Protein AF-A0A1D1VFP0-F1 (afdb_monomer_lite)

pLDDT: mean 73.47, std 23.84, range [22.42, 96.62]

Structure (mmCIF, N/CA/C/O backbone):
data_AF-A0A1D1VFP0-F1
#
_entry.id   AF-A0A1D1VFP0-F1
#
loop_
_atom_site.group_PDB
_atom_site.id
_atom_site.type_symbol
_atom_site.label_atom_id
_atom_site.label_alt_id
_atom_site.label_comp_id
_atom_site.label_asym_id
_atom_site.label_entity_id
_atom_site.label_seq_id
_atom_site.pdbx_PDB_ins_code
_atom_site.Cartn_x
_atom_site.Cartn_y
_atom_site.Cartn_z
_atom_site.occupancy
_atom_site.B_iso_or_equiv
_atom_site.auth_seq_id
_atom_site.auth_comp_id
_atom_site.auth_asym_id
_atom_site.auth_atom_id
_atom_site.pdbx_PDB_model_num
ATOM 1 N N . MET A 1 1 ? -5.945 -11.376 -0.181 1.00 39.56 1 MET A N 1
ATOM 2 C CA . MET A 1 1 ? -5.378 -11.165 1.174 1.00 39.56 1 MET A CA 1
ATOM 3 C C . MET A 1 1 ? -4.143 -12.034 1.340 1.00 39.56 1 MET A C 1
ATOM 5 O O . MET A 1 1 ? -4.166 -13.125 0.769 1.00 39.56 1 MET A O 1
ATOM 9 N N . PRO A 1 2 ? -3.118 -11.653 2.134 1.00 27.73 2 PRO A N 1
ATOM 10 C CA . PRO A 1 2 ? -2.158 -12.636 2.618 1.00 27.73 2 PRO A CA 1
ATOM 11 C C . PRO A 1 2 ? -2.996 -13.695 3.319 1.00 27.73 2 PRO A C 1
ATOM 13 O O . PRO A 1 2 ? -3.767 -13.390 4.232 1.00 27.73 2 PRO A O 1
ATOM 16 N N . ALA A 1 3 ? -2.981 -14.900 2.759 1.00 29.64 3 ALA A N 1
ATOM 17 C CA . ALA A 1 3 ? -3.912 -15.947 3.115 1.00 29.64 3 ALA A CA 1
ATOM 18 C C . ALA A 1 3 ? -3.943 -16.100 4.635 1.00 29.64 3 ALA A C 1
ATOM 20 O O . ALA A 1 3 ? -2.893 -16.282 5.254 1.00 29.64 3 ALA A O 1
ATOM 21 N N . ARG A 1 4 ? -5.154 -16.030 5.212 1.00 38.88 4 ARG A N 1
ATOM 22 C CA . ARG A 1 4 ? -5.468 -16.493 6.568 1.00 38.88 4 ARG A CA 1
ATOM 23 C C . ARG A 1 4 ? -4.706 -17.800 6.792 1.00 38.88 4 ARG A C 1
ATOM 25 O O . ARG A 1 4 ? -5.155 -18.857 6.347 1.00 38.88 4 ARG A O 1
ATOM 32 N N . ARG A 1 5 ? -3.540 -17.735 7.443 1.00 35.94 5 ARG A N 1
ATOM 33 C CA . ARG A 1 5 ? -2.758 -18.912 7.824 1.00 35.94 5 ARG A CA 1
ATOM 34 C C . ARG A 1 5 ? -3.543 -19.609 8.925 1.00 35.94 5 ARG A C 1
ATOM 36 O O . ARG A 1 5 ? -3.328 -19.386 10.110 1.00 35.94 5 ARG A O 1
ATOM 43 N N . ARG A 1 6 ? -4.503 -20.442 8.516 1.00 36.62 6 ARG A N 1
ATOM 44 C CA . ARG A 1 6 ? -5.191 -21.400 9.378 1.00 36.62 6 ARG A CA 1
ATOM 45 C C . ARG A 1 6 ? -4.160 -22.416 9.851 1.00 36.62 6 ARG A C 1
ATOM 47 O O . ARG A 1 6 ? -3.914 -23.408 9.173 1.00 36.62 6 ARG A O 1
ATOM 54 N N . ASN A 1 7 ? -3.580 -22.177 11.022 1.00 32.16 7 ASN A N 1
ATOM 55 C CA . ASN A 1 7 ? -2.896 -23.220 11.767 1.00 32.16 7 ASN A CA 1
ATOM 56 C C . ASN A 1 7 ? -3.856 -23.835 12.790 1.00 32.16 7 ASN A C 1
ATOM 58 O O . ASN A 1 7 ? -4.461 -23.156 13.615 1.00 32.16 7 ASN A O 1
ATOM 62 N N . ARG A 1 8 ? -4.008 -25.157 12.681 1.00 40.75 8 ARG A N 1
ATOM 63 C CA . ARG A 1 8 ? -4.789 -26.031 13.560 1.00 40.75 8 ARG A CA 1
ATOM 64 C C . ARG A 1 8 ? -4.246 -25.996 14.996 1.00 40.75 8 ARG A C 1
ATOM 66 O O . ARG A 1 8 ? -3.074 -26.306 15.189 1.00 40.75 8 ARG A O 1
ATOM 73 N N . LYS A 1 9 ? -5.131 -25.789 15.984 1.00 39.06 9 LYS A N 1
ATOM 74 C CA . LYS A 1 9 ? -5.263 -26.623 17.205 1.00 39.06 9 LYS A CA 1
ATOM 75 C C . LYS A 1 9 ? -6.572 -26.321 17.968 1.00 39.06 9 LYS A C 1
ATOM 77 O O . LYS A 1 9 ? -6.719 -25.322 18.659 1.00 39.06 9 LYS A O 1
ATOM 82 N N . THR A 1 10 ? -7.523 -27.225 17.745 1.00 48.41 10 THR A N 1
ATOM 83 C CA . THR A 1 10 ? -8.741 -27.617 18.485 1.00 48.41 10 THR A CA 1
ATOM 84 C C . THR A 1 10 ? -9.126 -26.871 19.780 1.00 48.41 10 THR A C 1
ATOM 86 O O . THR A 1 10 ? -8.401 -26.867 20.768 1.00 48.41 10 THR A O 1
ATOM 89 N N . GLN A 1 11 ? -10.349 -26.316 19.756 1.00 40.12 11 GLN A N 1
ATOM 90 C CA . GLN A 1 11 ? -11.154 -25.675 20.818 1.00 40.12 11 GLN A CA 1
ATOM 91 C C . GLN A 1 11 ? -10.591 -24.424 21.515 1.00 40.12 11 GLN A C 1
ATOM 93 O O . GLN A 1 11 ? -11.286 -23.410 21.511 1.00 40.12 11 GLN A O 1
ATOM 98 N N . GLY A 1 12 ? -9.352 -24.422 22.016 1.00 48.50 12 GLY A N 1
ATOM 99 C CA . GLY A 1 12 ? -8.729 -23.201 22.564 1.00 48.50 12 GLY A CA 1
ATOM 100 C C . GLY A 1 12 ? -8.522 -22.118 21.495 1.00 48.50 12 GLY A C 1
ATOM 101 O O . GLY A 1 12 ? -8.749 -20.937 21.736 1.00 48.50 12 GLY A O 1
ATOM 102 N N . SER A 1 13 ? -8.208 -22.541 20.266 1.00 64.25 13 SER A N 1
ATOM 103 C CA . SER A 1 13 ? -8.043 -21.661 19.101 1.00 64.25 13 SER A CA 1
ATOM 104 C C . SER A 1 13 ? -9.336 -20.958 18.669 1.00 64.25 13 SER A C 1
ATOM 106 O O . SER A 1 13 ? -9.270 -19.860 18.133 1.00 64.25 13 SER A O 1
ATOM 108 N N . LEU A 1 14 ? -10.513 -21.546 18.914 1.00 74.06 14 LEU A N 1
ATOM 109 C CA . LEU A 1 14 ? -11.795 -20.978 18.473 1.00 74.06 14 LEU A CA 1
ATOM 110 C C . LEU A 1 14 ? -12.272 -19.830 19.370 1.00 74.06 14 LEU A C 1
ATOM 112 O O . LEU A 1 14 ? -12.881 -18.887 18.871 1.00 74.06 14 LEU A O 1
ATOM 116 N N . ALA A 1 15 ? -12.005 -19.905 20.677 1.00 78.88 15 ALA A N 1
ATOM 117 C CA . ALA A 1 15 ? -12.332 -18.829 21.611 1.00 78.88 15 ALA A CA 1
ATOM 118 C C . ALA A 1 15 ? -11.456 -17.594 21.355 1.00 78.88 15 ALA A C 1
ATOM 120 O O . ALA A 1 15 ? -11.991 -16.504 21.176 1.00 78.88 15 ALA A O 1
ATOM 121 N N . VAL A 1 16 ? -10.141 -17.802 21.220 1.00 80.81 16 VAL A N 1
ATOM 122 C CA . VAL A 1 16 ? -9.175 -16.742 20.886 1.00 80.81 16 VAL A CA 1
ATOM 123 C C . VAL A 1 16 ? -9.481 -16.128 19.517 1.00 80.81 16 VAL A C 1
ATOM 125 O O . VAL A 1 16 ? -9.454 -14.915 19.366 1.00 80.81 16 VAL A O 1
ATOM 128 N N . GLN A 1 17 ? -9.861 -16.936 18.521 1.00 85.50 17 GLN A N 1
ATOM 129 C CA . GLN A 1 17 ? -10.246 -16.415 17.206 1.00 85.50 17 GLN A CA 1
ATOM 130 C C . GLN A 1 17 ? -11.474 -15.494 17.280 1.00 85.50 17 GLN A C 1
ATOM 132 O O . GLN A 1 17 ? -11.468 -14.423 16.683 1.00 85.50 17 GLN A O 1
ATOM 137 N N . LYS A 1 18 ? -12.515 -15.880 18.031 1.00 88.88 18 LYS A N 1
ATOM 138 C CA . LYS A 1 18 ? -13.712 -15.041 18.225 1.00 88.88 18 LYS A CA 1
ATOM 139 C C . LYS A 1 18 ? -13.407 -13.754 18.986 1.00 88.88 18 LYS A C 1
ATOM 141 O O . LYS A 1 18 ? -14.072 -12.745 18.778 1.00 88.88 18 LYS A O 1
ATOM 146 N N . GLU A 1 19 ? -12.458 -13.806 19.909 1.00 91.19 19 GLU A N 1
ATOM 147 C CA . GLU A 1 19 ? -11.993 -12.637 20.647 1.00 91.19 19 GLU A CA 1
ATOM 148 C C . GLU A 1 19 ? -11.241 -11.663 19.736 1.00 91.19 19 GLU A C 1
ATOM 150 O O . GLU A 1 19 ? -11.562 -10.475 19.726 1.00 91.19 19 GLU A O 1
ATOM 155 N N . ILE A 1 20 ? -10.338 -12.177 18.897 1.00 90.38 20 ILE A N 1
ATOM 156 C CA . ILE A 1 20 ? -9.638 -11.389 17.879 1.00 90.38 20 ILE A CA 1
ATOM 157 C C . ILE A 1 20 ? -10.634 -10.764 16.897 1.00 90.38 20 ILE A C 1
ATOM 159 O O . ILE A 1 20 ? -10.529 -9.576 16.624 1.00 90.38 20 ILE A O 1
ATOM 163 N N . GLU A 1 21 ? -11.633 -11.508 16.418 1.00 91.00 21 GLU A N 1
ATOM 164 C CA . GLU A 1 21 ? -12.665 -10.969 15.517 1.00 91.00 21 GLU A CA 1
ATOM 165 C C . GLU A 1 21 ? -13.446 -9.814 16.168 1.00 91.00 21 GLU A C 1
ATOM 167 O O . GLU A 1 21 ? -13.606 -8.754 15.568 1.00 91.00 21 GLU A O 1
ATOM 172 N N . LYS A 1 22 ? -13.847 -9.955 17.440 1.00 92.25 22 LYS A N 1
ATOM 173 C CA . LYS A 1 22 ? -14.491 -8.861 18.191 1.00 92.25 22 LYS A CA 1
ATOM 174 C C . LYS A 1 22 ? -13.572 -7.658 18.386 1.00 92.25 22 LYS A C 1
ATOM 176 O O . LYS A 1 22 ? -14.044 -6.522 18.366 1.00 92.25 22 LYS A O 1
ATOM 181 N N . LEU A 1 23 ? -12.279 -7.896 18.616 1.00 92.69 23 LEU A N 1
ATOM 182 C CA . LEU A 1 23 ? -11.289 -6.828 18.687 1.00 92.69 23 LEU A CA 1
ATOM 183 C C . LEU A 1 23 ? -11.206 -6.097 17.344 1.00 92.69 23 LEU A C 1
ATOM 185 O O . LEU A 1 23 ? -11.235 -4.871 17.343 1.00 92.69 23 LEU A O 1
ATOM 189 N N . GLN A 1 24 ? -11.139 -6.825 16.228 1.00 91.88 24 GLN A N 1
ATOM 190 C CA . GLN A 1 24 ? -11.079 -6.240 14.889 1.00 91.88 24 GLN A CA 1
ATOM 191 C C . GLN A 1 24 ? -12.296 -5.355 14.613 1.00 91.88 24 GLN A C 1
ATOM 193 O O . GLN A 1 24 ? -12.123 -4.188 14.271 1.00 91.88 24 GLN A O 1
ATOM 198 N N . ASP A 1 25 ? -13.507 -5.853 14.879 1.00 90.94 25 ASP A N 1
ATOM 199 C CA . ASP A 1 25 ? -14.743 -5.075 14.743 1.00 90.94 25 ASP A CA 1
ATOM 200 C C . ASP A 1 25 ? -14.710 -3.805 15.610 1.00 90.94 25 ASP A C 1
ATOM 202 O O . ASP A 1 25 ? -15.066 -2.712 15.162 1.00 90.94 25 ASP A O 1
ATOM 206 N N . GLY A 1 26 ? -14.242 -3.927 16.856 1.00 90.19 26 GLY A N 1
ATOM 207 C CA . GLY A 1 26 ? -14.090 -2.800 17.773 1.00 90.19 26 GLY A CA 1
ATOM 208 C C . GLY A 1 26 ? -13.096 -1.752 17.268 1.00 90.19 26 GLY A C 1
ATOM 209 O O . GLY A 1 26 ? -13.403 -0.559 17.275 1.00 90.19 26 GLY A O 1
ATOM 210 N N . VAL A 1 27 ? -11.922 -2.185 16.802 1.00 91.94 27 VAL A N 1
ATOM 211 C CA . VAL A 1 27 ? -10.891 -1.303 16.236 1.00 91.94 27 VAL A CA 1
ATOM 212 C C . VAL A 1 27 ? -11.413 -0.625 14.973 1.00 91.94 27 VAL A C 1
ATOM 214 O O . VAL A 1 27 ? -11.266 0.589 14.852 1.00 91.94 27 VAL A O 1
ATOM 217 N N . TRP A 1 28 ? -12.077 -1.363 14.082 1.00 90.62 28 TRP A N 1
ATOM 218 C CA . TRP A 1 28 ? -12.658 -0.843 12.845 1.00 90.62 28 TRP A CA 1
ATOM 219 C C . TRP A 1 28 ? -13.726 0.226 13.105 1.00 90.62 28 TRP A C 1
ATOM 221 O O . TRP A 1 28 ? -13.695 1.303 12.504 1.00 90.62 28 TRP A O 1
ATOM 231 N N . MET A 1 29 ? -14.649 -0.020 14.042 1.00 89.69 29 MET A N 1
ATOM 232 C CA . MET A 1 29 ? -15.661 0.970 14.430 1.00 89.69 29 MET A CA 1
ATOM 233 C C . MET A 1 29 ? -15.017 2.269 14.916 1.00 89.69 29 MET A C 1
ATOM 235 O O . MET A 1 29 ? -15.379 3.351 14.457 1.00 89.69 29 MET A O 1
ATOM 239 N N . TRP A 1 30 ? -14.023 2.170 15.800 1.00 89.12 30 TRP A N 1
ATOM 240 C CA . TRP A 1 30 ? -13.303 3.337 16.299 1.00 89.12 30 TRP A CA 1
ATOM 241 C C . TRP A 1 30 ? -12.524 4.043 15.185 1.00 89.12 30 TRP A C 1
ATOM 243 O O . TRP A 1 30 ? -12.611 5.264 15.046 1.00 89.12 30 TRP A O 1
ATOM 253 N N . ALA A 1 31 ? -11.826 3.290 14.339 1.00 86.94 31 ALA A N 1
ATOM 254 C CA . ALA A 1 31 ? -11.047 3.811 13.225 1.00 86.94 31 ALA A CA 1
ATOM 255 C C . ALA A 1 31 ? -11.895 4.614 12.222 1.00 86.94 31 ALA A C 1
ATOM 257 O O . ALA A 1 31 ? -11.412 5.616 11.696 1.00 86.94 31 ALA A O 1
ATOM 258 N N . ASN A 1 32 ? -13.164 4.251 12.013 1.00 86.31 32 ASN A N 1
ATOM 259 C CA . ASN A 1 32 ? -14.088 5.004 11.155 1.00 86.31 32 ASN A CA 1
ATOM 260 C C . ASN A 1 32 ? -14.625 6.296 11.792 1.00 86.31 32 ASN A C 1
ATOM 262 O O . ASN A 1 32 ? -15.160 7.153 11.096 1.00 86.31 32 ASN A O 1
ATOM 266 N N . THR A 1 33 ? -14.441 6.490 13.100 1.00 88.88 33 THR A N 1
ATOM 267 C CA . THR A 1 33 ? -14.808 7.734 13.808 1.00 88.88 33 THR A CA 1
ATOM 268 C C . THR A 1 33 ? -13.635 8.708 13.966 1.00 88.88 33 THR A C 1
ATOM 270 O O . THR A 1 33 ? -13.741 9.713 14.676 1.00 88.88 33 THR A O 1
ATOM 273 N N . ILE A 1 34 ? -12.504 8.443 13.295 1.00 87.00 34 ILE A N 1
ATOM 274 C CA . ILE A 1 34 ? -11.256 9.203 13.462 1.00 87.00 34 ILE A CA 1
ATOM 275 C C . ILE A 1 34 ? -11.406 10.698 13.167 1.00 87.00 34 ILE A C 1
ATOM 277 O O . ILE A 1 34 ? -10.637 11.514 13.676 1.00 87.00 34 ILE A O 1
ATOM 281 N N . GLU A 1 35 ? -12.389 11.089 12.357 1.00 84.75 35 GLU A N 1
ATOM 282 C CA . GLU A 1 35 ? -12.642 12.494 12.081 1.00 84.75 35 GLU A CA 1
ATOM 283 C C . GLU A 1 35 ? -13.220 13.234 13.290 1.00 84.75 35 GLU A C 1
ATOM 285 O O . GLU A 1 35 ? -12.670 14.267 13.678 1.00 84.75 35 GLU A O 1
ATOM 290 N N . ALA A 1 36 ? -14.260 12.673 13.909 1.00 82.56 36 ALA A N 1
ATOM 291 C CA . ALA A 1 36 ? -15.006 13.295 14.999 1.00 82.56 36 ALA A CA 1
ATOM 292 C C . ALA A 1 36 ? -14.353 13.104 16.378 1.00 82.56 36 ALA A C 1
ATOM 294 O O . ALA A 1 36 ? -14.544 13.928 17.270 1.00 82.56 36 ALA A O 1
ATOM 295 N N . SER A 1 37 ? -13.584 12.027 16.575 1.00 83.50 37 SER A N 1
ATOM 296 C CA . SER A 1 37 ? -13.168 11.589 17.917 1.00 83.50 37 SER A CA 1
ATOM 297 C C . SER A 1 37 ? -11.661 11.382 18.085 1.00 83.50 37 SER A C 1
ATOM 299 O O . SER A 1 37 ? -11.235 10.736 19.038 1.00 83.50 37 SER A O 1
ATOM 301 N N . PHE A 1 38 ? -10.818 11.961 17.218 1.00 86.62 38 PHE A N 1
ATOM 302 C CA . PHE A 1 38 ? -9.361 11.742 17.255 1.00 86.62 38 PHE A CA 1
ATOM 303 C C . PHE A 1 38 ? -8.714 11.973 18.634 1.00 86.62 38 PHE A C 1
ATOM 305 O O . PHE A 1 38 ? -7.811 11.237 19.019 1.00 86.62 38 PHE A O 1
ATOM 312 N N . ALA A 1 39 ? -9.162 12.984 19.386 1.00 85.75 39 ALA A N 1
ATOM 313 C CA . ALA A 1 39 ? -8.570 13.333 20.680 1.00 85.75 39 ALA A CA 1
ATOM 314 C C . ALA A 1 39 ? -8.768 12.244 21.751 1.00 85.75 39 ALA A C 1
ATOM 316 O O . ALA A 1 39 ? -7.881 12.017 22.574 1.00 85.75 39 ALA A O 1
ATOM 317 N N . THR A 1 40 ? -9.913 11.560 21.736 1.00 87.94 40 THR A N 1
ATOM 318 C CA . THR A 1 40 ? -10.267 10.512 22.705 1.00 87.94 40 THR A CA 1
ATOM 319 C C . THR A 1 40 ? -9.925 9.113 22.198 1.00 87.94 40 THR A C 1
ATOM 321 O O . THR A 1 40 ? -9.726 8.201 23.000 1.00 87.94 40 THR A O 1
ATOM 324 N N . LEU A 1 41 ? -9.765 8.953 20.881 1.00 87.38 41 LEU A N 1
ATOM 325 C CA . LEU A 1 41 ? -9.557 7.673 20.208 1.00 87.38 41 LEU A CA 1
ATOM 326 C C . LEU A 1 41 ? -8.412 6.818 20.782 1.00 87.38 41 LEU A C 1
ATOM 328 O O . LEU A 1 41 ? -8.637 5.630 21.012 1.00 87.38 41 LEU A O 1
ATOM 332 N N . PRO A 1 42 ? -7.210 7.360 21.086 1.00 87.50 42 PRO A N 1
ATOM 333 C CA . PRO A 1 42 ? -6.155 6.549 21.682 1.00 87.50 42 PRO A CA 1
ATOM 334 C C . PRO A 1 42 ? -6.549 5.990 23.052 1.00 87.50 42 PRO A C 1
ATOM 336 O O . PRO A 1 42 ? -6.138 4.890 23.392 1.00 87.50 42 PRO A O 1
ATOM 339 N N . ALA A 1 43 ? -7.316 6.734 23.854 1.00 86.94 43 ALA A N 1
ATOM 340 C CA . ALA A 1 43 ? -7.750 6.272 25.171 1.00 86.94 43 ALA A CA 1
ATOM 341 C C . ALA A 1 43 ? -8.839 5.196 25.060 1.00 86.94 43 ALA A C 1
ATOM 343 O O . ALA A 1 43 ? -8.796 4.220 25.802 1.00 86.94 43 ALA A O 1
ATOM 344 N N . GLU A 1 44 ? -9.770 5.349 24.116 1.00 89.25 44 GLU A N 1
ATOM 345 C CA . GLU A 1 44 ? -10.823 4.361 23.859 1.00 89.25 44 GLU A CA 1
ATOM 346 C C . GLU A 1 44 ? -10.257 3.045 23.321 1.00 89.25 44 GLU A C 1
ATOM 348 O O . GLU A 1 44 ? -10.602 1.978 23.823 1.00 89.25 44 GLU A O 1
ATOM 353 N N . LEU A 1 45 ? -9.307 3.104 22.382 1.00 88.75 45 LEU A N 1
ATOM 354 C CA . LEU A 1 45 ? -8.639 1.904 21.875 1.00 88.75 45 LEU A CA 1
ATOM 355 C C . LEU A 1 45 ? -7.869 1.167 22.973 1.00 88.75 45 LEU A C 1
ATOM 357 O O . LEU A 1 45 ? -7.902 -0.055 23.023 1.00 88.75 45 LEU A O 1
ATOM 361 N N . MET A 1 46 ? -7.248 1.881 23.915 1.00 88.19 46 MET A N 1
ATOM 362 C CA . MET A 1 46 ? -6.555 1.248 25.045 1.00 88.19 46 MET A CA 1
ATOM 363 C C . MET A 1 46 ? -7.486 0.494 26.011 1.00 88.19 46 MET A C 1
ATOM 365 O O . MET A 1 46 ? -6.985 -0.270 26.834 1.00 88.19 46 MET A O 1
ATOM 369 N N . LYS A 1 47 ? -8.814 0.682 25.932 1.00 90.06 47 LYS A N 1
ATOM 370 C CA . LYS A 1 47 ? -9.790 -0.126 26.687 1.00 90.06 47 LYS A CA 1
ATOM 371 C C . LYS A 1 47 ? -10.021 -1.504 26.062 1.00 90.06 47 LYS A C 1
ATOM 373 O O . LYS A 1 47 ? -10.559 -2.383 26.730 1.00 90.06 47 LYS A O 1
ATOM 378 N N . LEU A 1 48 ? -9.652 -1.687 24.795 1.00 90.50 48 LEU A N 1
ATOM 379 C CA . LEU A 1 48 ? -9.750 -2.964 24.095 1.00 90.50 48 LEU A CA 1
ATOM 380 C C . LEU A 1 48 ? -8.589 -3.898 24.492 1.00 90.50 48 LEU A C 1
ATOM 382 O O . LEU A 1 48 ? -7.528 -3.415 24.905 1.00 90.50 48 LEU A O 1
ATOM 386 N N . PRO A 1 49 ? -8.734 -5.226 24.321 1.00 90.56 49 PRO A N 1
ATOM 387 C CA . PRO A 1 49 ? -7.703 -6.219 24.654 1.00 90.56 49 PRO A CA 1
ATOM 388 C C . PRO A 1 49 ? -6.487 -6.223 23.694 1.00 90.56 49 PRO A C 1
ATOM 390 O O . PRO A 1 49 ? -5.949 -7.266 23.340 1.00 90.56 49 PRO A O 1
ATOM 393 N N . ILE A 1 50 ? -5.991 -5.052 23.275 1.00 90.56 50 ILE A N 1
ATOM 394 C CA . ILE A 1 50 ? -4.896 -4.908 22.294 1.00 90.56 50 ILE A CA 1
ATOM 395 C C . ILE A 1 50 ? -3.591 -5.545 22.800 1.00 90.56 50 ILE A C 1
ATOM 397 O O . ILE A 1 50 ? -2.834 -6.129 22.030 1.00 90.56 50 ILE A O 1
ATOM 401 N N . ALA A 1 51 ? -3.303 -5.426 24.099 1.00 88.56 51 ALA A N 1
ATOM 402 C CA . ALA A 1 51 ? -2.029 -5.838 24.696 1.00 88.56 51 ALA A CA 1
ATOM 403 C C . ALA A 1 51 ? -1.992 -7.305 25.175 1.00 88.56 51 ALA A C 1
ATOM 405 O O . ALA A 1 51 ? -1.053 -7.691 25.882 1.00 88.56 51 ALA A O 1
ATOM 406 N N . GLU A 1 52 ? -3.019 -8.100 24.864 1.00 88.88 52 GLU A N 1
ATOM 407 C CA . GLU A 1 52 ? -3.196 -9.434 25.445 1.00 88.88 52 GLU A CA 1
ATOM 408 C C . GLU A 1 52 ? -2.319 -10.511 24.816 1.00 88.88 52 GLU A C 1
ATOM 410 O O . GLU A 1 52 ? -1.735 -11.326 25.533 1.00 88.88 52 GLU A O 1
ATOM 415 N N . SER A 1 53 ? -2.173 -10.506 23.492 1.00 89.31 53 SER A N 1
ATOM 416 C CA . SER A 1 53 ? -1.324 -11.466 22.785 1.00 89.31 53 SER A CA 1
ATOM 417 C C . SER A 1 53 ? -0.699 -10.859 21.528 1.00 89.31 53 SER A C 1
ATOM 419 O O . SER A 1 53 ? -0.998 -9.728 21.149 1.00 89.31 53 SER A O 1
ATOM 421 N N . TYR A 1 54 ? 0.170 -11.635 20.873 1.00 89.44 54 TYR A N 1
ATOM 422 C CA . TYR A 1 54 ? 0.804 -11.247 19.608 1.00 89.44 54 TYR A CA 1
ATOM 423 C C . TYR A 1 54 ? -0.266 -10.998 18.545 1.00 89.44 54 TYR A C 1
ATOM 425 O O . TYR A 1 54 ? -0.263 -9.968 17.877 1.00 89.44 54 TYR A O 1
ATOM 433 N N . ASP A 1 55 ? -1.222 -11.922 18.458 1.00 90.25 55 ASP A N 1
ATOM 434 C CA . ASP A 1 55 ? -2.277 -11.896 17.454 1.00 90.25 55 ASP A CA 1
ATOM 435 C C . ASP A 1 55 ? -3.212 -10.692 17.639 1.00 90.25 55 ASP A C 1
ATOM 437 O O . ASP A 1 55 ? -3.626 -10.095 16.650 1.00 90.25 55 ASP A O 1
ATOM 441 N N . HIS A 1 56 ? -3.477 -10.262 18.881 1.00 91.88 56 HIS A N 1
ATOM 442 C CA . HIS A 1 56 ? -4.258 -9.046 19.152 1.00 91.88 56 HIS A CA 1
ATOM 443 C C . HIS A 1 56 ? -3.544 -7.776 18.663 1.00 91.88 56 HIS A C 1
ATOM 445 O O . HIS A 1 56 ? -4.177 -6.882 18.093 1.00 91.88 56 HIS A O 1
ATOM 451 N N . LEU A 1 57 ? -2.221 -7.702 18.841 1.00 92.25 57 LEU A N 1
ATOM 452 C CA . LEU A 1 57 ? -1.420 -6.582 18.345 1.00 92.25 57 LEU A CA 1
ATOM 453 C C . LEU A 1 57 ? -1.414 -6.553 16.812 1.00 92.25 57 LEU A C 1
ATOM 455 O O . LEU A 1 57 ? -1.669 -5.500 16.229 1.00 92.25 57 LEU A O 1
ATOM 459 N N . VAL A 1 58 ? -1.169 -7.703 16.170 1.00 92.19 58 VAL A N 1
ATOM 460 C CA . VAL A 1 58 ? -1.187 -7.837 14.703 1.00 92.19 58 VAL A CA 1
ATOM 461 C C . VAL A 1 58 ? -2.554 -7.450 14.147 1.00 92.19 58 VAL A C 1
ATOM 463 O O . VAL A 1 58 ? -2.626 -6.630 13.235 1.00 92.19 58 VAL A O 1
ATOM 466 N N . ALA A 1 59 ? -3.634 -7.984 14.721 1.00 92.38 59 ALA A N 1
ATOM 467 C CA . ALA A 1 59 ? -4.996 -7.672 14.304 1.00 92.38 59 ALA A CA 1
ATOM 468 C C . ALA A 1 59 ? -5.277 -6.167 14.397 1.00 92.38 59 ALA A C 1
ATOM 470 O O . ALA A 1 59 ? -5.725 -5.565 13.428 1.00 92.38 59 ALA A O 1
ATOM 471 N N . THR A 1 60 ? -4.919 -5.534 15.516 1.00 94.69 60 THR A N 1
ATOM 472 C CA . THR A 1 60 ? -5.103 -4.085 15.701 1.00 94.69 60 THR A CA 1
ATOM 473 C C . THR A 1 60 ? -4.329 -3.269 14.666 1.00 94.69 60 THR A C 1
ATOM 475 O O . THR A 1 60 ? -4.868 -2.319 14.103 1.00 94.69 60 THR A O 1
ATOM 478 N N . ILE A 1 61 ? -3.061 -3.612 14.418 1.00 95.44 61 ILE A N 1
ATOM 479 C CA . ILE A 1 61 ? -2.226 -2.912 13.435 1.00 95.44 61 ILE A CA 1
ATOM 480 C C . ILE A 1 61 ? -2.833 -3.039 12.038 1.00 95.44 61 ILE A C 1
ATOM 482 O O . ILE A 1 61 ? -2.961 -2.033 11.342 1.00 95.44 61 ILE A O 1
ATOM 486 N N . ASN A 1 62 ? -3.242 -4.247 11.655 1.00 93.56 62 ASN A N 1
ATOM 487 C CA . ASN A 1 62 ? -3.790 -4.513 10.331 1.00 93.56 62 ASN A CA 1
ATOM 488 C C . ASN A 1 62 ? -5.115 -3.783 10.109 1.00 93.56 62 ASN A C 1
ATOM 490 O O . ASN A 1 62 ? -5.263 -3.144 9.074 1.00 93.56 62 ASN A O 1
ATOM 494 N N . GLU A 1 63 ? -6.022 -3.767 11.087 1.00 93.81 63 GLU A N 1
ATOM 495 C CA . GLU A 1 63 ? -7.270 -2.998 10.971 1.00 93.81 63 GLU A CA 1
ATOM 496 C C . GLU A 1 63 ? -7.024 -1.490 10.848 1.00 93.81 63 GLU A C 1
ATOM 498 O O . GLU A 1 63 ? -7.703 -0.805 10.086 1.00 93.81 63 GLU A O 1
ATOM 503 N N . LEU A 1 64 ? -6.035 -0.946 11.563 1.00 95.00 64 LEU A N 1
ATOM 504 C CA . LEU A 1 64 ? -5.697 0.476 11.458 1.00 95.00 64 LEU A CA 1
ATOM 505 C C . LEU A 1 64 ? -5.042 0.828 10.119 1.00 95.00 64 LEU A C 1
ATOM 507 O O . LEU A 1 64 ? -5.294 1.912 9.593 1.00 95.00 64 LEU A O 1
ATOM 511 N N . ILE A 1 65 ? -4.211 -0.063 9.572 1.00 94.19 65 ILE A N 1
ATOM 512 C CA . ILE A 1 65 ? -3.652 0.085 8.224 1.00 94.19 65 ILE A CA 1
ATOM 513 C C . ILE A 1 65 ? -4.779 0.029 7.190 1.00 94.19 65 ILE A C 1
ATOM 515 O O . ILE A 1 65 ? -4.859 0.911 6.340 1.00 94.19 65 ILE A O 1
ATOM 519 N N . GLU A 1 66 ? -5.684 -0.943 7.289 1.00 91.50 66 GLU A N 1
ATOM 520 C CA . GLU A 1 66 ? -6.822 -1.081 6.376 1.00 91.50 66 GLU A CA 1
ATOM 521 C C . GLU A 1 66 ? -7.752 0.132 6.430 1.00 91.50 66 GLU A C 1
ATOM 523 O O . GLU A 1 66 ? -8.089 0.704 5.394 1.00 91.50 66 GLU A O 1
ATOM 528 N N . ALA A 1 67 ? -8.094 0.606 7.628 1.00 91.62 67 ALA A N 1
ATOM 529 C CA . ALA A 1 67 ? -8.902 1.809 7.784 1.00 91.62 67 ALA A CA 1
ATOM 530 C C . ALA A 1 67 ? -8.215 3.050 7.191 1.00 91.62 67 ALA A C 1
ATOM 532 O O . ALA A 1 67 ? -8.887 3.908 6.611 1.00 91.62 67 ALA A O 1
ATOM 533 N N . ALA A 1 68 ? -6.881 3.134 7.295 1.00 92.38 68 ALA A N 1
ATOM 534 C CA . ALA A 1 68 ? -6.101 4.192 6.663 1.00 92.38 68 ALA A CA 1
ATOM 535 C C . ALA A 1 68 ? -6.176 4.114 5.133 1.00 92.38 68 ALA A C 1
ATOM 537 O O . ALA A 1 68 ? -6.386 5.143 4.496 1.00 92.38 68 ALA A O 1
ATOM 538 N N . LEU A 1 69 ? -6.089 2.913 4.556 1.00 90.25 69 LEU A N 1
ATOM 539 C CA . LEU A 1 69 ? -6.215 2.700 3.113 1.00 90.25 69 LEU A CA 1
ATOM 540 C C . LEU A 1 69 ? -7.612 3.015 2.578 1.00 90.25 69 LEU A C 1
ATOM 542 O O . LEU A 1 69 ? -7.731 3.560 1.484 1.00 90.25 69 LEU A O 1
ATOM 546 N N . CYS A 1 70 ? -8.661 2.720 3.347 1.00 88.50 70 CYS A N 1
ATOM 547 C CA . CYS A 1 70 ? -10.030 3.091 2.991 1.00 88.50 70 CYS A CA 1
ATOM 548 C C . CYS A 1 70 ? -10.288 4.601 3.094 1.00 88.50 70 CYS A C 1
ATOM 550 O O . CYS A 1 70 ? -11.205 5.100 2.449 1.00 88.50 70 CYS A O 1
ATOM 552 N N . ASN A 1 71 ? -9.485 5.335 3.874 1.00 89.12 71 ASN A N 1
ATOM 553 C CA . ASN A 1 71 ? -9.654 6.772 4.098 1.00 89.12 71 ASN A CA 1
ATOM 554 C C . ASN A 1 71 ? -8.335 7.558 3.920 1.00 89.12 71 ASN A C 1
ATOM 556 O O . ASN A 1 71 ? -7.818 8.131 4.895 1.00 89.12 71 ASN A O 1
ATOM 560 N N . PRO A 1 72 ? -7.786 7.653 2.688 1.00 87.88 72 PRO A N 1
ATOM 561 C CA . PRO A 1 72 ? -6.482 8.271 2.439 1.00 87.88 72 PRO A CA 1
ATOM 562 C C . PRO A 1 72 ? -6.363 9.729 2.900 1.00 87.88 72 PRO A C 1
ATOM 564 O O . PRO A 1 72 ? -5.303 10.174 3.349 1.00 87.88 72 PRO A O 1
ATOM 567 N N . GLN A 1 73 ? -7.472 10.472 2.869 1.00 88.62 73 GLN A N 1
ATOM 568 C CA . GLN A 1 73 ? -7.581 11.852 3.347 1.00 88.62 73 GLN A CA 1
ATOM 569 C C . GLN A 1 73 ? -7.266 12.010 4.845 1.00 88.62 73 GLN A C 1
ATOM 571 O O . GLN A 1 73 ? -6.980 13.111 5.318 1.00 88.62 73 GLN A O 1
ATOM 576 N N . HIS A 1 74 ? -7.298 10.918 5.613 1.00 91.50 74 HIS A N 1
ATOM 577 C CA . HIS A 1 74 ? -7.028 10.907 7.047 1.00 91.50 74 HIS A CA 1
ATOM 578 C C . HIS A 1 74 ? -5.727 10.186 7.420 1.00 91.50 74 HIS A C 1
ATOM 580 O O . HIS A 1 74 ? -5.465 10.019 8.613 1.00 91.50 74 HIS A O 1
ATOM 586 N N . HIS A 1 75 ? -4.864 9.821 6.459 1.00 92.38 75 HIS A N 1
ATOM 587 C CA . HIS A 1 75 ? -3.605 9.109 6.732 1.00 92.38 75 HIS A CA 1
ATOM 588 C C . HIS A 1 75 ? -2.782 9.730 7.871 1.00 92.38 75 HIS A C 1
ATOM 590 O O . HIS A 1 75 ? -2.337 9.022 8.770 1.00 92.38 75 HIS A O 1
ATOM 596 N N . ALA A 1 76 ? -2.618 11.056 7.893 1.00 91.31 76 ALA A N 1
ATOM 597 C CA . ALA A 1 76 ? -1.856 11.729 8.946 1.00 91.31 76 ALA A CA 1
ATOM 598 C C . ALA A 1 76 ? -2.453 11.519 10.353 1.00 91.31 76 ALA A C 1
ATOM 600 O O . ALA A 1 76 ? -1.711 11.462 11.334 1.00 91.31 76 ALA A O 1
ATOM 601 N N . LYS A 1 77 ? -3.784 11.391 10.476 1.00 93.56 77 LYS A N 1
ATOM 602 C CA . LYS A 1 77 ? -4.445 11.064 11.750 1.00 93.56 77 LYS A CA 1
ATOM 603 C C . LYS A 1 77 ? -4.174 9.606 12.131 1.00 93.56 77 LYS A C 1
ATOM 605 O O . LYS A 1 77 ? -3.762 9.360 13.262 1.00 93.56 77 LYS A O 1
ATOM 610 N N . TYR A 1 78 ? -4.308 8.661 11.197 1.00 94.88 78 TYR A N 1
ATOM 611 C CA . TYR A 1 78 ? -3.998 7.246 11.454 1.00 94.88 78 TYR A CA 1
ATOM 612 C C . TYR A 1 78 ? -2.538 7.032 11.863 1.00 94.88 78 TYR A C 1
ATOM 614 O O . TYR A 1 78 ? -2.270 6.332 12.835 1.00 94.88 78 TYR A O 1
ATOM 622 N N . VAL A 1 79 ? -1.588 7.704 11.210 1.00 94.88 79 VAL A N 1
ATOM 623 C CA . VAL A 1 79 ? -0.166 7.629 11.576 1.00 94.88 79 VAL A CA 1
ATOM 624 C C . VAL A 1 79 ? 0.084 8.168 12.986 1.00 94.88 79 VAL A C 1
ATOM 626 O O . VAL A 1 79 ? 0.777 7.527 13.775 1.00 94.88 79 VAL A O 1
ATOM 629 N N . LYS A 1 80 ? -0.522 9.303 13.359 1.00 93.56 80 LYS A N 1
ATOM 630 C CA . LYS A 1 80 ? -0.430 9.823 14.735 1.00 93.56 80 LYS A CA 1
ATOM 631 C C . LYS A 1 80 ? -1.040 8.866 15.759 1.00 93.56 80 LYS A C 1
ATOM 633 O O . LYS A 1 80 ? -0.523 8.760 16.870 1.00 93.56 80 LYS A O 1
ATOM 638 N N . LEU A 1 81 ? -2.120 8.174 15.402 1.00 93.75 81 LEU A N 1
ATOM 639 C CA . LEU A 1 81 ? -2.724 7.159 16.257 1.00 93.75 81 LEU A CA 1
ATOM 640 C C . LEU A 1 81 ? -1.790 5.956 16.441 1.00 93.75 81 LEU A C 1
ATOM 642 O O . LEU A 1 81 ? -1.534 5.555 17.573 1.00 93.75 81 LEU A O 1
ATOM 646 N N . LEU A 1 82 ? -1.226 5.432 15.352 1.00 94.75 82 LEU A N 1
ATOM 647 C CA . LEU A 1 82 ? -0.239 4.350 15.380 1.00 94.75 82 LEU A CA 1
ATOM 648 C C . LEU A 1 82 ? 1.001 4.730 16.204 1.00 94.75 82 LEU A C 1
ATOM 650 O O . LEU A 1 82 ? 1.505 3.910 16.974 1.00 94.75 82 LEU A O 1
ATOM 654 N N . LEU A 1 83 ? 1.453 5.984 16.118 1.00 93.44 83 LEU A N 1
ATOM 655 C CA . LEU A 1 83 ? 2.527 6.522 16.957 1.00 93.44 83 LEU A CA 1
ATOM 656 C C . LEU A 1 83 ? 2.131 6.558 18.443 1.00 93.44 83 LEU A C 1
ATOM 658 O O . LEU A 1 83 ? 2.903 6.148 19.313 1.00 93.44 83 LEU A O 1
ATOM 662 N N . ALA A 1 84 ? 0.918 7.022 18.750 1.00 92.06 84 ALA A N 1
ATOM 663 C CA . ALA A 1 84 ? 0.407 7.054 20.117 1.00 92.06 84 ALA A CA 1
ATOM 664 C C . ALA A 1 84 ? 0.297 5.642 20.716 1.00 92.06 84 ALA A C 1
ATOM 666 O O . ALA A 1 84 ? 0.670 5.439 21.870 1.00 92.06 84 ALA A O 1
ATOM 667 N N . LEU A 1 85 ? -0.152 4.654 19.939 1.00 91.94 85 LEU A N 1
ATOM 668 C CA . LEU A 1 85 ? -0.209 3.256 20.374 1.00 91.94 85 LEU A CA 1
ATOM 669 C C . LEU A 1 85 ? 1.190 2.654 20.538 1.00 91.94 85 LEU A C 1
ATOM 671 O O . LEU A 1 85 ? 1.453 2.004 21.547 1.00 91.94 85 LEU A O 1
ATOM 675 N N . SER A 1 86 ? 2.119 2.964 19.630 1.00 91.56 86 SER A N 1
ATOM 676 C CA . SER A 1 86 ? 3.517 2.509 19.694 1.00 91.56 86 SER A CA 1
ATOM 677 C C . SER A 1 86 ? 4.231 2.898 20.992 1.00 91.56 86 SER A C 1
ATOM 679 O O . SER A 1 86 ? 5.141 2.195 21.422 1.00 91.56 86 SER A O 1
ATOM 681 N N . THR A 1 87 ? 3.824 4.004 21.622 1.00 88.44 87 THR A N 1
ATOM 682 C CA . THR A 1 87 ? 4.409 4.493 22.883 1.00 88.44 87 THR A CA 1
ATOM 683 C C . THR A 1 87 ? 3.645 4.041 24.131 1.00 88.44 87 THR A C 1
ATOM 685 O O . THR A 1 87 ? 4.239 3.938 25.205 1.00 88.44 87 THR A O 1
ATOM 688 N N . LYS A 1 88 ? 2.337 3.772 24.014 1.00 88.69 88 LYS A N 1
ATOM 689 C CA . LYS A 1 88 ? 1.451 3.477 25.155 1.00 88.69 88 LYS A CA 1
ATOM 690 C C . LYS A 1 88 ? 1.178 1.989 25.366 1.00 88.69 88 LYS A C 1
ATOM 692 O O . LYS A 1 88 ? 0.980 1.573 26.507 1.00 88.69 88 LYS A O 1
ATOM 697 N N . VAL A 1 89 ? 1.154 1.188 24.302 1.00 89.88 89 VAL A N 1
ATOM 698 C CA . VAL A 1 89 ? 0.845 -0.243 24.384 1.00 89.88 89 VAL A CA 1
ATOM 699 C C . VAL A 1 89 ? 2.064 -1.000 24.908 1.00 89.88 89 VAL A C 1
ATOM 701 O O . VAL A 1 89 ? 3.116 -1.029 24.271 1.00 89.88 89 VAL A O 1
ATOM 704 N N . LYS A 1 90 ? 1.909 -1.640 26.072 1.00 86.81 90 LYS A N 1
ATOM 705 C CA . LYS A 1 90 ? 2.914 -2.522 26.679 1.00 86.81 90 LYS A CA 1
ATOM 706 C C . LYS A 1 90 ? 2.398 -3.966 26.656 1.00 86.81 90 LYS A C 1
ATOM 708 O O . LYS A 1 90 ? 1.521 -4.285 27.459 1.00 86.81 90 LYS A O 1
ATOM 713 N N . PRO A 1 91 ? 2.887 -4.821 25.741 1.00 84.56 91 PRO A N 1
ATOM 714 C CA . PRO A 1 91 ? 2.446 -6.212 25.638 1.00 84.56 91 PRO A CA 1
ATOM 715 C C . PRO A 1 91 ? 2.732 -6.974 26.932 1.00 84.56 91 PRO A C 1
ATOM 717 O O . PRO A 1 91 ? 3.829 -6.866 27.478 1.00 84.56 91 PRO A O 1
ATOM 720 N N . LYS A 1 92 ? 1.764 -7.755 27.426 1.00 79.56 92 LYS A N 1
ATOM 721 C CA . LYS A 1 92 ? 1.875 -8.395 28.749 1.00 79.56 92 LYS A CA 1
ATOM 722 C C . LYS A 1 92 ? 2.970 -9.469 28.836 1.00 79.56 92 LYS A C 1
ATOM 724 O O . LYS A 1 92 ? 3.511 -9.662 29.915 1.00 79.56 92 LYS A O 1
ATOM 729 N N . ASN A 1 93 ? 3.306 -10.146 27.732 1.00 64.12 93 ASN A N 1
ATOM 730 C CA . ASN A 1 93 ? 4.105 -11.384 27.761 1.00 64.12 93 ASN A CA 1
ATOM 731 C C . ASN A 1 93 ? 5.135 -11.520 26.618 1.00 64.12 93 ASN A C 1
ATOM 733 O O . ASN A 1 93 ? 5.425 -12.638 26.194 1.00 64.12 93 ASN A O 1
ATOM 737 N N . GLN A 1 94 ? 5.647 -10.423 26.044 1.00 64.88 94 GLN A N 1
ATOM 738 C CA . GLN A 1 94 ? 6.475 -10.509 24.828 1.00 64.88 94 GLN A CA 1
ATOM 739 C C . GLN A 1 94 ? 7.671 -9.560 24.819 1.00 64.88 94 GLN A C 1
ATOM 741 O O . GLN A 1 94 ? 7.558 -8.395 25.183 1.00 64.88 94 GLN A O 1
ATOM 746 N N . ASN A 1 95 ? 8.795 -10.056 24.290 1.00 79.25 95 ASN A N 1
ATOM 747 C CA . ASN A 1 95 ? 9.994 -9.267 23.971 1.00 79.25 95 ASN A CA 1
ATOM 748 C C . ASN A 1 95 ? 9.802 -8.341 22.750 1.00 79.25 95 ASN A C 1
ATOM 750 O O . ASN A 1 95 ? 10.733 -7.647 22.348 1.00 79.25 95 ASN A O 1
ATOM 754 N N . ILE A 1 96 ? 8.622 -8.361 22.126 1.00 84.19 96 ILE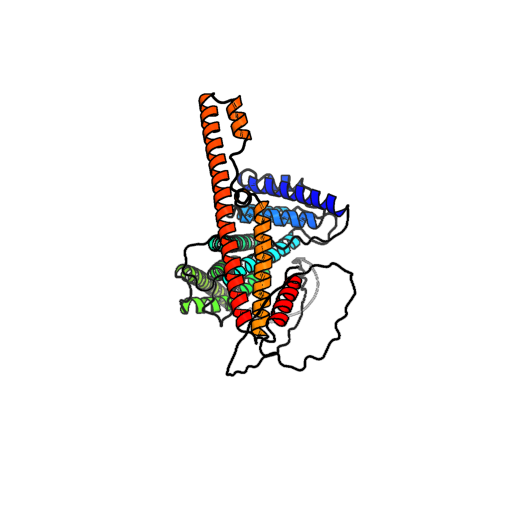 A N 1
ATOM 755 C CA . ILE A 1 96 ? 8.296 -7.604 20.918 1.00 84.19 96 ILE A CA 1
ATOM 756 C C . ILE A 1 96 ? 7.503 -6.366 21.332 1.00 84.19 96 ILE A C 1
ATOM 758 O O . ILE A 1 96 ? 6.566 -6.457 22.119 1.00 84.19 96 ILE A O 1
ATOM 762 N N . THR A 1 97 ? 7.872 -5.203 20.798 1.00 89.75 97 THR A N 1
ATOM 763 C CA . THR A 1 97 ? 7.142 -3.945 21.021 1.00 89.75 97 THR A CA 1
ATOM 764 C C . THR A 1 97 ? 6.094 -3.727 19.931 1.00 89.75 97 THR A C 1
ATOM 766 O O . THR A 1 97 ? 6.269 -4.186 18.798 1.00 89.75 97 THR A O 1
ATOM 769 N N . PHE A 1 98 ? 5.037 -2.965 20.236 1.00 91.69 98 PHE A N 1
ATOM 770 C CA . PHE A 1 98 ? 4.043 -2.555 19.233 1.00 91.69 98 PHE A CA 1
ATOM 771 C C . PHE A 1 98 ? 4.718 -1.879 18.030 1.00 91.69 98 PHE A C 1
ATOM 773 O O . PHE A 1 98 ? 4.398 -2.186 16.888 1.00 91.69 98 PHE A O 1
ATOM 780 N N . HIS A 1 99 ? 5.715 -1.025 18.282 1.00 93.38 99 HIS A N 1
ATOM 781 C CA . HIS A 1 99 ? 6.484 -0.355 17.235 1.00 93.38 99 HIS A CA 1
ATOM 782 C C . HIS A 1 99 ? 7.223 -1.337 16.313 1.00 93.38 99 HIS A C 1
ATOM 784 O O . HIS A 1 99 ? 7.099 -1.246 15.095 1.00 93.38 99 HIS A O 1
ATOM 790 N N . SER A 1 100 ? 7.961 -2.304 16.876 1.00 92.44 100 SER A N 1
ATOM 791 C CA . SER A 1 100 ? 8.674 -3.301 16.063 1.00 92.44 100 SER A CA 1
ATOM 792 C C . SER A 1 100 ? 7.723 -4.143 15.213 1.00 92.44 100 SER A C 1
ATOM 794 O O . SER A 1 100 ? 8.031 -4.444 14.063 1.00 92.44 100 SER A O 1
ATOM 796 N N . LEU A 1 101 ? 6.548 -4.471 15.758 1.00 93.44 101 LEU A N 1
ATOM 797 C CA . LEU A 1 101 ? 5.529 -5.223 15.040 1.00 93.44 101 LEU A CA 1
ATOM 798 C C . LEU A 1 101 ? 4.878 -4.384 13.936 1.00 93.44 101 LEU A C 1
ATOM 800 O O . LEU A 1 101 ? 4.649 -4.890 12.845 1.00 93.44 101 LEU A O 1
ATOM 804 N N . LEU A 1 102 ? 4.638 -3.095 14.187 1.00 95.31 102 LEU A N 1
ATOM 805 C CA . LEU A 1 102 ? 4.121 -2.161 13.190 1.00 95.31 102 LEU A CA 1
ATOM 806 C C . LEU A 1 102 ? 5.060 -2.063 11.987 1.00 95.31 102 LEU A C 1
ATOM 808 O O . LEU A 1 102 ? 4.609 -2.200 10.856 1.00 95.31 102 LEU A O 1
ATOM 812 N N . VAL A 1 103 ? 6.364 -1.886 12.215 1.00 94.56 103 VAL A N 1
ATOM 813 C CA . VAL A 1 103 ? 7.351 -1.833 11.123 1.00 94.56 103 VAL A CA 1
ATOM 814 C C . VAL A 1 103 ? 7.379 -3.150 10.339 1.00 94.56 103 VAL A C 1
ATOM 816 O O . VAL A 1 103 ? 7.436 -3.123 9.110 1.00 94.56 103 VAL A O 1
ATOM 819 N N . GLN A 1 104 ? 7.285 -4.295 11.026 1.00 93.00 104 GLN A N 1
ATOM 820 C CA . GLN A 1 104 ? 7.196 -5.605 10.375 1.00 93.00 104 GLN A CA 1
ATOM 821 C C . GLN A 1 104 ? 5.936 -5.721 9.501 1.00 93.00 104 GLN A C 1
ATOM 823 O O . GLN A 1 104 ? 6.044 -6.070 8.328 1.00 93.00 104 GLN A O 1
ATOM 828 N N . GLN A 1 105 ? 4.759 -5.396 10.041 1.00 93.81 105 GLN A N 1
ATOM 829 C CA . GLN A 1 105 ? 3.494 -5.482 9.304 1.00 93.81 105 GLN A CA 1
ATOM 830 C C . GLN A 1 105 ? 3.456 -4.517 8.115 1.00 93.81 105 GLN A C 1
ATOM 832 O O . GLN A 1 105 ? 2.950 -4.876 7.059 1.00 93.81 105 GLN A O 1
ATOM 837 N N . VAL A 1 106 ? 4.047 -3.324 8.238 1.00 95.00 106 VAL A N 1
ATOM 838 C CA . VAL A 1 106 ? 4.159 -2.370 7.124 1.00 95.00 106 VAL A CA 1
ATOM 839 C C . VAL A 1 106 ? 5.024 -2.929 5.991 1.00 95.00 106 VAL A C 1
ATOM 841 O O . VAL A 1 106 ? 4.666 -2.750 4.830 1.00 95.00 106 VAL A O 1
ATOM 844 N N . GLN A 1 107 ? 6.125 -3.631 6.291 1.00 92.12 107 GLN A N 1
ATOM 845 C CA . GLN A 1 107 ? 6.907 -4.318 5.254 1.00 92.12 107 GLN A CA 1
ATOM 846 C C . GLN A 1 107 ? 6.089 -5.432 4.589 1.00 92.12 107 GLN A C 1
ATOM 848 O O . GLN A 1 107 ? 6.029 -5.487 3.366 1.00 92.12 107 GLN A O 1
ATOM 853 N N . GLU A 1 108 ? 5.448 -6.294 5.384 1.00 91.75 108 GLU A N 1
ATOM 854 C CA . GLU A 1 108 ? 4.647 -7.412 4.868 1.00 91.75 108 GLU A CA 1
ATOM 855 C C . GLU A 1 108 ? 3.501 -6.917 3.972 1.00 91.75 108 GLU A C 1
ATOM 857 O O . GLU A 1 108 ? 3.258 -7.484 2.906 1.00 91.75 108 GLU A O 1
ATOM 862 N N . TYR A 1 109 ? 2.841 -5.818 4.354 1.00 91.06 109 TYR A N 1
ATOM 863 C CA . TYR A 1 109 ? 1.817 -5.178 3.529 1.00 91.06 109 TYR A CA 1
ATOM 864 C C . TYR A 1 109 ? 2.388 -4.533 2.266 1.00 91.06 109 TYR A C 1
ATOM 866 O O . TYR A 1 109 ? 1.765 -4.637 1.212 1.00 91.06 109 TYR A O 1
ATOM 874 N N . LEU A 1 110 ? 3.556 -3.884 2.342 1.00 89.94 110 LEU A N 1
ATOM 875 C CA . LEU A 1 110 ? 4.197 -3.301 1.161 1.00 89.94 110 LEU A CA 1
ATOM 876 C C . LEU A 1 110 ? 4.481 -4.380 0.116 1.00 89.94 110 LEU A C 1
ATOM 878 O O . LEU A 1 110 ? 4.135 -4.209 -1.052 1.00 89.94 110 LEU A O 1
ATOM 882 N N . ASP A 1 111 ? 5.069 -5.492 0.558 1.00 88.81 111 ASP A N 1
ATOM 883 C CA . ASP A 1 111 ? 5.411 -6.631 -0.291 1.00 88.81 111 ASP A CA 1
ATOM 884 C C . ASP A 1 111 ? 4.144 -7.247 -0.901 1.00 88.81 111 ASP A C 1
ATOM 886 O O . ASP A 1 111 ? 4.096 -7.535 -2.098 1.00 88.81 111 ASP A O 1
ATOM 890 N N . TYR A 1 112 ? 3.090 -7.384 -0.092 1.00 88.12 112 TYR A N 1
ATOM 891 C CA . TYR A 1 112 ? 1.797 -7.905 -0.521 1.00 88.12 112 TYR A CA 1
ATOM 892 C C . TYR A 1 112 ? 1.119 -7.022 -1.580 1.00 88.12 112 TYR A C 1
ATOM 894 O O . TYR A 1 112 ? 0.781 -7.508 -2.658 1.00 88.12 112 TYR A O 1
ATOM 902 N N . VAL A 1 113 ? 0.950 -5.723 -1.312 1.00 87.12 113 VAL A N 1
ATOM 903 C CA . VAL A 1 113 ? 0.262 -4.807 -2.237 1.00 87.12 113 VAL A CA 1
ATOM 904 C C . VAL A 1 113 ? 1.092 -4.588 -3.506 1.00 87.12 113 VAL A C 1
ATOM 906 O O . VAL A 1 113 ? 0.535 -4.455 -4.595 1.00 87.12 113 VAL A O 1
ATOM 909 N N . LYS A 1 114 ? 2.427 -4.616 -3.402 1.00 85.50 114 LYS A N 1
ATOM 910 C CA . LYS A 1 114 ? 3.317 -4.617 -4.568 1.00 85.50 114 LYS A CA 1
ATOM 911 C C . LYS A 1 114 ? 3.084 -5.851 -5.445 1.00 85.50 114 LYS A C 1
ATOM 913 O O . LYS A 1 114 ? 2.928 -5.689 -6.653 1.00 85.50 114 LYS A O 1
ATOM 918 N N . ALA A 1 115 ? 3.030 -7.049 -4.859 1.00 84.75 115 ALA A N 1
ATOM 919 C CA . ALA A 1 115 ? 2.781 -8.287 -5.598 1.00 84.75 115 ALA A CA 1
ATOM 920 C C . ALA A 1 115 ? 1.384 -8.306 -6.247 1.00 84.75 115 ALA A C 1
ATOM 922 O O . ALA A 1 115 ? 1.243 -8.710 -7.401 1.00 84.75 115 ALA A O 1
ATOM 923 N N . GLU A 1 116 ? 0.352 -7.810 -5.553 1.00 82.62 116 GLU A N 1
ATOM 924 C CA . GLU A 1 116 ? -0.985 -7.650 -6.142 1.00 82.62 116 GLU A CA 1
ATOM 925 C C . GLU A 1 116 ? -0.972 -6.693 -7.334 1.00 82.62 116 GLU A C 1
ATOM 927 O O . GLU A 1 116 ? -1.552 -7.001 -8.378 1.00 82.62 116 GLU A O 1
ATOM 932 N N . CYS A 1 117 ? -0.283 -5.559 -7.199 1.00 81.12 117 CYS A N 1
ATOM 933 C CA . CYS A 1 117 ? -0.121 -4.588 -8.272 1.00 81.12 117 CYS A CA 1
ATOM 934 C C . CYS A 1 117 ? 0.590 -5.224 -9.477 1.00 81.12 117 CYS A C 1
ATOM 936 O O . CYS A 1 117 ? 0.085 -5.127 -10.588 1.00 81.12 117 CYS A O 1
ATOM 938 N N . GLU A 1 118 ? 1.693 -5.949 -9.259 1.00 77.00 118 GLU A N 1
ATOM 939 C CA . GLU A 1 118 ? 2.451 -6.675 -10.292 1.00 77.00 118 GLU A CA 1
ATOM 940 C C . GLU A 1 118 ? 1.603 -7.715 -11.038 1.00 77.00 118 GLU A C 1
ATOM 942 O O . GLU A 1 118 ? 1.586 -7.717 -12.270 1.00 77.00 118 GLU A O 1
ATOM 947 N N . SER A 1 119 ? 0.826 -8.524 -10.312 1.00 71.62 119 SER A N 1
ATOM 948 C CA . SER A 1 119 ? -0.052 -9.543 -10.907 1.00 71.62 119 SER A CA 1
ATOM 949 C C . SER A 1 119 ? -1.123 -8.959 -11.837 1.00 71.62 119 SER A C 1
ATOM 951 O O . SER A 1 119 ? -1.490 -9.576 -12.835 1.00 71.62 119 SER A O 1
ATOM 953 N N . ALA A 1 120 ? -1.589 -7.735 -11.561 1.00 65.50 120 ALA A N 1
ATOM 954 C CA . ALA A 1 120 ? -2.567 -7.049 -12.400 1.00 65.50 120 ALA A CA 1
ATOM 955 C C . ALA A 1 120 ? -1.989 -6.609 -13.761 1.00 65.50 120 ALA A C 1
ATOM 957 O O . ALA A 1 120 ? -2.752 -6.299 -14.678 1.00 65.50 120 ALA A O 1
ATOM 958 N N . TYR A 1 121 ? -0.659 -6.564 -13.907 1.00 58.56 121 TYR A N 1
ATOM 959 C CA . TYR A 1 121 ? 0.010 -6.216 -15.164 1.00 58.56 121 TYR A CA 1
ATOM 960 C C . TYR A 1 121 ? 0.315 -7.426 -16.040 1.00 58.56 121 TYR A C 1
ATOM 962 O O . TYR A 1 121 ? 0.201 -7.313 -17.256 1.00 58.56 121 TYR A O 1
ATOM 970 N N . GLU A 1 122 ? 0.666 -8.573 -15.452 1.00 55.50 122 GLU A N 1
ATOM 971 C CA . GLU A 1 122 ? 0.935 -9.807 -16.211 1.00 55.50 122 GLU A CA 1
ATOM 972 C C . GLU A 1 122 ? -0.307 -10.305 -16.965 1.00 55.50 122 GLU A C 1
ATOM 974 O O . GLU A 1 122 ? -0.192 -10.937 -18.010 1.00 55.50 122 GLU A O 1
ATOM 979 N N . GLN A 1 123 ? -1.499 -9.943 -16.485 1.00 49.81 123 GLN A N 1
ATOM 980 C CA . GLN A 1 123 ? -2.775 -10.262 -17.126 1.00 49.81 123 GLN A CA 1
ATOM 981 C C . GLN A 1 123 ? -3.135 -9.332 -18.298 1.00 49.81 123 GLN A C 1
ATOM 983 O O . GLN A 1 123 ? -4.096 -9.605 -19.011 1.00 49.81 123 GLN A O 1
ATOM 988 N N . ARG A 1 124 ? -2.382 -8.245 -18.533 1.00 48.72 124 ARG A N 1
ATOM 989 C CA . ARG A 1 124 ? -2.615 -7.311 -19.647 1.00 48.72 124 ARG A CA 1
ATOM 990 C C . ARG A 1 124 ? -1.609 -7.539 -20.773 1.00 48.72 124 ARG A C 1
ATOM 992 O O . ARG A 1 124 ? -0.633 -6.803 -20.913 1.00 48.72 124 ARG A O 1
ATOM 999 N N . GLY A 1 125 ? -1.877 -8.531 -21.615 1.00 40.91 125 GLY A N 1
ATOM 1000 C CA . GLY A 1 125 ? -1.328 -8.550 -22.968 1.00 40.91 125 GLY A CA 1
ATOM 1001 C C . GLY A 1 125 ? -2.039 -7.493 -23.814 1.00 40.91 125 GLY A C 1
ATOM 1002 O O . GLY A 1 125 ? -3.205 -7.669 -24.107 1.00 40.91 125 GLY A O 1
ATOM 1003 N N . ASP A 1 126 ? -1.365 -6.384 -24.126 1.00 41.97 126 ASP A N 1
ATOM 1004 C CA . ASP A 1 126 ? -1.618 -5.406 -25.213 1.00 41.97 126 ASP A CA 1
ATOM 1005 C C . ASP A 1 126 ? -3.074 -5.053 -25.643 1.00 41.97 126 ASP A C 1
ATOM 1007 O O . ASP A 1 126 ? -3.298 -4.597 -26.768 1.00 41.97 126 ASP A O 1
ATOM 1011 N N . ASP A 1 127 ? -4.077 -5.199 -24.774 1.00 39.78 127 ASP A N 1
ATOM 1012 C CA . ASP A 1 127 ? -5.482 -5.058 -25.167 1.00 39.78 127 ASP A CA 1
ATOM 1013 C C . ASP A 1 127 ? -5.976 -3.605 -25.123 1.00 39.78 127 ASP A C 1
ATOM 1015 O O . ASP A 1 127 ? -6.177 -2.986 -24.075 1.00 39.78 127 ASP A O 1
ATOM 1019 N N . LYS A 1 128 ? -6.222 -3.058 -26.318 1.00 41.84 128 LYS A N 1
ATOM 1020 C CA . LYS A 1 128 ? -6.925 -1.789 -26.569 1.00 41.84 128 LYS A CA 1
ATOM 1021 C C . LYS A 1 128 ? -8.448 -2.002 -26.631 1.00 41.84 128 LYS A C 1
ATOM 1023 O O . LYS A 1 128 ? -9.087 -1.592 -27.600 1.00 41.84 128 LYS A O 1
ATOM 1028 N N . GLY A 1 129 ? -9.014 -2.679 -25.634 1.00 46.94 129 GLY A N 1
ATOM 1029 C CA . GLY A 1 129 ? -10.451 -2.957 -25.520 1.00 46.94 129 GLY A CA 1
ATOM 1030 C C . GLY A 1 129 ? -11.202 -1.993 -24.583 1.00 46.94 129 GLY A C 1
ATOM 1031 O O . GLY A 1 129 ? -10.573 -1.198 -23.880 1.00 46.94 129 GLY A O 1
ATOM 1032 N N . PRO A 1 130 ? -12.549 -2.025 -24.570 1.00 44.91 130 PRO A N 1
ATOM 1033 C CA . PRO A 1 130 ? -13.352 -1.343 -23.554 1.00 44.91 130 PRO A CA 1
ATOM 1034 C C . PRO A 1 130 ? -13.056 -1.901 -22.154 1.00 44.91 130 PRO A C 1
ATOM 1036 O O . PRO A 1 130 ? -12.802 -3.092 -22.009 1.00 44.91 130 PRO A O 1
ATOM 1039 N N . VAL A 1 131 ? -13.110 -1.027 -21.141 1.00 50.22 131 VAL A N 1
ATOM 1040 C CA . VAL A 1 131 ? -12.844 -1.340 -19.725 1.00 50.22 131 VAL A CA 1
ATOM 1041 C C . VAL A 1 131 ? -13.708 -2.525 -19.284 1.00 50.22 131 VAL A C 1
ATOM 1043 O O . VAL A 1 131 ? -14.932 -2.427 -19.219 1.00 50.22 131 VAL A O 1
ATOM 1046 N N . THR A 1 132 ? -13.065 -3.653 -19.014 1.00 52.16 132 THR A N 1
ATOM 1047 C CA . THR A 1 132 ? -13.679 -4.869 -18.474 1.00 52.16 132 THR A CA 1
ATOM 1048 C C . THR A 1 132 ? -13.697 -4.822 -16.937 1.00 52.16 132 THR A C 1
ATOM 1050 O O . THR A 1 132 ? -12.938 -4.063 -16.340 1.00 52.16 132 THR A O 1
ATOM 1053 N N . PRO A 1 133 ? -14.487 -5.652 -16.233 1.00 52.34 133 PRO A N 1
ATOM 1054 C CA . PRO A 1 133 ? -14.417 -5.764 -14.766 1.00 52.34 133 PRO A CA 1
ATOM 1055 C C . PRO A 1 133 ? -13.012 -6.110 -14.226 1.00 52.34 133 PRO A C 1
ATOM 1057 O O . PRO A 1 133 ? -12.670 -5.768 -13.096 1.00 52.34 133 PRO A O 1
ATOM 1060 N N . LEU A 1 134 ? -12.164 -6.743 -15.048 1.00 54.34 134 LEU A N 1
ATOM 1061 C CA . LEU A 1 134 ? -10.745 -6.982 -14.747 1.00 54.34 134 LEU A CA 1
ATOM 1062 C C . LEU A 1 134 ? -9.929 -5.677 -14.729 1.00 54.34 134 LEU A C 1
ATOM 1064 O O . LEU A 1 134 ? -8.954 -5.554 -13.986 1.00 54.34 134 LEU A O 1
ATOM 1068 N N . ASP A 1 135 ? -10.334 -4.677 -15.514 1.00 51.69 135 ASP A N 1
ATOM 1069 C CA . ASP A 1 135 ? -9.714 -3.357 -15.518 1.00 51.69 135 ASP A CA 1
ATOM 1070 C C . ASP A 1 135 ? -10.047 -2.545 -14.260 1.00 51.69 135 ASP A C 1
ATOM 1072 O O . ASP A 1 135 ? -9.178 -1.804 -13.797 1.00 51.69 135 ASP A O 1
ATOM 1076 N N . GLU A 1 136 ? -11.243 -2.713 -13.683 1.00 58.56 136 GLU A N 1
ATOM 1077 C CA . GLU A 1 136 ? -11.643 -2.086 -12.412 1.00 58.56 136 GLU A CA 1
ATOM 1078 C C . GLU A 1 136 ? -10.876 -2.672 -11.216 1.00 58.56 136 GLU A C 1
ATOM 1080 O O . GLU A 1 136 ? -10.368 -1.917 -10.384 1.00 58.56 136 GLU A O 1
ATOM 1085 N N . ASP A 1 137 ? -10.699 -3.997 -11.162 1.00 68.94 137 ASP A N 1
ATOM 1086 C CA . ASP A 1 137 ? -9.886 -4.662 -10.131 1.00 68.94 137 ASP A CA 1
ATOM 1087 C C . ASP A 1 137 ? -8.401 -4.263 -10.239 1.00 68.94 137 ASP A C 1
ATOM 1089 O O . ASP A 1 137 ? -7.753 -3.917 -9.248 1.00 68.94 137 ASP A O 1
ATOM 1093 N N . ALA A 1 138 ? -7.862 -4.200 -11.461 1.00 63.06 138 ALA A N 1
ATOM 1094 C CA . ALA A 1 138 ? -6.506 -3.713 -11.703 1.00 63.06 138 ALA A CA 1
ATOM 1095 C C . ALA A 1 138 ? -6.331 -2.229 -11.331 1.00 63.06 138 ALA A C 1
ATOM 1097 O O . ALA A 1 138 ? -5.281 -1.839 -10.817 1.00 63.06 138 ALA A O 1
ATOM 1098 N N . TYR A 1 139 ? -7.337 -1.389 -11.590 1.00 66.25 139 TYR A N 1
ATOM 1099 C CA . TYR A 1 139 ? -7.327 0.020 -11.202 1.00 66.25 139 TYR A CA 1
ATOM 1100 C C . TYR A 1 139 ? -7.364 0.171 -9.674 1.00 66.25 139 TYR A C 1
ATOM 1102 O O . TYR A 1 139 ? -6.522 0.872 -9.110 1.00 66.25 139 TYR A O 1
ATOM 1110 N N . SER A 1 140 ? -8.235 -0.583 -8.997 1.00 79.19 140 SER A N 1
ATOM 1111 C CA . SER A 1 140 ? -8.322 -0.628 -7.534 1.00 79.19 140 SER A CA 1
ATOM 1112 C C . SER A 1 140 ? -6.998 -1.053 -6.886 1.00 79.19 140 SER A C 1
ATOM 1114 O O . SER A 1 140 ? -6.530 -0.412 -5.943 1.00 79.19 140 SER A O 1
ATOM 1116 N N . LYS A 1 141 ? -6.317 -2.070 -7.435 1.00 84.12 141 LYS A N 1
ATOM 1117 C CA . LYS A 1 141 ? -4.994 -2.518 -6.957 1.00 84.12 141 LYS A CA 1
ATOM 1118 C C . LYS A 1 141 ? -3.916 -1.437 -7.091 1.00 84.12 141 LYS A C 1
ATOM 1120 O O . LYS A 1 141 ? -3.105 -1.263 -6.179 1.00 84.12 141 LYS A O 1
ATOM 1125 N N . LYS A 1 142 ? -3.919 -0.668 -8.186 1.00 84.31 142 LYS A N 1
ATOM 1126 C CA . LYS A 1 142 ? -2.985 0.457 -8.391 1.00 84.31 142 LYS A CA 1
ATOM 1127 C C . LYS A 1 142 ? -3.242 1.598 -7.415 1.00 84.31 142 LYS A C 1
ATOM 1129 O O . LYS A 1 142 ? -2.295 2.111 -6.820 1.00 84.31 142 LYS A O 1
ATOM 1134 N N . GLU A 1 143 ? -4.504 1.980 -7.232 1.00 86.31 143 GLU A N 1
ATOM 1135 C CA . GLU A 1 143 ? -4.886 3.008 -6.259 1.00 86.31 143 GLU A CA 1
ATOM 1136 C C . GLU A 1 143 ? -4.519 2.589 -4.837 1.00 86.31 143 GLU A C 1
ATOM 1138 O O . GLU A 1 143 ? -3.934 3.378 -4.096 1.00 86.31 143 GLU A O 1
ATOM 1143 N N . ARG A 1 144 ? -4.761 1.323 -4.481 1.00 88.69 144 ARG A N 1
ATOM 1144 C CA . ARG A 1 144 ? -4.370 0.760 -3.187 1.00 88.69 144 ARG A CA 1
ATOM 1145 C C . ARG A 1 144 ? -2.857 0.802 -2.981 1.00 88.69 144 ARG A C 1
ATOM 1147 O O . ARG A 1 144 ? -2.403 1.161 -1.897 1.00 88.69 144 ARG A O 1
ATOM 1154 N N . PHE A 1 145 ? -2.067 0.502 -4.013 1.00 91.50 145 PHE A N 1
ATOM 1155 C CA . PHE A 1 145 ? -0.606 0.586 -3.943 1.00 91.50 145 PHE A CA 1
ATOM 1156 C C . PHE A 1 145 ? -0.091 2.021 -3.771 1.00 91.50 145 PHE A C 1
ATOM 1158 O O . PHE A 1 145 ? 0.798 2.267 -2.949 1.00 91.50 145 PHE A O 1
ATOM 1165 N N . LEU A 1 146 ? -0.680 2.985 -4.483 1.00 91.31 146 LEU A N 1
ATOM 1166 C CA . LEU A 1 146 ? -0.381 4.410 -4.308 1.00 91.31 146 LEU A CA 1
ATOM 1167 C C . LEU A 1 146 ? -0.772 4.901 -2.909 1.00 91.31 146 LEU A C 1
ATOM 1169 O O . LEU A 1 146 ? 0.032 5.555 -2.243 1.00 91.31 146 LEU A O 1
ATOM 1173 N N . ALA A 1 147 ? -1.969 4.549 -2.435 1.00 92.00 147 ALA A N 1
ATOM 1174 C CA . ALA A 1 147 ? -2.448 4.899 -1.101 1.00 92.00 147 ALA A CA 1
ATOM 1175 C C . ALA A 1 147 ? -1.533 4.322 -0.013 1.00 92.00 147 ALA A C 1
ATOM 1177 O O . ALA A 1 147 ? -1.106 5.049 0.885 1.00 92.00 147 ALA A O 1
ATOM 1178 N N . PHE A 1 148 ? -1.139 3.053 -0.134 1.00 95.19 148 PHE A N 1
ATOM 1179 C CA . PHE A 1 148 ? -0.218 2.434 0.815 1.00 95.19 148 PHE A CA 1
ATOM 1180 C C . PHE A 1 148 ? 1.175 3.075 0.769 1.00 95.19 148 PHE A C 1
ATOM 1182 O O . PHE A 1 148 ? 1.765 3.351 1.812 1.00 95.19 148 PHE A O 1
ATOM 1189 N N . THR A 1 149 ? 1.683 3.419 -0.416 1.00 95.00 149 THR A N 1
ATOM 1190 C CA . THR A 1 149 ? 2.950 4.158 -0.539 1.00 95.00 149 THR A CA 1
ATOM 1191 C C . THR A 1 149 ? 2.861 5.538 0.124 1.00 95.00 149 THR A C 1
ATOM 1193 O O . THR A 1 149 ? 3.784 5.948 0.829 1.00 95.00 149 THR A O 1
ATOM 1196 N N . GLN A 1 150 ? 1.738 6.248 -0.028 1.00 95.50 150 GLN A N 1
ATOM 1197 C CA . GLN A 1 150 ? 1.495 7.512 0.673 1.00 95.50 150 GLN A CA 1
ATOM 1198 C C . GLN A 1 150 ? 1.450 7.326 2.196 1.00 95.50 150 GLN A C 1
ATOM 1200 O O . GLN A 1 150 ? 1.936 8.184 2.937 1.00 95.50 150 GLN A O 1
ATOM 1205 N N . LEU A 1 151 ? 0.877 6.220 2.674 1.00 95.81 151 LEU A N 1
ATOM 1206 C CA . LEU A 1 151 ? 0.893 5.869 4.090 1.00 95.81 151 LEU A CA 1
ATOM 1207 C C . LEU A 1 151 ? 2.330 5.642 4.579 1.00 95.81 151 LEU A C 1
ATOM 1209 O O . LEU A 1 151 ? 2.695 6.203 5.606 1.00 95.81 151 LEU A O 1
ATOM 1213 N N . VAL A 1 152 ? 3.164 4.916 3.827 1.00 96.50 152 VAL A N 1
ATOM 1214 C CA . VAL A 1 152 ? 4.594 4.712 4.135 1.00 96.50 152 VAL A CA 1
ATOM 1215 C C . VAL A 1 152 ? 5.356 6.036 4.217 1.00 96.50 152 VAL A C 1
ATOM 1217 O O . VAL A 1 152 ? 6.108 6.242 5.168 1.00 96.50 152 VAL A O 1
ATOM 1220 N N . VAL A 1 153 ? 5.126 6.958 3.276 1.00 96.38 153 VAL A N 1
ATOM 1221 C CA . VAL A 1 153 ? 5.691 8.319 3.328 1.00 96.38 153 VAL A CA 1
ATOM 1222 C C . VAL A 1 153 ? 5.305 9.018 4.632 1.00 96.38 153 VAL A C 1
ATOM 1224 O O . VAL A 1 153 ? 6.168 9.526 5.341 1.00 96.38 153 VAL A O 1
ATOM 1227 N N . ASN A 1 154 ? 4.026 8.972 5.008 1.00 95.69 154 ASN A N 1
ATOM 1228 C CA . ASN A 1 154 ? 3.580 9.579 6.258 1.00 95.69 154 ASN A CA 1
ATOM 1229 C C . ASN A 1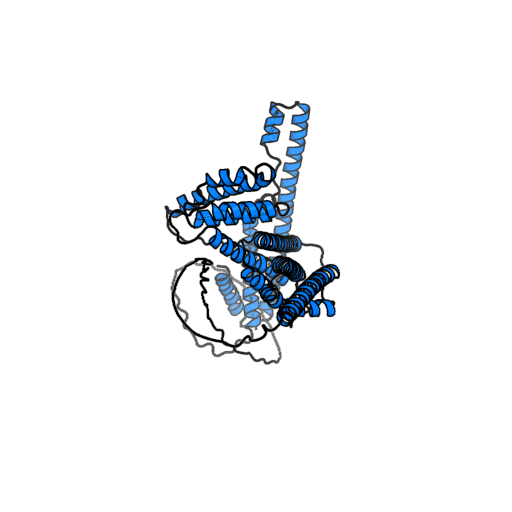 154 ? 4.206 8.878 7.477 1.00 95.69 154 ASN A C 1
ATOM 1231 O O . ASN A 1 154 ? 4.648 9.540 8.408 1.00 95.69 154 ASN A O 1
ATOM 1235 N N . LEU A 1 155 ? 4.310 7.547 7.488 1.00 96.31 155 LEU A N 1
ATOM 1236 C CA . LEU A 1 155 ? 5.002 6.817 8.558 1.00 96.31 155 LEU A CA 1
ATOM 1237 C C . LEU A 1 155 ? 6.469 7.264 8.689 1.00 96.31 155 LEU A C 1
ATOM 1239 O O . LEU A 1 155 ? 6.984 7.347 9.805 1.00 96.31 155 LEU A O 1
ATOM 1243 N N . TYR A 1 156 ? 7.133 7.575 7.574 1.00 96.19 156 TYR A N 1
ATOM 1244 C CA . TYR A 1 156 ? 8.504 8.079 7.567 1.00 96.19 156 TYR A CA 1
ATOM 1245 C C . TYR A 1 156 ? 8.596 9.505 8.119 1.00 96.19 156 TYR A C 1
ATOM 1247 O O . TYR A 1 156 ? 9.414 9.765 9.000 1.00 96.19 156 TYR A O 1
ATOM 1255 N N . ASP A 1 157 ? 7.706 10.401 7.690 1.00 93.81 157 ASP A N 1
ATOM 1256 C CA . ASP A 1 157 ? 7.666 11.792 8.159 1.00 93.81 157 ASP A CA 1
ATOM 1257 C C . ASP A 1 157 ? 7.431 11.889 9.683 1.00 93.81 157 ASP A C 1
ATOM 1259 O O . ASP A 1 157 ? 7.921 12.806 10.347 1.00 93.81 157 ASP A O 1
ATOM 1263 N N . PHE A 1 158 ? 6.726 10.911 10.265 1.00 93.75 158 PHE A N 1
ATOM 1264 C CA . PHE A 1 158 ? 6.509 10.785 11.712 1.00 93.75 158 PHE A CA 1
ATOM 1265 C C . PHE A 1 158 ? 7.583 9.953 12.442 1.00 93.75 158 PHE A C 1
ATOM 1267 O O . PHE A 1 158 ? 7.428 9.670 13.630 1.00 93.75 158 PHE A O 1
ATOM 1274 N N . ASN A 1 159 ? 8.684 9.598 11.772 1.00 93.56 159 ASN A N 1
ATOM 1275 C CA . ASN A 1 159 ? 9.796 8.795 12.301 1.00 93.56 159 ASN A CA 1
ATOM 1276 C C . ASN A 1 159 ? 9.377 7.412 12.836 1.00 93.56 159 ASN A C 1
ATOM 1278 O O . ASN A 1 159 ? 9.998 6.890 13.763 1.00 93.56 159 ASN A O 1
ATOM 1282 N N . ILE A 1 160 ? 8.322 6.814 12.274 1.00 94.31 160 ILE A N 1
ATOM 1283 C CA . ILE A 1 160 ? 7.917 5.443 12.607 1.00 94.31 160 ILE A CA 1
ATOM 1284 C C . ILE A 1 160 ? 8.753 4.435 11.819 1.00 94.31 160 ILE A C 1
ATOM 1286 O O . ILE A 1 160 ? 9.231 3.458 12.385 1.00 94.31 160 ILE A O 1
ATOM 1290 N N . VAL A 1 161 ? 8.952 4.666 10.521 1.00 95.56 161 VAL A N 1
ATOM 1291 C CA . VAL A 1 161 ? 9.877 3.857 9.714 1.00 95.56 161 VAL A CA 1
ATOM 1292 C C . VAL A 1 161 ? 11.213 4.576 9.565 1.00 95.56 161 VAL A C 1
ATOM 1294 O O . VAL A 1 161 ? 11.286 5.804 9.543 1.00 95.56 161 VAL A O 1
ATOM 1297 N N . SER A 1 162 ? 12.296 3.808 9.491 1.00 94.31 162 SER A N 1
ATOM 1298 C CA . SER A 1 162 ? 13.652 4.346 9.407 1.00 94.31 162 SER A CA 1
ATOM 1299 C C . SER A 1 162 ? 14.012 4.793 7.987 1.00 94.31 162 SER A C 1
ATOM 1301 O O . SER A 1 162 ? 13.416 4.379 6.993 1.00 94.31 162 SER A O 1
ATOM 1303 N N . TYR A 1 163 ? 15.088 5.573 7.864 1.00 92.44 163 TYR A N 1
ATOM 1304 C CA . TYR A 1 163 ? 15.672 5.865 6.553 1.00 92.44 163 TYR A CA 1
ATOM 1305 C C . TYR A 1 163 ? 16.130 4.579 5.836 1.00 92.44 163 TYR A C 1
ATOM 1307 O O . TYR A 1 163 ? 16.009 4.491 4.620 1.00 92.44 163 TYR A O 1
ATOM 1315 N N . SER A 1 164 ? 16.610 3.560 6.565 1.00 93.19 164 SER A N 1
ATOM 1316 C CA . SER A 1 164 ? 17.027 2.282 5.971 1.00 93.19 164 SER A CA 1
ATOM 1317 C C . SER A 1 164 ? 15.854 1.523 5.346 1.00 93.19 164 SER A C 1
ATOM 1319 O O . SER A 1 164 ? 16.005 0.969 4.257 1.00 93.19 164 SER A O 1
ATOM 1321 N N . PHE A 1 165 ? 14.676 1.569 5.978 1.00 94.56 165 PHE A N 1
ATOM 1322 C CA . PHE A 1 165 ? 13.430 1.049 5.415 1.00 94.56 165 PHE A CA 1
ATOM 1323 C C . PHE A 1 165 ? 13.085 1.752 4.094 1.00 94.56 165 PHE A C 1
ATOM 1325 O O . PHE A 1 165 ? 12.806 1.098 3.087 1.00 94.56 165 PHE A O 1
ATOM 1332 N N . MET A 1 166 ? 13.176 3.085 4.065 1.00 94.38 166 MET A N 1
ATOM 1333 C CA . MET A 1 166 ? 12.901 3.876 2.863 1.00 94.38 166 MET A CA 1
ATOM 1334 C C . MET A 1 166 ? 13.884 3.578 1.727 1.00 94.38 166 MET A C 1
ATOM 1336 O O . MET A 1 166 ? 13.465 3.401 0.586 1.00 94.38 166 MET A O 1
ATOM 1340 N N . THR A 1 167 ? 15.187 3.481 2.018 1.00 92.38 167 THR A N 1
ATOM 1341 C CA . THR A 1 167 ? 16.205 3.143 1.010 1.00 92.38 167 THR A CA 1
ATOM 1342 C C . THR A 1 167 ? 15.968 1.747 0.429 1.00 92.38 167 THR A C 1
ATOM 1344 O O . THR A 1 167 ? 16.041 1.579 -0.788 1.00 92.38 167 THR A O 1
ATOM 1347 N N . LYS A 1 168 ? 15.627 0.761 1.274 1.00 93.06 168 LYS A N 1
ATOM 1348 C CA . LYS A 1 168 ? 15.248 -0.589 0.835 1.00 93.06 168 LYS A CA 1
ATOM 1349 C C . LYS A 1 168 ? 14.015 -0.549 -0.077 1.00 93.06 168 LYS A C 1
ATOM 1351 O O . LYS A 1 168 ? 14.072 -1.079 -1.182 1.00 93.06 168 LYS A O 1
ATOM 1356 N N . SER A 1 169 ? 12.967 0.162 0.335 1.00 92.56 169 SER A N 1
ATOM 1357 C CA . SER A 1 169 ? 11.736 0.319 -0.451 1.00 92.56 169 SER A CA 1
ATOM 1358 C C . SER A 1 169 ? 12.011 0.975 -1.812 1.00 92.56 169 SER A C 1
ATOM 1360 O O . SER A 1 169 ? 11.547 0.495 -2.840 1.00 92.56 169 SER A O 1
ATOM 1362 N N . CYS A 1 170 ? 12.844 2.023 -1.863 1.00 92.19 170 CYS A N 1
ATOM 1363 C CA . CYS A 1 170 ? 13.244 2.659 -3.125 1.00 92.19 170 CYS A CA 1
ATOM 1364 C C . CYS A 1 170 ? 13.981 1.686 -4.055 1.00 92.19 170 CYS A C 1
ATOM 1366 O O . CYS A 1 170 ? 13.715 1.660 -5.255 1.00 92.19 170 CYS A O 1
ATOM 1368 N N . LYS A 1 171 ? 14.895 0.874 -3.508 1.00 90.31 171 LYS A N 1
ATOM 1369 C CA . LYS A 1 171 ? 15.631 -0.141 -4.273 1.00 90.31 171 LYS A CA 1
ATOM 1370 C C . LYS A 1 171 ? 14.685 -1.164 -4.901 1.00 90.31 171 LYS A C 1
ATOM 1372 O O . LYS A 1 171 ? 14.874 -1.535 -6.052 1.00 90.31 171 LYS A O 1
ATOM 1377 N N . GLU A 1 172 ? 13.683 -1.609 -4.152 1.00 88.25 172 GLU A N 1
ATOM 1378 C CA . GLU A 1 172 ? 12.723 -2.627 -4.590 1.00 88.25 172 GLU A CA 1
ATOM 1379 C C . GLU A 1 172 ? 11.723 -2.120 -5.636 1.00 88.25 172 GLU A C 1
ATOM 1381 O O . GLU A 1 172 ? 11.149 -2.938 -6.356 1.00 88.25 172 GLU A O 1
ATOM 1386 N N . LEU A 1 173 ? 11.499 -0.806 -5.731 1.00 87.88 173 LEU A N 1
ATOM 1387 C CA . LEU A 1 173 ? 10.633 -0.193 -6.750 1.00 87.88 173 LEU A CA 1
ATOM 1388 C C . LEU A 1 173 ? 11.380 0.252 -8.008 1.00 87.88 173 LEU A C 1
ATOM 1390 O O . LEU A 1 173 ? 10.755 0.671 -8.983 1.00 87.88 173 LEU A O 1
ATOM 1394 N N . LEU A 1 174 ? 12.708 0.183 -7.997 1.00 85.00 174 LEU A N 1
ATOM 1395 C CA . LEU A 1 174 ? 13.526 0.610 -9.117 1.00 85.00 174 LEU A CA 1
ATOM 1396 C C . LEU A 1 174 ? 13.420 -0.408 -10.267 1.00 85.00 174 LEU A C 1
ATOM 1398 O O . LEU A 1 174 ? 13.750 -1.577 -10.066 1.00 85.00 174 LEU A O 1
ATOM 1402 N N . PRO A 1 175 ? 12.998 -0.000 -11.478 1.00 75.06 175 PRO A N 1
ATOM 1403 C CA . PRO A 1 175 ? 12.903 -0.924 -12.603 1.00 75.06 175 PRO A CA 1
ATOM 1404 C C . PRO A 1 175 ? 14.288 -1.433 -13.013 1.00 75.06 175 PRO A C 1
ATOM 1406 O O . PRO A 1 175 ? 15.256 -0.666 -13.038 1.00 75.06 175 PRO A O 1
ATOM 1409 N N . GLU A 1 176 ? 14.395 -2.701 -13.403 1.00 69.62 176 GLU A N 1
ATOM 1410 C CA . GLU A 1 176 ? 15.651 -3.244 -13.920 1.00 69.62 176 GLU A CA 1
ATOM 1411 C C . GLU A 1 176 ? 16.047 -2.555 -15.238 1.00 69.62 176 GLU A C 1
ATOM 1413 O O . GLU A 1 176 ? 15.231 -2.347 -16.140 1.00 69.62 176 GLU A O 1
ATOM 1418 N N . ALA A 1 177 ? 17.325 -2.180 -15.356 1.00 57.97 177 ALA A N 1
ATOM 1419 C CA . ALA A 1 177 ? 17.833 -1.273 -16.391 1.00 57.97 177 ALA A CA 1
ATOM 1420 C C . ALA A 1 177 ? 17.642 -1.758 -17.846 1.00 57.97 177 ALA A C 1
ATOM 1422 O O . ALA A 1 177 ? 17.744 -0.949 -18.774 1.00 57.97 177 ALA A O 1
ATOM 1423 N N . ASN A 1 178 ? 17.344 -3.044 -18.043 1.00 55.75 178 ASN A N 1
ATOM 1424 C CA . ASN A 1 178 ? 17.290 -3.686 -19.354 1.00 55.75 178 ASN A CA 1
ATOM 1425 C C . ASN A 1 178 ? 15.879 -3.754 -19.961 1.00 55.75 178 ASN A C 1
ATOM 1427 O O . ASN A 1 178 ? 15.765 -4.030 -21.151 1.00 55.75 178 ASN A O 1
ATOM 1431 N N . ASN A 1 179 ? 14.813 -3.451 -19.205 1.00 54.03 179 ASN A N 1
ATOM 1432 C CA . ASN A 1 179 ? 13.431 -3.671 -19.656 1.00 54.03 179 ASN A CA 1
ATOM 1433 C C . ASN A 1 179 ? 12.605 -2.377 -19.751 1.00 54.03 179 ASN A C 1
ATOM 1435 O O . ASN A 1 179 ? 11.576 -2.185 -19.111 1.00 54.03 179 ASN A O 1
ATOM 1439 N N . VAL A 1 180 ? 13.074 -1.456 -20.596 1.00 52.91 180 VAL A N 1
ATOM 1440 C CA . VAL A 1 180 ? 12.493 -0.111 -20.768 1.00 52.91 180 VAL A CA 1
ATOM 1441 C C . VAL A 1 180 ? 11.051 -0.140 -21.316 1.00 52.91 180 VAL A C 1
ATOM 1443 O O . VAL A 1 180 ? 10.295 0.802 -21.093 1.00 52.91 180 VAL A O 1
ATOM 1446 N N . ARG A 1 181 ? 10.643 -1.219 -22.003 1.00 51.88 181 ARG A N 1
ATOM 1447 C CA . ARG A 1 181 ? 9.280 -1.387 -22.548 1.00 51.88 181 ARG A CA 1
ATOM 1448 C C . ARG A 1 181 ? 8.233 -1.812 -21.507 1.00 51.88 181 ARG A C 1
ATOM 1450 O O . ARG A 1 181 ? 7.051 -1.669 -21.781 1.00 51.88 181 ARG A O 1
ATOM 1457 N N . LEU A 1 182 ? 8.656 -2.277 -20.329 1.00 58.00 182 LEU A N 1
ATOM 1458 C CA . LEU A 1 182 ? 7.786 -2.777 -19.251 1.00 58.00 182 LEU A CA 1
ATOM 1459 C C . LEU A 1 182 ? 7.838 -1.890 -17.996 1.00 58.00 182 LEU A C 1
ATOM 1461 O O . LEU A 1 182 ? 7.554 -2.335 -16.887 1.00 58.00 182 LEU A O 1
ATOM 1465 N N . VAL A 1 183 ? 8.252 -0.629 -18.145 1.00 64.62 183 VAL A N 1
ATOM 1466 C CA . VAL A 1 183 ? 8.398 0.275 -17.002 1.00 64.62 183 VAL A CA 1
ATOM 1467 C C . VAL A 1 183 ? 7.020 0.691 -16.493 1.00 64.62 183 VAL A C 1
ATOM 1469 O O . VAL A 1 183 ? 6.340 1.530 -17.086 1.00 64.62 183 VAL A O 1
ATOM 1472 N N . ASP A 1 184 ? 6.634 0.102 -15.366 1.00 77.38 184 ASP A N 1
ATOM 1473 C CA . ASP A 1 184 ? 5.396 0.404 -14.660 1.00 77.38 184 ASP A CA 1
ATOM 1474 C C . ASP A 1 184 ? 5.393 1.862 -14.166 1.00 77.38 184 ASP A C 1
ATOM 1476 O O . ASP A 1 184 ? 6.195 2.282 -13.324 1.00 77.38 184 ASP A O 1
ATOM 1480 N N . GLN A 1 185 ? 4.463 2.641 -14.715 1.00 84.94 185 GLN A N 1
ATOM 1481 C CA . GLN A 1 185 ? 4.274 4.048 -14.380 1.00 84.94 185 GLN A CA 1
ATOM 1482 C C . GLN A 1 185 ? 3.873 4.255 -12.917 1.00 84.94 185 GLN A C 1
ATOM 1484 O O . GLN A 1 185 ? 4.335 5.215 -12.308 1.00 84.94 185 GLN A O 1
ATOM 1489 N N . VAL A 1 186 ? 3.072 3.357 -12.338 1.00 86.25 186 VAL A N 1
ATOM 1490 C CA . VAL A 1 186 ? 2.640 3.448 -10.938 1.00 86.25 186 VAL A CA 1
ATOM 1491 C C . VAL A 1 186 ? 3.820 3.194 -10.010 1.00 86.25 186 VAL A C 1
ATOM 1493 O O . VAL A 1 186 ? 4.036 3.972 -9.085 1.00 86.25 186 VAL A O 1
ATOM 1496 N N . LYS A 1 187 ? 4.656 2.184 -10.291 1.00 87.06 187 LYS A N 1
ATOM 1497 C CA . LYS A 1 187 ? 5.899 1.970 -9.523 1.00 87.06 187 LYS A CA 1
ATOM 1498 C C . LYS A 1 187 ? 6.816 3.183 -9.569 1.00 87.06 187 LYS A C 1
ATOM 1500 O O . LYS A 1 187 ? 7.401 3.532 -8.548 1.00 87.06 187 LYS A O 1
ATOM 1505 N N . LEU A 1 188 ? 6.930 3.841 -10.723 1.00 88.81 188 LEU A N 1
ATOM 1506 C CA . LEU A 1 188 ? 7.707 5.072 -10.836 1.00 88.81 188 LEU A CA 1
ATOM 1507 C C . LEU A 1 188 ? 7.099 6.233 -10.047 1.00 88.81 188 LEU A C 1
ATOM 1509 O O . LEU A 1 188 ? 7.854 6.967 -9.413 1.00 88.81 188 LEU A O 1
ATOM 1513 N N . GLU A 1 189 ? 5.774 6.410 -10.059 1.00 90.88 189 GLU A N 1
ATOM 1514 C CA . GLU A 1 189 ? 5.107 7.415 -9.219 1.00 90.88 189 GLU A CA 1
ATOM 1515 C C . GLU A 1 189 ? 5.379 7.139 -7.730 1.00 90.88 189 GLU A C 1
ATOM 1517 O O . GLU A 1 189 ? 5.861 8.032 -7.028 1.00 90.88 189 GLU A O 1
ATOM 1522 N N . CYS A 1 190 ? 5.204 5.892 -7.278 1.00 92.38 190 CYS A N 1
ATOM 1523 C CA . CYS A 1 190 ? 5.524 5.463 -5.915 1.00 92.38 190 CYS A CA 1
ATOM 1524 C C . CYS A 1 190 ? 7.000 5.712 -5.558 1.00 92.38 190 CYS A C 1
ATOM 1526 O O . CYS A 1 190 ? 7.305 6.286 -4.512 1.00 92.38 190 CYS A O 1
ATOM 1528 N N . LEU A 1 191 ? 7.931 5.345 -6.444 1.00 93.31 191 LEU A N 1
ATOM 1529 C CA . LEU A 1 191 ? 9.361 5.592 -6.264 1.00 93.31 191 LEU A CA 1
ATOM 1530 C C . LEU A 1 191 ? 9.658 7.091 -6.123 1.00 93.31 191 LEU A C 1
ATOM 1532 O O . LEU A 1 191 ? 10.414 7.486 -5.236 1.00 93.31 191 LEU A O 1
ATOM 1536 N N . CYS A 1 192 ? 9.055 7.936 -6.964 1.00 94.88 192 CYS A N 1
ATOM 1537 C CA . CYS A 1 192 ? 9.236 9.386 -6.888 1.00 94.88 192 CYS A CA 1
ATOM 1538 C C . CYS A 1 192 ? 8.707 9.956 -5.566 1.00 94.88 192 CYS A C 1
ATOM 1540 O O . CYS A 1 192 ? 9.364 10.820 -4.978 1.00 94.88 192 CYS A O 1
ATOM 1542 N N . MET A 1 193 ? 7.568 9.461 -5.067 1.00 95.12 193 MET A N 1
ATOM 1543 C CA . MET A 1 193 ? 7.024 9.848 -3.760 1.00 95.12 193 MET A CA 1
ATOM 1544 C C . MET A 1 193 ? 7.993 9.506 -2.623 1.00 95.12 193 MET A C 1
ATOM 1546 O O . MET A 1 193 ? 8.343 10.384 -1.829 1.00 95.12 193 MET A O 1
ATOM 1550 N N . LEU A 1 194 ? 8.488 8.263 -2.587 1.00 95.75 194 LEU A N 1
ATOM 1551 C CA . LEU A 1 194 ? 9.433 7.808 -1.564 1.00 95.75 194 LEU A CA 1
ATOM 1552 C C . LEU A 1 194 ? 10.751 8.593 -1.611 1.00 95.75 194 LEU A C 1
ATOM 1554 O O . LEU A 1 194 ? 11.213 9.072 -0.578 1.00 95.75 194 LEU A O 1
ATOM 1558 N N . LEU A 1 195 ? 11.339 8.777 -2.799 1.00 96.44 195 LEU A N 1
ATOM 1559 C CA . LEU A 1 195 ? 12.591 9.524 -2.976 1.00 96.44 195 LEU A CA 1
ATOM 1560 C C . LEU A 1 195 ? 12.448 10.997 -2.581 1.00 96.44 195 LEU A C 1
ATOM 1562 O O . LEU A 1 195 ? 13.367 11.575 -1.996 1.00 96.44 195 LEU A O 1
ATOM 1566 N N . THR A 1 196 ? 11.301 11.607 -2.882 1.00 96.44 196 THR A N 1
ATOM 1567 C CA . THR A 1 196 ? 11.018 13.004 -2.538 1.00 96.44 196 THR A CA 1
ATOM 1568 C C . THR A 1 196 ? 10.953 13.190 -1.023 1.00 96.44 196 THR A C 1
ATOM 1570 O O . THR A 1 196 ? 11.663 14.046 -0.493 1.00 96.44 196 THR A O 1
ATOM 1573 N N . SER A 1 197 ? 10.171 12.361 -0.323 1.00 96.12 197 SER A N 1
ATOM 1574 C CA . SER A 1 197 ? 10.068 12.404 1.143 1.00 96.12 197 SER A CA 1
ATOM 1575 C C . SER A 1 197 ? 11.398 12.040 1.819 1.00 96.12 197 SER A C 1
ATOM 1577 O O . SER A 1 197 ? 11.850 12.745 2.722 1.00 96.12 197 SER A O 1
ATOM 1579 N N . TYR A 1 198 ? 12.122 11.036 1.306 1.00 96.19 198 TYR A N 1
ATOM 1580 C CA . TYR A 1 198 ? 13.466 10.701 1.787 1.00 96.19 198 TYR A CA 1
ATOM 1581 C C . TYR A 1 198 ? 14.432 11.888 1.685 1.00 96.19 198 TYR A C 1
ATOM 1583 O O . TYR A 1 198 ? 15.181 12.176 2.621 1.00 96.19 198 TYR A O 1
ATOM 1591 N N . THR A 1 199 ? 14.417 12.591 0.551 1.00 95.75 199 THR A N 1
ATOM 1592 C CA . THR A 1 199 ? 15.269 13.765 0.318 1.00 95.75 199 THR A CA 1
ATOM 1593 C C . THR A 1 199 ? 14.923 14.898 1.288 1.00 95.75 199 THR A C 1
ATOM 1595 O O . THR A 1 199 ? 15.826 15.515 1.855 1.00 95.75 199 THR A O 1
ATOM 1598 N N . ASP A 1 200 ? 13.634 15.136 1.547 1.00 94.44 200 ASP A N 1
ATOM 1599 C CA . ASP A 1 200 ? 13.181 16.144 2.513 1.00 94.44 200 ASP A CA 1
ATOM 1600 C C . ASP A 1 200 ? 13.609 15.831 3.945 1.00 94.44 200 ASP A C 1
ATOM 1602 O O . ASP A 1 200 ? 14.161 16.703 4.630 1.00 94.44 200 ASP A O 1
ATOM 1606 N N . GLY A 1 201 ? 13.386 14.589 4.383 1.00 92.81 201 GLY A N 1
ATOM 1607 C CA . GLY A 1 201 ? 13.734 14.126 5.724 1.00 92.81 201 GLY A CA 1
ATOM 1608 C C . GLY A 1 201 ? 15.240 14.165 5.990 1.00 92.81 201 GLY A C 1
ATOM 1609 O O . GLY A 1 201 ? 15.670 14.440 7.110 1.00 92.81 201 GLY A O 1
ATOM 1610 N N . ASN A 1 202 ? 16.062 13.978 4.950 1.00 93.56 202 ASN A N 1
ATOM 1611 C CA . ASN A 1 202 ? 17.518 13.868 5.071 1.00 93.56 202 ASN A CA 1
ATOM 1612 C C . ASN A 1 202 ? 18.308 15.066 4.537 1.00 93.56 202 ASN A C 1
ATOM 1614 O O . ASN A 1 202 ? 19.533 14.987 4.451 1.00 93.56 202 ASN A O 1
ATOM 1618 N N . LYS A 1 203 ? 17.671 16.205 4.243 1.00 92.75 203 LYS A N 1
ATOM 1619 C CA . LYS A 1 203 ? 18.313 17.385 3.620 1.00 92.75 203 LYS A CA 1
ATOM 1620 C C . LYS A 1 203 ? 19.515 17.995 4.358 1.00 92.75 203 LYS A C 1
ATOM 1622 O O . LYS A 1 203 ? 20.144 18.914 3.846 1.00 92.75 203 LYS A O 1
ATOM 1627 N N . LYS A 1 204 ? 19.812 17.530 5.575 1.00 92.00 204 LYS A N 1
ATOM 1628 C CA . LYS A 1 204 ? 20.959 17.948 6.402 1.00 92.00 204 LYS A CA 1
ATOM 1629 C C . LYS A 1 204 ? 22.088 16.907 6.461 1.00 92.00 204 LYS A C 1
ATOM 1631 O O . LYS A 1 204 ? 23.136 17.201 7.023 1.00 92.00 204 LYS A O 1
ATOM 1636 N N . SER A 1 205 ? 21.884 15.703 5.923 1.00 92.38 205 SER A N 1
ATOM 1637 C CA . SER A 1 205 ? 22.825 14.580 6.009 1.00 92.38 205 SER A CA 1
ATOM 1638 C C . SER A 1 205 ? 23.344 14.211 4.624 1.00 92.38 205 SER A C 1
ATOM 1640 O O . SER A 1 205 ? 22.670 13.523 3.860 1.00 92.38 205 SER A O 1
ATOM 1642 N N . LEU A 1 206 ? 24.573 14.632 4.310 1.00 91.50 206 LEU A N 1
ATOM 1643 C CA . LEU A 1 206 ? 25.220 14.301 3.036 1.00 91.50 206 LEU A CA 1
ATOM 1644 C C . LEU A 1 206 ? 25.340 12.783 2.834 1.00 91.50 206 LEU A C 1
ATOM 1646 O O . LEU A 1 206 ? 25.096 12.288 1.738 1.00 91.50 206 LEU A O 1
ATOM 1650 N N . THR A 1 207 ? 25.644 12.036 3.897 1.00 91.94 207 THR A N 1
ATOM 1651 C CA . THR A 1 207 ? 25.746 10.571 3.855 1.00 91.94 207 THR A CA 1
ATOM 1652 C C . THR A 1 207 ? 24.427 9.916 3.450 1.00 91.94 207 THR A C 1
ATOM 1654 O O . THR A 1 207 ? 24.426 9.020 2.612 1.00 91.94 207 THR A O 1
ATOM 1657 N N . HIS A 1 208 ? 23.299 10.370 4.008 1.00 92.44 208 HIS A N 1
ATOM 1658 C CA . HIS A 1 208 ? 21.989 9.811 3.668 1.00 92.44 208 HIS A CA 1
ATOM 1659 C C . HIS A 1 208 ? 21.565 10.202 2.252 1.00 92.44 208 HIS A C 1
ATOM 1661 O O . HIS A 1 208 ? 21.133 9.344 1.491 1.00 92.44 208 HIS A O 1
ATOM 1667 N N . ILE A 1 209 ? 21.745 11.465 1.854 1.00 94.00 209 ILE A N 1
ATOM 1668 C CA . ILE A 1 209 ? 21.393 11.895 0.493 1.00 94.00 209 ILE A CA 1
ATOM 1669 C C . ILE A 1 209 ? 22.218 11.132 -0.556 1.00 94.00 209 ILE A C 1
ATOM 1671 O O . ILE A 1 209 ? 21.655 10.644 -1.535 1.00 94.00 209 ILE A O 1
ATOM 1675 N N . ASN A 1 210 ? 23.512 10.902 -0.317 1.00 92.88 210 ASN A N 1
ATOM 1676 C CA . ASN A 1 210 ? 24.344 10.098 -1.217 1.00 92.88 210 ASN A CA 1
ATOM 1677 C C . ASN A 1 210 ? 23.846 8.651 -1.386 1.00 92.88 210 ASN A C 1
ATOM 1679 O O . ASN A 1 210 ? 24.050 8.067 -2.451 1.00 92.88 210 ASN A O 1
ATOM 1683 N N . ALA A 1 211 ? 23.168 8.073 -0.387 1.00 91.94 211 ALA A N 1
ATOM 1684 C CA . ALA A 1 211 ? 22.672 6.697 -0.454 1.00 91.94 211 ALA A CA 1
ATOM 1685 C C . ALA A 1 211 ? 21.615 6.489 -1.555 1.00 91.94 211 ALA A C 1
ATOM 1687 O O . ALA A 1 211 ? 21.529 5.400 -2.119 1.00 91.94 211 ALA A O 1
ATOM 1688 N N . VAL A 1 212 ? 20.839 7.525 -1.898 1.00 93.25 212 VAL A N 1
ATOM 1689 C CA . VAL A 1 212 ? 19.812 7.460 -2.958 1.00 93.25 212 VAL A CA 1
ATOM 1690 C C . VAL A 1 212 ? 20.289 7.997 -4.312 1.00 93.25 212 VAL A C 1
ATOM 1692 O O . VAL A 1 212 ? 19.578 7.878 -5.312 1.00 93.25 212 VAL A O 1
ATOM 1695 N N . GLY A 1 213 ? 21.514 8.528 -4.388 1.00 92.75 213 GLY A N 1
ATOM 1696 C CA . GLY A 1 213 ? 22.111 9.061 -5.618 1.00 92.75 213 GLY A CA 1
ATOM 1697 C C . GLY A 1 213 ? 22.119 8.093 -6.816 1.00 92.75 213 GLY A C 1
ATOM 1698 O O . GLY A 1 213 ? 21.779 8.518 -7.928 1.00 92.75 213 GLY A O 1
ATOM 1699 N N . PRO A 1 214 ? 22.427 6.789 -6.640 1.00 92.06 214 PRO A N 1
ATOM 1700 C CA . PRO A 1 214 ? 22.332 5.814 -7.728 1.00 92.06 214 PRO A CA 1
ATOM 1701 C C . PRO A 1 214 ? 20.917 5.705 -8.318 1.00 92.06 214 PRO A C 1
ATOM 1703 O O . PRO A 1 214 ? 20.761 5.615 -9.537 1.00 92.06 214 PRO A O 1
ATOM 1706 N N . TYR A 1 215 ? 19.883 5.783 -7.475 1.00 92.38 215 TYR A N 1
ATOM 1707 C CA . TYR A 1 215 ? 18.482 5.692 -7.897 1.00 92.38 215 TYR A CA 1
ATOM 1708 C C . TYR A 1 215 ? 18.058 6.934 -8.684 1.00 92.38 215 TYR A C 1
ATOM 1710 O O . TYR A 1 215 ? 17.441 6.816 -9.741 1.00 92.38 215 TYR A O 1
ATOM 1718 N N . ILE A 1 216 ? 18.473 8.124 -8.236 1.00 94.25 216 ILE A N 1
ATOM 1719 C CA . ILE A 1 216 ? 18.244 9.391 -8.949 1.00 94.25 216 ILE A CA 1
ATOM 1720 C C . ILE A 1 216 ? 18.943 9.397 -10.312 1.00 94.25 216 ILE A C 1
ATOM 1722 O O . ILE A 1 216 ? 18.368 9.832 -11.311 1.00 94.25 216 ILE A O 1
ATOM 1726 N N . THR A 1 217 ? 20.162 8.860 -10.384 1.00 91.94 217 THR A N 1
ATOM 1727 C CA . THR A 1 217 ? 20.902 8.722 -11.648 1.00 91.94 217 THR A CA 1
ATOM 1728 C C . THR A 1 217 ? 20.142 7.843 -12.638 1.00 91.94 217 THR A C 1
ATOM 1730 O O . THR A 1 217 ? 20.060 8.158 -13.826 1.00 91.94 217 THR A O 1
ATOM 1733 N N . GLN A 1 218 ? 19.548 6.748 -12.163 1.00 88.75 218 GLN A N 1
ATOM 1734 C CA . GLN A 1 218 ? 18.728 5.888 -13.005 1.00 88.75 218 GLN A CA 1
ATOM 1735 C C . GLN A 1 218 ? 17.406 6.560 -13.409 1.00 88.75 218 GLN A C 1
ATOM 1737 O O . GLN A 1 218 ? 17.013 6.466 -14.572 1.00 88.75 218 GLN A O 1
ATOM 1742 N N . LEU A 1 219 ? 16.767 7.303 -12.501 1.00 89.56 219 LEU A N 1
ATOM 1743 C CA . LEU A 1 219 ? 15.562 8.084 -12.789 1.00 89.56 219 LEU A CA 1
ATOM 1744 C C . LEU A 1 219 ? 15.805 9.118 -13.900 1.00 89.56 219 LEU A C 1
ATOM 1746 O O . LEU A 1 219 ? 14.999 9.237 -14.823 1.00 89.56 219 LEU A O 1
ATOM 1750 N N . ARG A 1 220 ? 16.964 9.790 -13.882 1.00 90.44 220 ARG A N 1
ATOM 1751 C CA . ARG A 1 220 ? 17.388 10.733 -14.932 1.00 90.44 220 ARG A CA 1
ATOM 1752 C C . ARG A 1 220 ? 17.475 10.064 -16.308 1.00 90.44 220 ARG A C 1
ATOM 1754 O O . ARG A 1 220 ? 16.936 10.591 -17.278 1.00 90.44 220 ARG A O 1
ATOM 1761 N N . LYS A 1 221 ? 18.046 8.855 -16.385 1.00 87.38 221 LYS A N 1
ATOM 1762 C CA . LYS A 1 221 ? 18.088 8.070 -17.635 1.00 87.38 221 LYS A CA 1
ATOM 1763 C C . LYS A 1 221 ? 16.683 7.750 -18.161 1.00 87.38 221 LYS A C 1
ATOM 1765 O O . LYS A 1 221 ? 16.472 7.743 -19.372 1.00 87.38 221 LYS A O 1
ATOM 1770 N N . PHE A 1 222 ? 15.714 7.484 -17.279 1.00 84.81 222 PHE A N 1
ATOM 1771 C CA . PHE A 1 222 ? 14.320 7.272 -17.690 1.00 84.81 222 PHE A CA 1
ATOM 1772 C C . PHE A 1 222 ? 13.664 8.556 -18.212 1.00 84.81 222 PHE A C 1
ATOM 1774 O O . PHE A 1 222 ? 12.936 8.495 -19.206 1.00 84.81 222 PHE A O 1
ATOM 1781 N N . CYS A 1 223 ? 13.952 9.714 -17.605 1.00 84.62 223 CYS A N 1
ATOM 1782 C CA . CYS A 1 223 ? 13.476 11.010 -18.096 1.00 84.62 223 CYS A CA 1
ATOM 1783 C C . CYS A 1 223 ? 13.925 11.278 -19.541 1.00 84.62 223 CYS A C 1
ATOM 1785 O O . CYS A 1 223 ? 13.119 11.697 -20.375 1.00 84.62 223 CYS A O 1
ATOM 1787 N N . GLU A 1 224 ? 15.198 11.015 -19.843 1.00 84.50 224 GLU A N 1
ATOM 1788 C CA . GLU A 1 224 ? 15.819 11.281 -21.148 1.00 84.50 224 GLU A CA 1
ATOM 1789 C C . GLU A 1 224 ? 15.262 10.386 -22.263 1.00 84.50 224 GLU A C 1
ATOM 1791 O O . GLU A 1 224 ? 15.026 10.852 -23.377 1.00 84.50 224 GLU A O 1
ATOM 1796 N N . LYS A 1 225 ? 14.977 9.114 -21.955 1.00 81.19 225 LYS A N 1
ATOM 1797 C CA . LYS A 1 225 ? 14.462 8.134 -22.928 1.00 81.19 225 LYS A CA 1
ATOM 1798 C C . LYS A 1 225 ? 12.999 8.356 -23.338 1.00 81.19 225 LYS A C 1
ATOM 1800 O O . LYS A 1 225 ? 12.540 7.708 -24.272 1.00 81.19 225 LYS A O 1
ATOM 1805 N N . LYS A 1 226 ? 12.256 9.243 -22.660 1.00 76.31 226 LYS A N 1
ATOM 1806 C CA . LYS A 1 226 ? 10.842 9.588 -22.945 1.00 76.31 226 LYS A CA 1
ATOM 1807 C C . LYS A 1 226 ? 9.871 8.391 -23.032 1.00 76.31 226 LYS A C 1
ATOM 1809 O O . LYS A 1 226 ? 8.844 8.479 -23.697 1.00 76.31 226 LYS A O 1
ATOM 1814 N N . VAL A 1 227 ? 10.156 7.305 -22.317 1.00 73.12 227 VAL A N 1
ATOM 1815 C CA . VAL A 1 227 ? 9.402 6.032 -22.372 1.00 73.12 227 VAL A CA 1
ATOM 1816 C C . VAL A 1 227 ? 8.147 5.983 -21.493 1.00 73.12 227 VAL A C 1
ATOM 1818 O O . VAL A 1 227 ? 7.353 5.057 -21.601 1.00 73.12 227 VAL A O 1
ATOM 1821 N N . THR A 1 228 ? 7.947 6.977 -20.629 1.00 79.50 228 THR A N 1
ATOM 1822 C CA . THR A 1 228 ? 6.799 7.089 -19.713 1.00 79.50 228 THR A CA 1
ATOM 1823 C C . THR A 1 228 ? 5.866 8.226 -20.125 1.00 79.50 228 THR A C 1
ATOM 1825 O O . THR A 1 228 ? 6.232 9.052 -20.963 1.00 79.50 228 THR A O 1
ATOM 1828 N N . SER A 1 229 ? 4.660 8.306 -19.553 1.00 81.88 229 SER A N 1
ATOM 1829 C CA . SER A 1 229 ? 3.725 9.408 -19.828 1.00 81.88 229 SER A CA 1
ATOM 1830 C C . SER A 1 229 ? 4.293 10.778 -19.429 1.00 81.88 229 SER A C 1
ATOM 1832 O O . SER A 1 229 ? 5.179 10.889 -18.580 1.00 81.88 229 SER A O 1
ATOM 1834 N N . ALA A 1 230 ? 3.772 11.854 -20.030 1.00 85.12 230 ALA A N 1
ATOM 1835 C CA . ALA A 1 230 ? 4.220 13.215 -19.724 1.00 85.12 230 ALA A CA 1
ATOM 1836 C C . ALA A 1 230 ? 4.067 13.563 -18.234 1.00 85.12 230 ALA A C 1
ATOM 1838 O O . ALA A 1 230 ? 4.994 14.120 -17.655 1.00 85.12 230 ALA A O 1
ATOM 1839 N N . ARG A 1 231 ? 2.948 13.162 -17.612 1.00 87.06 231 ARG A N 1
ATOM 1840 C CA . ARG A 1 231 ? 2.691 13.329 -16.173 1.00 87.06 231 ARG A CA 1
ATOM 1841 C C . ARG A 1 231 ? 3.800 12.699 -15.329 1.00 87.06 231 ARG A C 1
ATOM 1843 O O . ARG A 1 231 ? 4.422 13.395 -14.535 1.00 87.06 231 ARG A O 1
ATOM 1850 N N . VAL A 1 232 ? 4.087 11.415 -15.548 1.00 86.38 232 VAL A N 1
ATOM 1851 C CA . VAL A 1 232 ? 5.104 10.678 -14.779 1.00 86.38 232 VAL A CA 1
ATOM 1852 C C . VAL A 1 232 ? 6.490 11.282 -14.991 1.00 86.38 232 VAL A C 1
ATOM 1854 O O . VAL A 1 232 ? 7.227 11.476 -14.029 1.00 86.38 232 VAL A O 1
ATOM 1857 N N . ARG A 1 233 ? 6.838 11.665 -16.228 1.00 88.62 233 ARG A N 1
ATOM 1858 C CA . ARG A 1 233 ? 8.114 12.346 -16.508 1.00 88.62 233 ARG A CA 1
ATOM 1859 C C . ARG A 1 233 ? 8.250 13.670 -15.767 1.00 88.62 233 ARG A C 1
ATOM 1861 O O . ARG A 1 233 ? 9.339 13.963 -15.289 1.00 88.62 233 ARG A O 1
ATOM 1868 N N . THR A 1 234 ? 7.183 14.461 -15.670 1.00 91.06 234 THR A N 1
ATOM 1869 C CA . THR A 1 234 ? 7.194 15.708 -14.892 1.00 91.06 234 THR A CA 1
ATOM 1870 C C . THR A 1 234 ? 7.455 15.422 -13.417 1.00 91.06 234 THR A C 1
ATOM 1872 O O . THR A 1 234 ? 8.324 16.054 -12.822 1.00 91.06 234 THR A O 1
ATOM 1875 N N . THR A 1 235 ? 6.778 14.426 -12.839 1.00 92.31 235 THR A N 1
ATOM 1876 C CA . THR A 1 235 ? 7.018 13.996 -11.453 1.00 92.31 235 THR A CA 1
ATOM 1877 C C . THR A 1 235 ? 8.471 13.567 -11.244 1.00 92.31 235 THR A C 1
ATOM 1879 O O . THR A 1 235 ? 9.127 14.050 -10.324 1.00 92.31 235 THR A O 1
ATOM 1882 N N . MET A 1 236 ? 9.010 12.739 -12.143 1.00 93.06 236 MET A N 1
ATOM 1883 C CA . MET A 1 236 ? 10.406 12.297 -12.106 1.00 93.06 236 MET A CA 1
ATOM 1884 C C . MET A 1 236 ? 11.385 13.474 -12.175 1.00 93.06 236 MET A C 1
ATOM 1886 O O . MET A 1 236 ? 12.306 13.554 -11.364 1.00 93.06 236 MET A O 1
ATOM 1890 N N . TRP A 1 237 ? 11.180 14.415 -13.103 1.00 94.50 237 TRP A N 1
ATOM 1891 C CA . TRP A 1 237 ? 12.014 15.614 -13.217 1.00 94.50 237 TRP A CA 1
ATOM 1892 C C . TRP A 1 237 ? 11.976 16.473 -11.956 1.00 94.50 237 TRP A C 1
ATOM 1894 O O . TRP A 1 237 ? 13.029 16.928 -11.515 1.00 94.50 237 TRP A O 1
ATOM 1904 N N . ASN A 1 238 ? 10.804 16.646 -11.345 1.00 95.69 238 ASN A N 1
ATOM 1905 C CA . ASN A 1 238 ? 10.667 17.393 -10.096 1.00 95.69 238 ASN A CA 1
ATOM 1906 C C . ASN A 1 238 ? 11.439 16.722 -8.951 1.00 95.69 238 ASN A C 1
ATOM 1908 O O . ASN A 1 238 ? 12.141 17.401 -8.201 1.00 95.69 238 ASN A O 1
ATOM 1912 N N . THR A 1 239 ? 11.369 15.392 -8.840 1.00 96.19 239 THR A N 1
ATOM 1913 C CA . THR A 1 239 ? 12.138 14.628 -7.847 1.00 96.19 239 THR A CA 1
ATOM 1914 C C . THR A 1 239 ? 13.647 14.758 -8.075 1.00 96.19 239 THR A C 1
ATOM 1916 O O . THR A 1 239 ? 14.384 15.019 -7.124 1.00 96.19 239 THR A O 1
ATOM 1919 N N . VAL A 1 240 ? 14.116 14.645 -9.325 1.00 96.25 240 VAL A N 1
ATOM 1920 C CA . VAL A 1 240 ? 15.536 14.834 -9.683 1.00 96.25 240 VAL A CA 1
ATOM 1921 C C . VAL A 1 240 ? 16.004 16.255 -9.352 1.00 96.25 240 VAL A C 1
ATOM 1923 O O . VAL A 1 240 ? 17.022 16.424 -8.685 1.00 96.25 240 VAL A O 1
ATOM 1926 N N . ALA A 1 241 ? 15.249 17.277 -9.762 1.00 95.75 241 ALA A N 1
ATOM 1927 C CA . ALA A 1 241 ? 15.601 18.677 -9.530 1.00 95.75 241 ALA A CA 1
ATOM 1928 C C . ALA A 1 241 ? 15.697 19.005 -8.033 1.00 95.75 241 ALA A C 1
ATOM 1930 O O . ALA A 1 241 ? 16.612 19.701 -7.593 1.00 95.75 241 ALA A O 1
ATOM 1931 N N . LYS A 1 242 ? 14.778 18.460 -7.232 1.00 95.56 242 LYS A N 1
ATOM 1932 C CA . LYS A 1 242 ? 14.784 18.625 -5.780 1.00 95.56 242 LYS A CA 1
ATOM 1933 C C . LYS A 1 242 ? 15.999 17.973 -5.122 1.00 95.56 242 LYS A C 1
ATOM 1935 O O . LYS A 1 242 ? 16.620 18.580 -4.250 1.00 95.56 242 LYS A O 1
ATOM 1940 N N . TYR A 1 243 ? 16.359 16.766 -5.554 1.00 96.62 243 TYR A N 1
ATOM 1941 C CA . TYR A 1 243 ? 17.587 16.108 -5.111 1.00 96.62 243 TYR A CA 1
ATOM 1942 C C . TYR A 1 243 ? 18.825 16.954 -5.442 1.00 96.62 243 TYR A C 1
ATOM 1944 O O . TYR A 1 243 ? 19.640 17.215 -4.556 1.00 96.62 243 TYR A O 1
ATOM 1952 N N . ASP A 1 244 ? 18.933 17.445 -6.680 1.00 95.94 244 ASP A N 1
ATOM 1953 C CA . ASP A 1 244 ? 20.061 18.271 -7.127 1.00 95.94 244 ASP A CA 1
ATOM 1954 C C . ASP A 1 244 ? 20.176 19.566 -6.301 1.00 95.94 244 ASP A C 1
ATOM 1956 O O . ASP A 1 244 ? 21.271 19.952 -5.883 1.00 95.94 244 ASP A O 1
ATOM 1960 N N . GLN A 1 245 ? 19.044 20.209 -5.987 1.00 95.88 245 GLN A N 1
ATOM 1961 C CA . GLN A 1 245 ? 18.995 21.401 -5.135 1.00 95.88 245 GLN A CA 1
ATOM 1962 C C . GLN A 1 245 ? 19.534 21.123 -3.721 1.00 95.88 245 GLN A C 1
ATOM 1964 O O . GLN A 1 245 ? 20.348 21.893 -3.194 1.00 95.88 245 GLN A O 1
ATOM 1969 N N . VAL A 1 246 ? 19.097 20.025 -3.097 1.00 95.12 246 VAL A N 1
ATOM 1970 C CA . VAL A 1 246 ? 19.554 19.625 -1.757 1.00 95.12 246 VAL A CA 1
ATOM 1971 C C . VAL A 1 246 ? 21.040 19.272 -1.775 1.00 95.12 246 VAL A C 1
ATOM 1973 O O . VAL A 1 246 ? 21.789 19.751 -0.921 1.00 95.12 246 VAL A O 1
ATOM 1976 N N . MET A 1 247 ? 21.494 18.518 -2.777 1.00 93.69 247 MET A N 1
ATOM 1977 C CA . MET A 1 247 ? 22.906 18.168 -2.946 1.00 93.69 247 MET A CA 1
ATOM 1978 C C . MET A 1 247 ? 23.798 19.395 -3.121 1.00 93.69 247 MET A C 1
ATOM 1980 O O . MET A 1 247 ? 24.815 19.520 -2.437 1.00 93.69 247 MET A O 1
ATOM 1984 N N . SER A 1 248 ? 23.403 20.344 -3.972 1.00 93.38 248 SER A N 1
ATOM 1985 C CA . SER A 1 248 ? 24.140 21.598 -4.162 1.00 93.38 248 SER A CA 1
ATOM 1986 C C . SER A 1 248 ? 24.251 22.396 -2.856 1.00 93.38 248 SER A C 1
ATOM 1988 O O . SER A 1 248 ? 25.315 22.930 -2.525 1.00 93.38 248 SER A O 1
ATOM 1990 N N . THR A 1 249 ? 23.168 22.446 -2.074 1.00 93.56 249 THR A N 1
ATOM 1991 C CA . THR A 1 249 ? 23.139 23.135 -0.773 1.00 93.56 249 THR A CA 1
ATOM 1992 C C . THR A 1 249 ? 24.087 22.472 0.229 1.00 93.56 249 THR A C 1
ATOM 1994 O O . THR A 1 249 ? 24.858 23.161 0.901 1.00 93.56 249 THR A O 1
ATOM 1997 N N . LEU A 1 250 ? 24.084 21.138 0.299 1.00 92.31 250 LEU A N 1
ATOM 1998 C CA . LEU A 1 250 ? 24.955 20.373 1.191 1.00 92.31 250 LEU A CA 1
ATOM 1999 C C . LEU A 1 250 ? 26.436 20.512 0.821 1.00 92.31 250 LEU A C 1
ATOM 2001 O O . LEU A 1 250 ? 27.262 20.738 1.705 1.00 92.31 250 LEU A O 1
ATOM 2005 N N . HIS A 1 251 ? 26.779 20.451 -0.467 1.00 91.44 251 HIS A N 1
ATOM 2006 C CA . HIS A 1 251 ? 28.152 20.676 -0.924 1.00 91.44 251 HIS A CA 1
ATOM 2007 C C . HIS A 1 251 ? 28.635 22.103 -0.644 1.00 91.44 251 HIS A C 1
ATOM 2009 O O . HIS A 1 251 ? 29.761 22.289 -0.181 1.00 91.44 251 HIS A O 1
ATOM 2015 N N . SER A 1 252 ? 27.776 23.106 -0.846 1.00 90.44 252 SER A N 1
ATOM 2016 C CA . SER A 1 252 ? 28.095 24.505 -0.528 1.00 90.44 252 SER A CA 1
ATOM 2017 C C . SER A 1 252 ? 28.341 24.703 0.972 1.00 90.44 252 SER A C 1
ATOM 2019 O O . SER A 1 252 ? 29.300 25.368 1.365 1.00 90.44 252 SER A O 1
ATOM 2021 N N . ALA A 1 253 ? 27.517 24.079 1.821 1.00 88.44 253 ALA A N 1
ATOM 2022 C CA . ALA A 1 253 ? 27.683 24.105 3.272 1.00 88.44 253 ALA A CA 1
ATOM 2023 C C . ALA A 1 253 ? 28.974 23.399 3.725 1.00 88.44 253 ALA A C 1
ATOM 2025 O O . ALA A 1 253 ? 29.696 23.928 4.573 1.00 88.44 253 ALA A O 1
ATOM 2026 N N . ALA A 1 254 ? 29.301 22.247 3.130 1.00 86.94 254 ALA A N 1
ATOM 2027 C CA . ALA A 1 254 ? 30.538 21.519 3.409 1.00 86.94 254 ALA A CA 1
ATOM 2028 C C . ALA A 1 254 ? 31.780 22.339 3.017 1.00 86.94 254 ALA A C 1
ATOM 2030 O O . ALA A 1 254 ? 32.692 22.504 3.826 1.00 86.94 254 ALA A O 1
ATOM 2031 N N . ALA A 1 255 ? 31.780 22.945 1.825 1.00 86.12 255 ALA A N 1
ATOM 2032 C CA . ALA A 1 255 ? 32.867 23.810 1.368 1.00 86.12 255 ALA A CA 1
ATOM 2033 C C . ALA A 1 255 ? 33.038 25.062 2.252 1.00 86.12 255 ALA A C 1
ATOM 2035 O O . ALA A 1 255 ? 34.161 25.482 2.535 1.00 86.12 255 ALA A O 1
ATOM 2036 N N . ALA A 1 256 ? 31.937 25.656 2.727 1.00 84.50 256 ALA A N 1
ATOM 2037 C CA . ALA A 1 256 ? 31.980 26.784 3.657 1.00 84.50 256 ALA A CA 1
ATOM 2038 C C . ALA A 1 256 ? 32.537 26.389 5.038 1.00 84.50 256 ALA A C 1
ATOM 2040 O O . ALA A 1 256 ? 33.275 27.165 5.650 1.00 84.50 256 ALA A O 1
ATOM 2041 N N . ALA A 1 257 ? 32.220 25.186 5.527 1.00 82.75 257 ALA A N 1
ATOM 2042 C CA . ALA A 1 257 ? 32.766 24.655 6.774 1.00 82.75 257 ALA A CA 1
ATOM 2043 C C . ALA A 1 257 ? 34.278 24.384 6.673 1.00 82.75 257 ALA A C 1
ATOM 2045 O O . ALA A 1 257 ? 35.019 24.712 7.601 1.00 82.75 257 ALA A O 1
ATOM 2046 N N . GLU A 1 258 ? 34.745 23.867 5.533 1.00 78.44 258 GLU A N 1
ATOM 2047 C CA . GLU A 1 258 ? 36.169 23.641 5.249 1.00 78.44 258 GLU A CA 1
ATOM 2048 C C . GLU A 1 258 ? 36.960 24.963 5.274 1.00 78.44 258 GLU A C 1
ATOM 2050 O O . GLU A 1 258 ? 37.980 25.081 5.955 1.00 78.44 258 GLU A O 1
ATOM 2055 N N . LYS A 1 259 ? 36.430 26.013 4.626 1.00 79.25 259 LYS A N 1
ATOM 2056 C CA . LYS A 1 259 ? 37.030 27.360 4.633 1.00 79.25 259 LYS A CA 1
ATOM 2057 C C . LYS A 1 259 ? 37.094 27.975 6.033 1.00 79.25 259 LYS A C 1
ATOM 2059 O O . LYS A 1 259 ? 38.087 28.613 6.371 1.00 79.25 259 LYS A O 1
ATOM 2064 N N . LYS A 1 260 ? 36.076 27.764 6.878 1.00 75.81 260 LYS A N 1
ATOM 2065 C CA . LYS A 1 260 ? 36.088 28.240 8.275 1.00 75.81 260 LYS A CA 1
ATOM 2066 C C . LYS A 1 260 ? 37.135 27.528 9.133 1.00 75.81 260 LYS A C 1
ATOM 2068 O O . LYS A 1 260 ? 37.739 28.172 9.983 1.00 75.81 260 LYS A O 1
ATOM 2073 N N . LYS A 1 261 ? 37.389 26.237 8.899 1.00 71.56 261 LYS A N 1
ATOM 2074 C CA . LYS A 1 261 ? 38.457 25.493 9.592 1.00 71.56 261 LYS A CA 1
ATOM 2075 C C . LYS A 1 261 ? 39.856 25.958 9.177 1.00 71.56 261 LYS A C 1
ATOM 2077 O O . LYS A 1 261 ? 40.753 25.978 10.011 1.00 71.56 261 LYS A O 1
ATOM 2082 N N . GLN A 1 262 ? 40.030 26.379 7.925 1.00 61.56 262 GLN A N 1
ATOM 2083 C CA . GLN A 1 262 ? 41.298 26.921 7.417 1.00 61.56 262 GLN A CA 1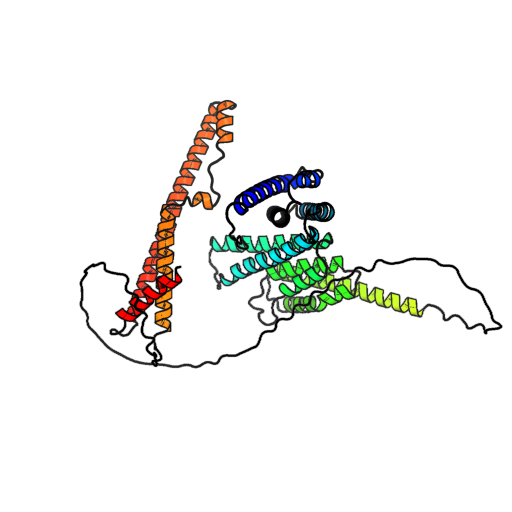
ATOM 2084 C C . GLN A 1 262 ? 41.557 28.381 7.834 1.00 61.56 262 GLN A C 1
ATOM 2086 O O . GLN A 1 262 ? 42.701 28.826 7.803 1.00 61.56 262 GLN A O 1
ATOM 2091 N N . ALA A 1 263 ? 40.523 29.117 8.254 1.00 59.62 263 ALA A N 1
ATOM 2092 C CA . ALA A 1 263 ? 40.621 30.509 8.703 1.00 59.62 263 ALA A CA 1
ATOM 2093 C C . ALA A 1 263 ? 40.878 30.675 10.217 1.00 59.62 263 ALA A C 1
ATOM 2095 O O . ALA A 1 263 ? 40.954 31.807 10.694 1.00 59.62 263 ALA A O 1
ATOM 2096 N N . VAL A 1 264 ? 41.019 29.586 10.986 1.00 50.19 264 VAL A N 1
ATOM 2097 C CA . VAL A 1 264 ? 41.446 29.670 12.394 1.00 50.19 264 VAL A CA 1
ATOM 2098 C C . VAL A 1 264 ? 42.950 29.992 12.423 1.00 50.19 264 VAL A C 1
ATOM 2100 O O . VAL A 1 264 ? 43.740 29.190 11.918 1.00 50.19 264 VAL A O 1
ATOM 2103 N N . PRO A 1 265 ? 43.385 31.138 12.984 1.00 50.81 265 PRO A N 1
ATOM 2104 C CA . PRO A 1 265 ? 44.796 31.507 13.006 1.00 50.81 265 PRO A CA 1
ATOM 2105 C C . PRO A 1 265 ? 45.597 30.483 13.814 1.00 50.81 265 PRO A C 1
ATOM 2107 O O . PRO A 1 265 ? 45.210 30.123 14.926 1.00 50.81 265 PRO A O 1
ATOM 2110 N N . LYS A 1 266 ? 46.742 30.039 13.277 1.00 48.34 266 LYS A N 1
ATOM 2111 C CA . LYS A 1 266 ? 47.759 29.313 14.054 1.00 48.34 266 LYS A CA 1
ATOM 2112 C C . LYS A 1 266 ? 48.058 30.113 15.334 1.00 48.34 266 LYS A C 1
ATOM 2114 O O . LYS A 1 266 ? 48.469 31.267 15.200 1.00 48.34 266 LYS A O 1
ATOM 2119 N N . PRO A 1 267 ? 47.931 29.540 16.545 1.00 48.06 267 PRO A N 1
ATOM 2120 C CA . PRO A 1 267 ? 48.459 30.193 17.732 1.00 48.06 267 PRO A CA 1
ATOM 2121 C C . PRO A 1 267 ? 49.975 30.347 17.558 1.00 48.06 267 PRO A C 1
ATOM 2123 O O . PRO A 1 267 ? 50.692 29.371 17.316 1.00 48.06 267 PRO A O 1
ATOM 2126 N N . GLN A 1 268 ? 50.458 31.590 17.616 1.00 43.91 268 GLN A N 1
ATOM 2127 C CA . GLN A 1 268 ? 51.885 31.882 17.684 1.00 43.91 268 GLN A CA 1
ATOM 2128 C C . GLN A 1 268 ? 52.459 31.188 18.924 1.00 43.91 268 GLN A C 1
ATOM 2130 O O . GLN A 1 268 ? 52.000 31.402 20.044 1.00 43.91 268 GLN A O 1
ATOM 2135 N N . LYS A 1 269 ? 53.455 30.325 18.701 1.00 42.66 269 LYS A N 1
ATOM 2136 C CA . LYS A 1 269 ? 54.255 29.683 19.746 1.00 42.66 269 LYS A CA 1
ATOM 2137 C C . LYS A 1 269 ? 54.919 30.757 20.615 1.00 42.66 269 LYS A C 1
ATOM 2139 O O . LYS A 1 269 ? 55.906 31.347 20.187 1.00 42.66 269 LYS A O 1
ATOM 2144 N N . ALA A 1 270 ? 54.432 30.949 21.836 1.00 42.72 270 ALA A N 1
ATOM 2145 C CA . ALA A 1 270 ? 55.273 31.422 22.928 1.00 42.72 270 ALA A CA 1
ATOM 2146 C C . ALA A 1 270 ? 56.057 30.220 23.489 1.00 42.72 270 ALA A C 1
ATOM 2148 O O . ALA A 1 270 ? 55.503 29.134 23.668 1.00 42.72 270 ALA A O 1
ATOM 2149 N N . GLN A 1 271 ? 57.364 30.403 23.675 1.00 38.19 271 GLN A N 1
ATOM 2150 C CA . GLN A 1 271 ? 58.307 29.417 24.213 1.00 38.19 271 GLN A CA 1
ATOM 2151 C C . GLN A 1 271 ? 57.978 29.003 25.662 1.00 38.19 271 GLN A C 1
ATOM 2153 O O . GLN A 1 271 ? 57.378 29.789 26.394 1.00 38.19 271 GLN A O 1
ATOM 2158 N N . PRO A 1 272 ? 58.398 27.799 26.101 1.00 43.16 272 PRO A N 1
ATOM 2159 C CA . PRO A 1 272 ? 58.100 27.284 27.430 1.00 43.16 272 PRO A CA 1
ATOM 2160 C C . PRO A 1 272 ? 59.198 27.649 28.439 1.00 43.16 272 PRO A C 1
ATOM 2162 O O . PRO A 1 272 ? 60.385 27.511 28.149 1.00 43.16 272 PRO A O 1
ATOM 2165 N N . ALA A 1 273 ? 58.801 28.014 29.657 1.00 37.16 273 ALA A N 1
ATOM 2166 C CA . ALA A 1 273 ? 59.661 27.935 30.830 1.00 37.16 273 ALA A CA 1
ATOM 2167 C C . ALA A 1 273 ? 58.866 27.358 32.014 1.00 37.16 273 ALA A C 1
ATOM 2169 O O . ALA A 1 273 ? 57.876 27.938 32.445 1.00 37.16 273 ALA A O 1
ATOM 2170 N N . ASN A 1 274 ? 59.367 26.222 32.505 1.00 37.03 274 ASN A N 1
ATOM 2171 C CA . ASN A 1 274 ? 59.205 25.621 33.834 1.00 37.03 274 ASN A CA 1
ATOM 2172 C C . ASN A 1 274 ? 57.840 25.022 34.268 1.00 37.03 274 ASN A C 1
ATOM 2174 O O . ASN A 1 274 ? 56.859 25.701 34.538 1.00 37.03 274 ASN A O 1
ATOM 2178 N N . GLN A 1 275 ? 57.877 23.686 34.386 1.00 33.66 275 GLN A N 1
ATOM 2179 C CA . GLN A 1 275 ? 57.067 22.733 35.180 1.00 33.66 275 GLN A CA 1
ATOM 2180 C C . GLN A 1 275 ? 56.871 23.115 36.678 1.00 33.66 275 GLN A C 1
ATOM 2182 O O . GLN A 1 275 ? 57.590 24.006 37.130 1.00 33.66 275 GLN A O 1
ATOM 2187 N N . PRO A 1 276 ? 56.125 22.349 37.530 1.00 44.41 276 PRO A N 1
ATOM 2188 C CA . PRO A 1 276 ? 55.050 21.353 37.303 1.00 44.41 276 PRO A CA 1
ATOM 2189 C C . PRO A 1 276 ? 53.852 21.410 38.315 1.00 44.41 276 PRO A C 1
ATOM 2191 O O . PRO A 1 276 ? 53.880 22.123 39.312 1.00 44.41 276 PRO A O 1
ATOM 2194 N N . SER A 1 277 ? 52.880 20.507 38.090 1.00 30.05 277 SER A N 1
ATOM 2195 C CA . SER A 1 277 ? 52.042 19.776 39.076 1.00 30.05 277 SER A CA 1
ATOM 2196 C C . SER A 1 277 ? 50.597 20.223 39.386 1.00 30.05 277 SER A C 1
ATOM 2198 O O . SER A 1 277 ? 50.312 21.378 39.675 1.00 30.05 277 SER A O 1
ATOM 2200 N N . VAL A 1 278 ? 49.759 19.172 39.490 1.00 32.28 278 VAL A N 1
ATOM 2201 C CA . VAL A 1 278 ? 48.506 18.981 40.263 1.00 32.28 278 VAL A CA 1
ATOM 2202 C C . VAL A 1 278 ? 47.180 18.893 39.456 1.00 32.28 278 VAL A C 1
ATOM 2204 O O . VAL A 1 278 ? 46.694 19.851 38.868 1.00 32.28 278 VAL A O 1
ATOM 2207 N N . LEU A 1 279 ? 46.621 17.669 39.457 1.00 28.67 279 LEU A N 1
ATOM 2208 C CA . LEU A 1 279 ? 45.240 17.220 39.144 1.00 28.67 279 LEU A CA 1
ATOM 2209 C C . LEU A 1 279 ? 44.195 17.831 40.121 1.00 28.67 279 LEU A C 1
ATOM 2211 O O . LEU A 1 279 ? 44.609 18.394 41.127 1.00 28.67 279 LEU A O 1
ATOM 2215 N N . PRO A 1 280 ? 42.883 17.502 40.078 1.00 42.41 280 PRO A N 1
ATOM 2216 C CA . PRO A 1 280 ? 41.923 17.292 38.976 1.00 42.41 280 PRO A CA 1
ATOM 2217 C C . PRO A 1 280 ? 40.584 18.047 39.223 1.00 42.41 280 PRO A C 1
ATOM 2219 O O . PRO A 1 280 ? 40.245 18.303 40.370 1.00 42.41 280 PRO A O 1
ATOM 2222 N N . VAL A 1 281 ? 39.726 18.269 38.212 1.00 30.12 281 VAL A N 1
ATOM 2223 C CA . VAL A 1 281 ? 38.257 18.352 38.429 1.00 30.12 281 VAL A CA 1
ATOM 2224 C C . VAL A 1 281 ? 37.502 17.792 37.218 1.00 30.12 281 VAL A C 1
ATOM 2226 O O . VAL A 1 281 ? 37.760 18.150 36.071 1.00 30.12 281 VAL A O 1
ATOM 2229 N N . GLN A 1 282 ? 36.575 16.884 37.517 1.00 31.39 282 GLN A N 1
ATOM 2230 C CA . GLN A 1 282 ? 35.631 16.217 36.625 1.00 31.39 282 GLN A CA 1
ATOM 2231 C C . GLN A 1 282 ? 34.625 17.191 35.992 1.00 31.39 282 GLN A C 1
ATOM 2233 O O . GLN A 1 282 ? 34.129 18.098 36.653 1.00 31.39 282 GLN A O 1
ATOM 2238 N N . SER A 1 283 ? 34.183 16.906 34.767 1.00 27.20 283 SER A N 1
ATOM 2239 C CA . SER A 1 283 ? 32.777 17.127 34.407 1.00 27.20 283 SER A CA 1
ATOM 2240 C C . SER A 1 283 ? 32.323 16.109 33.361 1.00 27.20 283 SER A C 1
ATOM 2242 O O . SER A 1 283 ? 32.913 15.951 32.295 1.00 27.20 283 SER A O 1
ATOM 2244 N N . HIS A 1 284 ? 31.286 15.370 33.750 1.00 29.61 284 HIS A N 1
ATOM 2245 C CA . HIS A 1 284 ? 30.538 14.408 32.956 1.00 29.61 284 HIS A CA 1
ATOM 2246 C C . HIS A 1 284 ? 29.808 15.086 31.792 1.00 29.61 284 HIS A C 1
ATOM 2248 O O . HIS A 1 284 ? 29.163 16.114 31.979 1.00 29.61 284 HIS A O 1
ATOM 2254 N N . SER A 1 285 ? 29.802 14.443 30.626 1.00 30.02 285 SER A N 1
ATOM 2255 C CA . SER A 1 285 ? 28.623 14.414 29.751 1.00 30.02 285 SER A CA 1
ATOM 2256 C C . SER A 1 285 ? 28.720 13.228 28.788 1.00 30.02 285 SER A C 1
ATOM 2258 O O . SER A 1 285 ? 29.463 13.247 27.810 1.00 30.02 285 SER A O 1
ATOM 2260 N N . ASP A 1 286 ? 27.967 12.177 29.105 1.00 26.98 286 ASP A N 1
ATOM 2261 C CA . ASP A 1 286 ? 27.700 11.046 28.217 1.00 26.98 286 ASP A CA 1
ATOM 2262 C C . ASP A 1 286 ? 26.727 11.453 27.100 1.00 26.98 286 ASP A C 1
ATOM 2264 O O . ASP A 1 286 ? 25.714 12.105 27.374 1.00 26.98 286 ASP A O 1
ATOM 2268 N N . PRO A 1 287 ? 26.925 10.962 25.867 1.00 31.11 287 PRO A N 1
ATOM 2269 C CA . PRO A 1 287 ? 25.831 10.712 24.949 1.00 31.11 287 PRO A CA 1
ATOM 2270 C C . PRO A 1 287 ? 25.541 9.207 24.837 1.00 31.11 287 PRO A C 1
ATOM 2272 O O . PRO A 1 287 ? 26.405 8.377 24.553 1.00 31.11 287 PRO A O 1
ATOM 2275 N N . LEU A 1 288 ? 24.263 8.888 25.047 1.00 25.83 288 LEU A N 1
ATOM 2276 C CA . LEU A 1 288 ? 23.623 7.580 24.924 1.00 25.83 288 LEU A CA 1
ATOM 2277 C C . LEU A 1 288 ? 24.047 6.822 23.656 1.00 25.83 288 LEU A C 1
ATOM 2279 O O . LEU A 1 288 ? 23.794 7.243 22.528 1.00 25.83 288 LEU A O 1
ATOM 2283 N N . THR A 1 289 ? 24.636 5.646 23.866 1.00 26.62 289 THR A N 1
ATOM 2284 C CA . THR A 1 289 ? 24.943 4.663 22.825 1.00 26.62 289 THR A CA 1
ATOM 2285 C C . THR A 1 289 ? 23.668 3.905 22.448 1.00 26.62 289 THR A C 1
ATOM 2287 O O . THR A 1 289 ? 23.183 3.070 23.210 1.00 26.62 289 THR A O 1
ATOM 2290 N N . VAL A 1 290 ? 23.120 4.171 21.262 1.00 26.86 290 VAL A N 1
ATOM 2291 C CA . VAL A 1 290 ? 22.062 3.344 20.662 1.00 26.86 290 VAL A CA 1
ATOM 2292 C C . VAL A 1 290 ? 22.723 2.115 20.037 1.00 26.86 290 VAL A C 1
ATOM 2294 O O . VAL A 1 290 ? 23.432 2.218 19.038 1.00 26.86 290 VAL A O 1
ATOM 2297 N N . ARG A 1 291 ? 22.514 0.940 20.642 1.00 24.97 291 ARG A N 1
ATOM 2298 C CA . ARG A 1 291 ? 22.929 -0.352 20.079 1.00 24.97 291 ARG A CA 1
ATOM 2299 C C . ARG A 1 291 ? 22.059 -0.679 18.864 1.00 24.97 291 ARG A C 1
ATOM 2301 O O . ARG A 1 291 ? 20.898 -1.047 19.015 1.00 24.97 291 ARG A O 1
ATOM 2308 N N . ALA A 1 292 ? 22.631 -0.568 17.669 1.00 25.25 292 ALA A N 1
ATOM 2309 C CA . ALA A 1 292 ? 22.086 -1.193 16.473 1.00 25.25 292 ALA A CA 1
ATOM 2310 C C . ALA A 1 292 ? 22.299 -2.713 16.569 1.00 25.25 292 ALA A C 1
ATOM 2312 O O . ALA A 1 292 ? 23.427 -3.176 16.737 1.00 25.25 292 ALA A O 1
ATOM 2313 N N . ILE A 1 293 ? 21.214 -3.483 16.499 1.00 25.41 293 ILE A N 1
ATOM 2314 C CA . ILE A 1 293 ? 21.262 -4.938 16.334 1.00 25.41 293 ILE A CA 1
ATOM 2315 C C . ILE A 1 293 ? 21.240 -5.200 14.827 1.00 25.41 293 ILE A C 1
ATOM 2317 O O . ILE A 1 293 ? 20.212 -5.024 14.177 1.00 25.41 293 ILE A O 1
ATOM 2321 N N . THR A 1 294 ? 22.388 -5.578 14.273 1.00 24.05 294 THR A N 1
ATOM 2322 C CA . THR A 1 294 ? 22.513 -6.071 12.897 1.00 24.05 294 THR A CA 1
ATOM 2323 C C . THR A 1 294 ? 22.191 -7.565 12.893 1.00 24.05 294 THR A C 1
ATOM 2325 O O . THR A 1 294 ? 22.801 -8.322 13.646 1.00 24.05 294 THR A O 1
ATOM 2328 N N . ILE A 1 295 ? 21.235 -7.994 12.067 1.00 26.50 295 ILE A N 1
ATOM 2329 C CA . ILE A 1 295 ? 20.963 -9.411 11.787 1.00 26.50 295 ILE A CA 1
ATOM 2330 C C . ILE A 1 295 ? 21.355 -9.656 10.328 1.00 26.50 295 ILE A C 1
ATOM 2332 O O . ILE A 1 295 ? 20.717 -9.121 9.423 1.00 26.50 295 ILE A O 1
ATOM 2336 N N . ASP A 1 296 ? 22.409 -10.441 10.115 1.00 22.42 296 ASP A N 1
ATOM 2337 C CA . ASP A 1 296 ? 22.860 -10.883 8.794 1.00 22.42 296 ASP A CA 1
ATOM 2338 C C . ASP A 1 296 ? 22.048 -12.095 8.317 1.00 22.42 296 ASP A C 1
ATOM 2340 O O . ASP A 1 296 ? 21.899 -13.082 9.037 1.00 22.42 296 ASP A O 1
ATOM 2344 N N . PHE A 1 297 ? 21.584 -12.056 7.066 1.00 27.09 297 PHE A N 1
ATOM 2345 C CA . PHE A 1 297 ? 21.091 -13.229 6.343 1.00 27.09 297 PHE A CA 1
ATOM 2346 C C . PHE A 1 297 ? 21.875 -13.394 5.042 1.00 27.09 297 PHE A C 1
ATOM 2348 O O . PHE A 1 297 ? 21.733 -12.614 4.102 1.00 27.09 297 PHE A O 1
ATOM 2355 N N . THR A 1 298 ? 22.681 -14.450 4.973 1.00 27.75 298 THR A N 1
ATOM 2356 C CA . THR A 1 298 ? 23.268 -14.961 3.734 1.00 27.75 298 THR A CA 1
ATOM 2357 C C . THR A 1 298 ? 22.433 -16.133 3.224 1.00 27.75 298 THR A C 1
ATOM 2359 O O . THR A 1 298 ? 22.190 -17.099 3.947 1.00 27.75 298 THR A O 1
ATOM 2362 N N . ARG A 1 299 ? 22.019 -16.100 1.950 1.00 26.53 299 ARG A N 1
ATOM 2363 C CA . ARG A 1 299 ? 21.687 -17.328 1.213 1.00 26.53 299 ARG A CA 1
ATOM 2364 C C . ARG A 1 299 ? 21.910 -17.151 -0.287 1.00 26.53 299 ARG A C 1
ATOM 2366 O O . ARG A 1 299 ? 21.382 -16.228 -0.895 1.00 26.53 299 ARG A O 1
ATOM 2373 N N . GLY A 1 300 ? 22.743 -18.031 -0.841 1.00 24.28 300 GLY A N 1
ATOM 2374 C CA . GLY A 1 300 ? 23.176 -18.024 -2.235 1.00 24.28 300 GLY A CA 1
ATOM 2375 C C . GLY A 1 300 ? 22.200 -18.687 -3.207 1.00 24.28 300 GLY A C 1
ATOM 2376 O O . GLY A 1 300 ? 21.370 -19.507 -2.818 1.00 24.28 300 GLY A O 1
ATOM 2377 N N . ALA A 1 301 ? 22.372 -18.365 -4.488 1.00 25.22 301 ALA A N 1
ATOM 2378 C CA . ALA A 1 301 ? 21.741 -19.045 -5.611 1.00 25.22 301 ALA A CA 1
ATOM 2379 C C . ALA A 1 301 ? 22.792 -19.332 -6.697 1.00 25.22 301 ALA A C 1
ATOM 2381 O O . ALA A 1 301 ? 23.613 -18.477 -7.030 1.00 25.22 301 ALA A O 1
ATOM 2382 N N . ARG A 1 302 ? 22.777 -20.572 -7.198 1.00 25.27 302 ARG A N 1
ATOM 2383 C CA . ARG A 1 302 ? 23.604 -21.098 -8.293 1.00 25.27 302 ARG A CA 1
ATOM 2384 C C . ARG A 1 302 ? 22.825 -21.009 -9.608 1.00 25.27 302 ARG A C 1
ATOM 2386 O O . ARG A 1 302 ? 21.627 -21.259 -9.633 1.00 25.27 302 ARG A O 1
ATOM 2393 N N . ILE A 1 303 ? 23.562 -20.709 -10.670 1.00 27.33 303 ILE A N 1
ATOM 2394 C CA . ILE A 1 303 ? 23.156 -20.581 -12.077 1.00 27.33 303 ILE A CA 1
ATOM 2395 C C . ILE A 1 303 ? 23.106 -21.966 -12.748 1.00 27.33 303 ILE A C 1
ATOM 2397 O O . ILE A 1 303 ? 23.987 -22.785 -12.465 1.00 27.33 303 ILE A O 1
ATOM 2401 N N . ARG A 1 304 ? 22.178 -22.199 -13.695 1.00 24.36 304 ARG A N 1
ATOM 2402 C CA . ARG A 1 304 ? 22.470 -23.004 -14.902 1.00 24.36 304 ARG A CA 1
ATOM 2403 C C . ARG A 1 304 ? 21.507 -22.747 -16.073 1.00 24.36 304 ARG A C 1
ATOM 2405 O O . ARG A 1 304 ? 20.316 -22.560 -15.868 1.00 24.36 304 ARG A O 1
ATOM 2412 N N . GLU A 1 305 ? 22.101 -22.750 -17.264 1.00 25.55 305 GLU A N 1
ATOM 2413 C CA . GLU A 1 305 ? 21.603 -22.381 -18.596 1.00 25.55 305 GLU A CA 1
ATOM 2414 C C . GLU A 1 305 ? 20.946 -23.551 -19.368 1.00 25.55 305 GLU A C 1
ATOM 2416 O O . GLU A 1 305 ? 21.253 -24.719 -19.110 1.00 25.55 305 GLU A O 1
ATOM 2421 N N . GLU A 1 306 ? 20.088 -23.215 -20.344 1.00 25.22 306 GLU A N 1
ATOM 2422 C CA . GLU A 1 306 ? 19.592 -24.085 -21.435 1.00 25.22 306 GLU A CA 1
ATOM 2423 C C . GLU A 1 306 ? 20.644 -24.308 -22.545 1.00 25.22 306 GLU A C 1
ATOM 2425 O O . GLU A 1 306 ? 21.657 -23.603 -22.577 1.00 25.22 306 GLU A O 1
ATOM 2430 N N . PRO A 1 307 ? 20.405 -25.242 -23.499 1.00 33.34 307 PRO A N 1
ATOM 2431 C CA . PRO A 1 307 ? 20.046 -24.780 -24.859 1.00 33.34 307 PRO A CA 1
ATOM 2432 C C . PRO A 1 307 ? 19.134 -25.697 -25.735 1.00 33.34 307 PRO A C 1
ATOM 2434 O O . PRO A 1 307 ? 19.284 -26.915 -25.769 1.00 33.34 307 PRO A O 1
ATOM 2437 N N . THR A 1 308 ? 18.217 -25.038 -26.466 1.00 26.88 308 THR A N 1
ATOM 2438 C CA . THR A 1 308 ? 17.822 -25.099 -27.910 1.00 26.88 308 THR A CA 1
ATOM 2439 C C . THR A 1 308 ? 17.869 -26.381 -28.786 1.00 26.88 308 THR A C 1
ATOM 2441 O O . THR A 1 308 ? 18.869 -27.086 -28.851 1.00 26.88 308 THR A O 1
ATOM 2444 N N . GLY A 1 309 ? 16.853 -26.528 -29.676 1.00 24.91 309 GLY A N 1
ATOM 2445 C CA . GLY A 1 309 ? 17.084 -26.937 -31.088 1.00 24.91 309 GLY A CA 1
ATOM 2446 C C . GLY A 1 309 ? 16.079 -27.855 -31.841 1.00 24.91 309 GLY A C 1
ATOM 2447 O O . GLY A 1 309 ? 16.280 -29.058 -31.882 1.00 24.91 309 GLY A O 1
ATOM 2448 N N . LEU A 1 310 ? 15.081 -27.249 -32.513 1.00 25.16 310 LEU A N 1
ATOM 2449 C CA . LEU A 1 310 ? 14.604 -27.373 -33.928 1.00 25.16 310 LEU A CA 1
ATOM 2450 C C . LEU A 1 310 ? 14.396 -28.704 -34.737 1.00 25.16 310 LEU A C 1
ATOM 2452 O O . LEU A 1 310 ? 15.285 -29.540 -34.836 1.00 25.16 310 LEU A O 1
ATOM 2456 N N . ARG A 1 311 ? 13.305 -28.648 -35.557 1.00 24.64 311 ARG A N 1
ATOM 2457 C CA . ARG A 1 311 ? 12.973 -29.239 -36.907 1.00 24.64 311 ARG A CA 1
ATOM 2458 C C . ARG A 1 311 ? 12.272 -30.622 -37.003 1.00 24.64 311 ARG A C 1
ATOM 2460 O O . ARG A 1 311 ? 12.792 -31.604 -36.500 1.00 24.64 311 ARG A O 1
ATOM 2467 N N . SER A 1 312 ? 11.013 -30.693 -37.500 1.00 23.34 312 SER A N 1
ATOM 2468 C CA . SER A 1 312 ? 10.505 -30.911 -38.905 1.00 23.34 312 SER A CA 1
ATOM 2469 C C . SER A 1 312 ? 10.643 -32.377 -39.389 1.00 23.34 312 SER A C 1
ATOM 2471 O O . SER A 1 312 ? 11.717 -32.926 -39.221 1.00 23.34 312 SER A O 1
ATOM 2473 N N . SER A 1 313 ? 9.720 -33.109 -40.043 1.00 24.73 313 SER A N 1
ATOM 2474 C CA . SER A 1 313 ? 8.390 -32.906 -40.665 1.00 24.73 313 SER A CA 1
ATOM 2475 C C . SER A 1 313 ? 7.895 -34.248 -41.291 1.00 24.73 313 SER A C 1
ATOM 2477 O O . SER A 1 313 ? 8.726 -35.080 -41.642 1.00 24.73 313 SER A O 1
ATOM 2479 N N . SER A 1 314 ? 6.583 -34.357 -41.580 1.00 22.72 314 SER A N 1
ATOM 2480 C CA . SER A 1 314 ? 5.936 -35.024 -42.752 1.00 22.72 314 SER A CA 1
ATOM 2481 C C . SER A 1 314 ? 5.180 -36.379 -42.638 1.00 22.72 314 SER A C 1
ATOM 2483 O O . SER A 1 314 ? 5.770 -37.420 -42.381 1.00 22.72 314 SER A O 1
ATOM 2485 N N . SER A 1 315 ? 3.888 -36.300 -43.035 1.00 24.77 315 SER A N 1
ATOM 2486 C CA . SER A 1 315 ? 3.053 -37.231 -43.850 1.00 24.77 315 SER A CA 1
ATOM 2487 C C . SER A 1 315 ? 2.642 -38.602 -43.262 1.00 24.77 315 SER A C 1
ATOM 2489 O O . SER A 1 315 ? 3.402 -39.184 -42.507 1.00 24.77 315 SER A O 1
ATOM 2491 N N . CYS A 1 316 ? 1.522 -39.263 -43.593 1.00 22.73 316 CYS A N 1
ATOM 2492 C CA . CYS A 1 316 ? 0.238 -38.985 -44.262 1.00 22.73 316 CYS A CA 1
ATOM 2493 C C . CYS A 1 316 ? -0.628 -40.269 -44.128 1.00 22.73 316 CYS A C 1
ATOM 2495 O O . CYS A 1 316 ? -0.079 -41.362 -44.229 1.00 22.73 316 CYS A O 1
ATOM 2497 N N . GLY A 1 317 ? -1.960 -40.126 -44.035 1.00 24.67 317 GLY A N 1
ATOM 2498 C CA . GLY A 1 317 ? -2.975 -41.161 -44.339 1.00 24.67 317 GLY A CA 1
ATOM 2499 C C . GLY A 1 317 ? -3.261 -42.206 -43.243 1.00 24.67 317 GLY A C 1
ATOM 2500 O O . GLY A 1 317 ? -2.387 -42.548 -42.465 1.00 24.67 317 GLY A O 1
ATOM 2501 N N . SER A 1 318 ? -4.437 -42.825 -43.127 1.00 25.50 318 SER A N 1
ATOM 2502 C CA . SER A 1 318 ? -5.796 -42.571 -43.626 1.00 25.50 318 SER A CA 1
ATOM 2503 C C . SER A 1 318 ? -6.724 -43.653 -43.026 1.00 25.50 318 SER A C 1
ATOM 2505 O O . SER A 1 318 ? -6.330 -44.812 -42.973 1.00 25.50 318 SER A O 1
ATOM 2507 N N . PHE A 1 319 ? -7.944 -43.246 -42.663 1.00 26.11 319 PHE A N 1
ATOM 2508 C CA . PHE A 1 319 ? -9.235 -43.967 -42.651 1.00 26.11 319 PHE A CA 1
ATOM 2509 C C . PHE A 1 319 ? -9.641 -45.118 -41.687 1.00 26.11 319 PHE A C 1
ATOM 2511 O O . PHE A 1 319 ? -8.943 -46.103 -41.480 1.00 26.11 319 PHE A O 1
ATOM 2518 N N . HIS A 1 320 ? -10.926 -44.964 -41.296 1.00 25.80 320 HIS A N 1
ATOM 2519 C CA . HIS A 1 320 ? -11.975 -45.877 -40.787 1.00 25.80 320 HIS A CA 1
ATOM 2520 C C . HIS A 1 320 ? -11.968 -46.209 -39.283 1.00 25.80 320 HIS A C 1
ATOM 2522 O O . HIS A 1 320 ? -10.985 -46.729 -38.778 1.00 25.80 320 HIS A O 1
ATOM 2528 N N . SER A 1 321 ? -12.953 -45.834 -38.447 1.00 25.59 321 SER A N 1
ATOM 2529 C CA . SER A 1 321 ? -14.443 -45.794 -38.468 1.00 25.59 321 SER A CA 1
ATOM 2530 C C . SER A 1 321 ? -15.046 -46.969 -37.691 1.00 25.59 321 SER A C 1
ATOM 2532 O O . SER A 1 321 ? -14.591 -48.094 -37.859 1.00 25.59 321 SER A O 1
ATOM 2534 N N . ALA A 1 322 ? -16.137 -46.656 -36.969 1.00 27.05 322 ALA A N 1
ATOM 2535 C CA . ALA A 1 322 ? -17.090 -47.539 -36.273 1.00 27.05 322 ALA A CA 1
ATOM 2536 C C 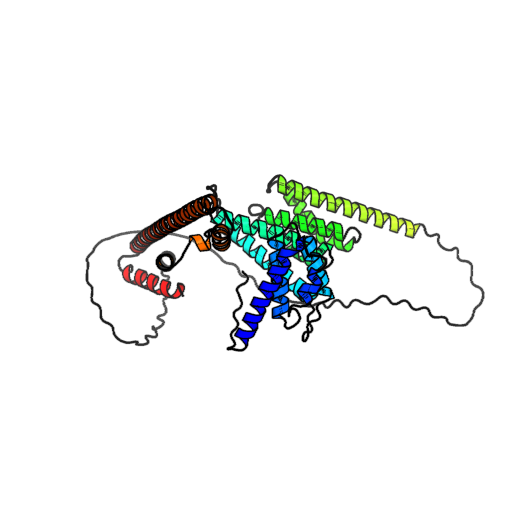. ALA A 1 322 ? -16.658 -47.993 -34.857 1.00 27.05 322 ALA A C 1
ATOM 2538 O O . ALA A 1 322 ? -15.511 -48.381 -34.680 1.00 27.05 322 ALA A O 1
ATOM 2539 N N . THR A 1 323 ? -17.467 -48.062 -33.790 1.00 27.66 323 THR A N 1
ATOM 2540 C CA . THR A 1 323 ? -18.771 -47.523 -33.307 1.00 27.66 323 THR A CA 1
ATOM 2541 C C . THR A 1 323 ? -19.086 -48.351 -32.045 1.00 27.66 323 THR A C 1
ATOM 2543 O O . THR A 1 323 ? -18.816 -49.547 -32.048 1.00 27.66 323 THR A O 1
ATOM 2546 N N . ASP A 1 324 ? -19.693 -47.727 -31.033 1.00 25.98 324 ASP A N 1
ATOM 2547 C CA . ASP A 1 324 ? -20.619 -48.304 -30.038 1.00 25.98 324 ASP A CA 1
ATOM 2548 C C . ASP A 1 324 ? -20.197 -49.491 -29.147 1.00 25.98 324 ASP A C 1
ATOM 2550 O O . ASP A 1 324 ? -20.056 -50.631 -29.576 1.00 25.98 324 ASP A O 1
ATOM 2554 N N . SER A 1 325 ? -20.211 -49.279 -27.826 1.00 27.98 325 SER A N 1
ATOM 2555 C CA . SER A 1 325 ? -21.409 -49.552 -27.007 1.00 27.98 325 SER A CA 1
ATOM 2556 C C . SER A 1 325 ? -21.073 -49.631 -25.510 1.00 27.98 325 SER A C 1
ATOM 2558 O O . SER A 1 325 ? -20.049 -50.170 -25.093 1.00 27.98 325 SER A O 1
ATOM 2560 N N . LEU A 1 326 ? -21.988 -49.083 -24.711 1.00 28.97 326 LEU A N 1
ATOM 2561 C CA . LEU A 1 326 ? -22.043 -49.099 -23.253 1.00 28.97 326 LEU A CA 1
ATOM 2562 C C . LEU A 1 326 ? -22.050 -50.517 -22.663 1.00 28.97 326 LEU A C 1
ATOM 2564 O O . LEU A 1 326 ? -22.822 -51.352 -23.126 1.00 28.97 326 LEU A O 1
ATOM 2568 N N . HIS A 1 327 ? -21.383 -50.710 -21.519 1.00 30.56 327 HIS A N 1
ATOM 2569 C CA . HIS A 1 327 ? -21.992 -51.362 -20.350 1.00 30.56 327 HIS A CA 1
ATOM 2570 C C . HIS A 1 327 ? -21.249 -51.030 -19.046 1.00 30.56 327 HIS A C 1
ATOM 2572 O O . HIS A 1 327 ? -20.028 -51.115 -18.949 1.00 30.56 327 HIS A O 1
ATOM 2578 N N . SER A 1 328 ? -22.048 -50.639 -18.055 1.00 28.89 328 SER A N 1
ATOM 2579 C CA . SER A 1 328 ? -21.708 -50.428 -16.649 1.00 28.89 328 SER A CA 1
ATOM 2580 C C . SER A 1 328 ? -21.434 -51.763 -15.955 1.00 28.89 328 SER A C 1
ATOM 2582 O O . SER A 1 328 ? -22.201 -52.704 -16.156 1.00 28.89 328 SER A O 1
ATOM 2584 N N . GLN A 1 329 ? -20.403 -51.820 -15.105 1.00 28.83 329 GLN A N 1
ATOM 2585 C CA . GLN A 1 329 ? -20.427 -52.629 -13.884 1.00 28.83 329 GLN A CA 1
ATOM 2586 C C . GLN A 1 329 ? -19.349 -52.178 -12.886 1.00 28.83 329 GLN A C 1
ATOM 2588 O O . GLN A 1 329 ? -18.151 -52.213 -13.164 1.00 28.83 329 GLN A O 1
ATOM 2593 N N . ASP A 1 330 ? -19.818 -51.787 -11.701 1.00 29.67 330 ASP A N 1
ATOM 2594 C CA . ASP A 1 330 ? -19.051 -51.655 -10.465 1.00 29.67 330 ASP A CA 1
ATOM 2595 C C . ASP A 1 330 ? -18.331 -52.965 -10.119 1.00 29.67 330 ASP A C 1
ATOM 2597 O O . ASP A 1 330 ? -18.964 -54.017 -10.030 1.00 29.67 330 ASP A O 1
ATOM 2601 N N . SER A 1 331 ? -17.030 -52.898 -9.821 1.00 29.00 331 SER A N 1
ATOM 2602 C CA . SER A 1 331 ? -16.417 -53.786 -8.826 1.00 29.00 331 SER A CA 1
ATOM 2603 C C . SER A 1 331 ? -15.013 -53.341 -8.403 1.00 29.00 331 SER A C 1
ATOM 2605 O O . SER A 1 331 ? -14.081 -53.228 -9.191 1.00 29.00 331 SER A O 1
ATOM 2607 N N . THR A 1 332 ? -14.853 -53.243 -7.083 1.00 29.75 332 THR A N 1
ATOM 2608 C CA . THR A 1 332 ? -13.637 -53.558 -6.315 1.00 29.75 332 THR A CA 1
ATOM 2609 C C . THR A 1 332 ? -12.360 -52.745 -6.565 1.00 29.75 332 THR A C 1
ATOM 2611 O O . THR A 1 332 ? -11.588 -52.983 -7.490 1.00 29.75 332 THR A O 1
ATOM 2614 N N . LEU A 1 333 ? -12.064 -51.901 -5.570 1.00 36.25 333 LEU A N 1
ATOM 2615 C CA . LEU A 1 333 ? -10.727 -51.483 -5.144 1.00 36.25 333 LEU A CA 1
ATOM 2616 C C . LEU A 1 333 ? -9.727 -52.654 -5.201 1.00 36.25 333 LEU A C 1
ATOM 2618 O O . LEU A 1 333 ? -9.640 -53.473 -4.286 1.00 36.25 333 LEU A O 1
ATOM 2622 N N . LYS A 1 334 ? -8.938 -52.701 -6.274 1.00 30.62 334 LYS A N 1
ATOM 2623 C CA . LYS A 1 334 ? -7.662 -53.413 -6.338 1.00 30.62 334 LYS A CA 1
ATOM 2624 C C . LYS A 1 334 ? -6.587 -52.385 -6.631 1.00 30.62 334 LYS A C 1
ATOM 2626 O O . LYS A 1 334 ? -6.620 -51.705 -7.651 1.00 30.62 334 LYS A O 1
ATOM 2631 N N . SER A 1 335 ? -5.635 -52.284 -5.714 1.00 35.12 335 SER A N 1
ATOM 2632 C CA . SER A 1 335 ? -4.379 -51.583 -5.913 1.00 35.12 335 SER A CA 1
ATOM 2633 C C . SER A 1 335 ? -3.654 -52.192 -7.116 1.00 35.12 335 SER A C 1
ATOM 2635 O O . SER A 1 335 ? -3.129 -53.303 -7.030 1.00 35.12 335 SER A O 1
ATOM 2637 N N . TRP A 1 336 ? -3.608 -51.468 -8.225 1.00 28.25 336 TRP A N 1
ATOM 2638 C CA . TRP A 1 336 ? -2.638 -51.719 -9.280 1.00 28.25 336 TRP A CA 1
ATOM 2639 C C . TRP A 1 336 ? -1.542 -50.673 -9.140 1.00 28.25 336 TRP A C 1
ATOM 2641 O O . TRP A 1 336 ? -1.636 -49.564 -9.657 1.00 28.25 336 TRP A O 1
ATOM 2651 N N . ALA A 1 337 ? -0.497 -51.033 -8.394 1.00 31.02 337 ALA A N 1
ATOM 2652 C CA . ALA A 1 337 ? 0.811 -50.454 -8.634 1.00 31.02 337 ALA A CA 1
ATOM 2653 C C . ALA A 1 337 ? 1.151 -50.754 -10.100 1.00 31.02 337 ALA A C 1
ATOM 2655 O O . ALA A 1 337 ? 1.325 -51.914 -10.477 1.00 31.02 337 ALA A O 1
ATOM 2656 N N . LEU A 1 338 ? 1.151 -49.720 -10.941 1.00 28.88 338 LEU A N 1
ATOM 2657 C CA . LEU A 1 338 ? 1.578 -49.843 -12.327 1.00 28.88 338 LEU A CA 1
ATOM 2658 C C . LEU A 1 338 ? 3.046 -50.292 -12.339 1.00 28.88 338 LEU A C 1
ATOM 2660 O O . LEU A 1 338 ? 3.868 -49.679 -11.649 1.00 28.88 338 LEU A O 1
ATOM 2664 N N . PRO A 1 339 ? 3.415 -51.325 -13.116 1.00 30.36 339 PRO A N 1
ATOM 2665 C CA . PRO A 1 339 ? 4.811 -51.570 -13.417 1.00 30.36 339 PRO A CA 1
ATOM 2666 C C . PRO A 1 339 ? 5.348 -50.321 -14.115 1.00 30.36 339 PRO A C 1
ATOM 2668 O O . PRO A 1 339 ? 4.845 -49.927 -15.169 1.00 30.36 339 PRO A O 1
ATOM 2671 N N . ILE A 1 340 ? 6.363 -49.694 -13.523 1.00 34.69 340 ILE A N 1
ATOM 2672 C CA . ILE A 1 340 ? 7.173 -48.682 -14.196 1.00 34.69 340 ILE A CA 1
ATOM 2673 C C . ILE A 1 340 ? 7.899 -49.413 -15.329 1.00 34.69 340 ILE A C 1
ATOM 2675 O O . ILE A 1 340 ? 8.979 -49.969 -15.147 1.00 34.69 340 ILE A O 1
ATOM 2679 N N . LEU A 1 341 ? 7.267 -49.471 -16.499 1.00 32.97 341 LEU A N 1
ATOM 2680 C CA . LEU A 1 341 ? 7.947 -49.801 -17.740 1.00 32.97 341 LEU A CA 1
ATOM 2681 C C . LEU A 1 341 ? 8.844 -48.606 -18.094 1.00 32.97 341 LEU A C 1
ATOM 2683 O O . LEU A 1 341 ? 8.358 -47.471 -18.122 1.00 32.97 341 LEU A O 1
ATOM 2687 N N . PRO A 1 342 ? 10.142 -48.820 -18.365 1.00 32.78 342 PRO A N 1
ATOM 2688 C CA . PRO A 1 342 ? 11.015 -47.757 -18.826 1.00 32.78 342 PRO A CA 1
ATOM 2689 C C . PRO A 1 342 ? 10.565 -47.351 -20.232 1.00 32.78 342 PRO A C 1
ATOM 2691 O O . PRO A 1 342 ? 10.833 -48.030 -21.220 1.00 32.78 342 PRO A O 1
ATOM 2694 N N . SER A 1 343 ? 9.840 -46.238 -20.319 1.00 32.97 343 SER A N 1
ATOM 2695 C CA . SER A 1 343 ? 9.434 -45.611 -21.575 1.00 32.97 343 SER A CA 1
ATOM 2696 C C . SER A 1 343 ? 10.646 -44.949 -22.238 1.00 32.97 343 SER A C 1
ATOM 2698 O O . SER A 1 343 ? 10.803 -43.729 -22.236 1.00 32.97 343 SER A O 1
ATOM 2700 N N . THR A 1 344 ? 11.519 -45.753 -22.841 1.00 38.75 344 THR A N 1
ATOM 2701 C CA . THR A 1 344 ? 12.446 -45.295 -23.879 1.00 38.75 344 THR A CA 1
ATOM 2702 C C . THR A 1 344 ? 11.697 -45.220 -25.204 1.00 38.75 344 THR A C 1
ATOM 2704 O O . THR A 1 344 ? 11.829 -46.072 -26.074 1.00 38.75 344 THR A O 1
ATOM 2707 N N . SER A 1 345 ? 10.865 -44.196 -25.339 1.00 38.81 345 SER A N 1
ATOM 2708 C CA . SER A 1 345 ? 10.350 -43.710 -26.614 1.00 38.81 345 SER A CA 1
ATOM 2709 C C . SER A 1 345 ? 10.068 -42.231 -26.407 1.00 38.81 345 SER A C 1
ATOM 2711 O O . SER A 1 345 ? 9.253 -41.865 -25.562 1.00 38.81 345 SER A O 1
ATOM 2713 N N . LYS A 1 346 ? 10.810 -41.365 -27.102 1.00 43.94 346 LYS A N 1
ATOM 2714 C CA . LYS A 1 346 ? 10.539 -39.926 -27.127 1.00 43.94 346 LYS A CA 1
ATOM 2715 C C . LYS A 1 346 ? 9.138 -39.757 -27.717 1.00 43.94 346 LYS A C 1
ATOM 2717 O O . LYS A 1 346 ? 9.002 -39.838 -28.932 1.00 43.94 346 LYS A O 1
ATOM 2722 N N . GLN A 1 347 ? 8.109 -39.608 -26.879 1.00 54.81 347 GLN A N 1
ATOM 2723 C CA . GLN A 1 347 ? 6.736 -39.442 -27.350 1.00 54.81 347 GLN A CA 1
ATOM 2724 C C . GLN A 1 347 ? 6.655 -38.147 -28.179 1.00 54.81 347 GLN A C 1
ATOM 2726 O O . GLN A 1 347 ? 6.843 -37.069 -27.620 1.00 54.81 347 GLN A O 1
ATOM 2731 N N . PRO A 1 348 ? 6.373 -38.209 -29.492 1.00 55.03 348 PRO A N 1
ATOM 2732 C CA . PRO A 1 348 ? 6.348 -37.029 -30.361 1.00 55.03 348 PRO A CA 1
ATOM 2733 C C . PRO A 1 348 ? 5.107 -36.136 -30.156 1.00 55.03 348 PRO A C 1
ATOM 2735 O O . PRO A 1 348 ? 4.894 -35.200 -30.919 1.00 55.03 348 PRO A O 1
ATOM 2738 N N . HIS A 1 349 ? 4.296 -36.404 -29.127 1.00 66.38 349 HIS A N 1
ATOM 2739 C CA . HIS A 1 349 ? 3.006 -35.751 -28.883 1.00 66.38 349 HIS A CA 1
ATOM 2740 C C . HIS A 1 349 ? 2.879 -35.144 -27.481 1.00 66.38 349 HIS A C 1
ATOM 2742 O O . HIS A 1 349 ? 1.765 -34.854 -27.055 1.00 66.38 349 HIS A O 1
ATOM 2748 N N . THR A 1 350 ? 3.986 -34.938 -26.757 1.00 79.56 350 THR A N 1
ATOM 2749 C CA . THR A 1 350 ? 3.951 -34.343 -25.406 1.00 79.56 350 THR A CA 1
ATOM 2750 C C . THR A 1 350 ? 3.220 -33.002 -25.389 1.00 79.56 350 THR A C 1
ATOM 2752 O O . THR A 1 350 ? 2.360 -32.801 -24.546 1.00 79.56 350 THR A O 1
ATOM 2755 N N . ALA A 1 351 ? 3.452 -32.140 -26.384 1.00 84.38 351 ALA A N 1
ATOM 2756 C CA . ALA A 1 351 ? 2.769 -30.849 -26.484 1.00 84.38 351 ALA A CA 1
ATOM 2757 C C . ALA A 1 351 ? 1.245 -30.980 -26.680 1.00 84.38 351 ALA A C 1
ATOM 2759 O O . ALA A 1 351 ? 0.481 -30.288 -26.014 1.00 84.38 351 ALA A O 1
ATOM 2760 N N . THR A 1 352 ? 0.790 -31.879 -27.560 1.00 86.50 352 THR A N 1
ATOM 2761 C CA . THR A 1 352 ? -0.646 -32.134 -27.782 1.00 86.50 352 THR A CA 1
ATOM 2762 C C . THR A 1 352 ? -1.294 -32.749 -26.544 1.00 86.50 352 THR A C 1
ATOM 2764 O O . THR A 1 352 ? -2.413 -32.391 -26.192 1.00 86.50 352 THR A O 1
ATOM 2767 N N . TYR A 1 353 ? -0.587 -33.650 -25.860 1.00 90.56 353 TYR A N 1
ATOM 2768 C CA . TYR A 1 353 ? -1.043 -34.242 -24.606 1.00 90.56 353 TYR A CA 1
ATOM 2769 C C . TYR A 1 353 ? -1.182 -33.194 -23.498 1.00 90.56 353 TYR A C 1
ATOM 2771 O O . TYR A 1 353 ? -2.221 -33.139 -22.848 1.00 90.56 353 TYR A O 1
ATOM 2779 N N . ASP A 1 354 ? -0.181 -32.333 -23.311 1.00 87.06 354 ASP A N 1
ATOM 2780 C CA . ASP A 1 354 ? -0.222 -31.275 -22.300 1.00 87.06 354 ASP A CA 1
ATOM 2781 C C . ASP A 1 354 ? -1.369 -30.289 -22.567 1.00 87.06 354 ASP A C 1
ATOM 2783 O O . ASP A 1 354 ? -2.087 -29.923 -21.637 1.00 87.06 354 ASP A O 1
ATOM 2787 N N . GLN A 1 355 ? -1.606 -29.941 -23.838 1.00 88.62 355 GLN A N 1
ATOM 2788 C CA . GLN A 1 355 ? -2.752 -29.122 -24.246 1.00 88.62 355 GLN A CA 1
ATOM 2789 C C . GLN A 1 355 ? -4.091 -29.821 -23.986 1.00 88.62 355 GLN A C 1
ATOM 2791 O O . GLN A 1 355 ? -5.020 -29.186 -23.497 1.00 88.62 355 GLN A O 1
ATOM 2796 N N . LEU A 1 356 ? -4.206 -31.126 -24.257 1.00 87.94 356 LEU A N 1
ATOM 2797 C CA . LEU A 1 356 ? -5.409 -31.896 -23.922 1.00 87.94 356 LEU A CA 1
ATOM 2798 C C . LEU A 1 356 ? -5.669 -31.899 -22.413 1.00 87.94 356 LEU A C 1
ATOM 2800 O O . LEU A 1 356 ? -6.801 -31.681 -21.987 1.00 87.94 356 LEU A O 1
ATOM 2804 N N . VAL A 1 357 ? -4.628 -32.102 -21.600 1.00 88.56 357 VAL A N 1
ATOM 2805 C CA . VAL A 1 357 ? -4.735 -32.037 -20.135 1.00 88.56 357 VAL A CA 1
ATOM 2806 C C . VAL A 1 357 ? -5.216 -30.656 -19.696 1.00 88.56 357 VAL A C 1
ATOM 2808 O O . VAL A 1 357 ? -6.096 -30.567 -18.845 1.00 88.56 357 VAL A O 1
ATOM 2811 N N . GLU A 1 358 ? -4.669 -29.583 -20.265 1.00 87.00 358 GLU A N 1
ATOM 2812 C CA . GLU A 1 358 ? -5.072 -28.208 -19.955 1.00 87.00 358 GLU A CA 1
ATOM 2813 C C . GLU A 1 358 ? -6.536 -27.933 -20.321 1.00 87.00 358 GLU A C 1
ATOM 2815 O O . GLU A 1 358 ? -7.280 -27.411 -19.490 1.00 87.00 358 GLU A O 1
ATOM 2820 N N . MET A 1 359 ? -6.984 -28.350 -21.511 1.00 89.06 359 MET A N 1
ATOM 2821 C CA . MET A 1 359 ? -8.384 -28.197 -21.923 1.00 89.06 359 MET A CA 1
ATOM 2822 C C . MET A 1 359 ? -9.332 -28.973 -21.007 1.00 89.06 359 MET A C 1
ATOM 2824 O O . MET A 1 359 ? -10.356 -28.435 -20.593 1.00 89.06 359 MET A O 1
ATOM 2828 N N . TYR A 1 360 ? -8.974 -30.197 -20.608 1.00 88.69 360 TYR A N 1
ATOM 2829 C CA . TYR A 1 360 ? -9.778 -30.964 -19.658 1.00 88.69 360 TYR A CA 1
ATOM 2830 C C . TYR A 1 360 ? -9.817 -30.339 -18.257 1.00 88.69 360 TYR A C 1
ATOM 2832 O O . TYR A 1 360 ? -10.882 -30.305 -17.641 1.00 88.69 360 TYR A O 1
ATOM 2840 N N . VAL A 1 361 ? -8.699 -29.789 -17.762 1.00 85.94 361 VAL A N 1
ATOM 2841 C CA . VAL A 1 361 ? -8.684 -29.027 -16.499 1.00 85.94 361 VAL A CA 1
ATOM 2842 C C . VAL A 1 361 ? -9.624 -27.826 -16.592 1.00 85.94 361 VAL A C 1
ATOM 2844 O O . VAL A 1 361 ? -10.399 -27.586 -15.666 1.00 85.94 361 VAL A O 1
ATOM 2847 N N . MET A 1 362 ? -9.595 -27.103 -17.713 1.00 85.62 362 MET A N 1
ATOM 2848 C CA . MET A 1 362 ? -10.479 -25.966 -17.947 1.00 85.62 362 MET A CA 1
ATOM 2849 C C . MET A 1 362 ? -11.953 -26.392 -17.959 1.00 85.62 362 MET A C 1
ATOM 2851 O O . MET A 1 362 ? -12.748 -25.763 -17.265 1.00 85.62 362 MET A O 1
ATOM 2855 N N . CYS A 1 363 ? -12.322 -27.481 -18.647 1.00 84.88 363 CYS A N 1
ATOM 2856 C CA . CYS A 1 363 ? -13.693 -28.010 -18.625 1.00 84.88 363 CYS A CA 1
ATOM 2857 C C . CYS A 1 363 ? -14.152 -28.364 -17.203 1.00 84.88 363 CYS A C 1
ATOM 2859 O O . CYS A 1 363 ? -15.240 -27.970 -16.791 1.00 84.88 363 CYS A O 1
ATOM 2861 N N . LEU A 1 364 ? -13.311 -29.052 -16.422 1.00 86.31 364 LEU A N 1
ATOM 2862 C CA . LEU A 1 364 ? -13.635 -29.432 -15.041 1.00 86.31 364 LEU A CA 1
ATOM 2863 C C . LEU A 1 364 ? -13.850 -28.208 -14.141 1.00 86.31 364 LEU A C 1
ATOM 2865 O O . LEU A 1 364 ? -14.817 -28.157 -13.381 1.00 86.31 364 LEU A O 1
ATOM 2869 N N . GLN A 1 365 ? -12.975 -27.205 -14.237 1.00 84.31 365 GLN A N 1
ATOM 2870 C CA . GLN A 1 365 ? -13.117 -25.953 -13.488 1.00 84.31 365 GLN A CA 1
ATOM 2871 C C . GLN A 1 365 ? -14.378 -25.191 -13.904 1.00 84.31 365 GLN A C 1
ATOM 2873 O O . GLN A 1 365 ? -15.114 -24.688 -13.056 1.00 84.31 365 GLN A O 1
ATOM 2878 N N . ASN A 1 366 ? -14.644 -25.131 -15.206 1.00 85.06 366 ASN A N 1
ATOM 2879 C CA . ASN A 1 366 ? -15.808 -24.463 -15.766 1.00 85.06 366 ASN A CA 1
ATOM 2880 C C . ASN A 1 366 ? -17.119 -25.114 -15.298 1.00 85.06 366 ASN A C 1
ATOM 2882 O O . ASN A 1 366 ? -18.040 -24.417 -14.875 1.00 85.06 366 ASN A O 1
ATOM 2886 N N . HIS A 1 367 ? -17.160 -26.447 -15.263 1.00 83.25 367 HIS A N 1
ATOM 2887 C CA . HIS A 1 367 ? -18.288 -27.210 -14.738 1.00 83.25 367 HIS A CA 1
ATOM 2888 C C . HIS A 1 367 ? -18.545 -26.914 -13.251 1.00 83.25 367 HIS A C 1
ATOM 2890 O O . HIS A 1 367 ? -19.669 -26.606 -12.861 1.00 83.25 367 HIS A O 1
ATOM 2896 N N . GLN A 1 368 ? -17.496 -26.895 -12.420 1.00 82.31 368 GLN A N 1
ATOM 2897 C CA . GLN A 1 368 ? -17.615 -26.530 -10.999 1.00 82.31 368 GLN A CA 1
ATOM 2898 C C . GLN A 1 368 ? -18.133 -25.096 -10.803 1.00 82.31 368 GLN A C 1
ATOM 2900 O O . GLN A 1 368 ? -18.898 -24.818 -9.873 1.00 82.31 368 GLN A O 1
ATOM 2905 N N . LEU A 1 369 ? -17.720 -24.163 -11.668 1.00 80.81 369 LEU A N 1
ATOM 2906 C CA . LEU A 1 369 ? -18.211 -22.786 -11.642 1.00 80.81 369 LEU A CA 1
ATOM 2907 C C . LEU A 1 369 ? -19.695 -22.720 -12.019 1.00 80.81 369 LEU A C 1
ATOM 2909 O O . LEU A 1 369 ? -20.454 -22.062 -11.305 1.00 80.81 369 LEU A O 1
ATOM 2913 N N . LEU A 1 370 ? -20.117 -23.440 -13.063 1.00 80.75 370 LEU A N 1
ATOM 2914 C CA . LEU A 1 370 ? -21.518 -23.569 -13.477 1.00 80.75 370 LEU A CA 1
ATOM 2915 C C . LEU A 1 370 ? -22.400 -24.151 -12.362 1.00 80.75 370 LEU A C 1
ATOM 2917 O O . LEU A 1 370 ? -23.423 -23.551 -12.022 1.00 80.75 370 LEU A O 1
ATOM 2921 N N . GLU A 1 371 ? -21.984 -25.252 -11.730 1.00 80.69 371 GLU A N 1
ATOM 2922 C CA . GLU A 1 371 ? -22.691 -25.830 -10.579 1.00 80.69 371 GLU A CA 1
ATOM 2923 C C . GLU A 1 371 ? -22.789 -24.814 -9.430 1.00 80.69 371 GLU A C 1
ATOM 2925 O O . GLU A 1 371 ? -23.856 -24.610 -8.841 1.00 80.69 371 GLU A O 1
ATOM 2930 N N . GLY A 1 372 ? -21.697 -24.092 -9.161 1.00 74.44 372 GLY A N 1
ATOM 2931 C CA . GLY A 1 372 ? -21.619 -23.070 -8.123 1.00 74.44 372 GLY A CA 1
ATOM 2932 C C . GLY A 1 372 ? -22.492 -21.834 -8.373 1.00 74.44 372 GLY A C 1
ATOM 2933 O O . GLY A 1 372 ? -22.833 -21.142 -7.410 1.00 74.44 372 GLY A O 1
ATOM 2934 N N . LEU A 1 373 ? -22.876 -21.547 -9.622 1.00 75.06 373 LEU A N 1
ATOM 2935 C CA . LEU A 1 373 ? -23.796 -20.451 -9.957 1.00 75.06 373 LEU A CA 1
ATOM 2936 C C . LEU A 1 373 ? -25.241 -20.730 -9.534 1.00 75.06 373 LEU A C 1
ATOM 2938 O O . LEU A 1 373 ? -25.999 -19.791 -9.313 1.00 75.06 373 LEU A O 1
ATOM 2942 N N . SER A 1 374 ? -25.641 -21.996 -9.403 1.00 66.38 374 SER A N 1
ATOM 2943 C CA . SER A 1 374 ? -27.011 -22.365 -9.017 1.00 66.38 374 SER A CA 1
ATOM 2944 C C . SER A 1 374 ? -27.359 -22.026 -7.557 1.00 66.38 374 SER A C 1
ATOM 2946 O O . SER A 1 374 ? -28.535 -21.911 -7.218 1.00 66.38 374 SER A O 1
ATOM 2948 N N . GLY A 1 375 ? -26.347 -21.818 -6.702 1.00 62.97 375 GLY A N 1
ATOM 2949 C CA . GLY A 1 375 ? -26.516 -21.597 -5.260 1.00 62.97 375 GLY A CA 1
ATOM 2950 C C . GLY A 1 375 ? -26.084 -20.226 -4.726 1.00 62.97 375 GLY A C 1
ATOM 2951 O O . GLY A 1 375 ? -26.115 -20.022 -3.512 1.00 62.97 375 GLY A O 1
ATOM 2952 N N . LYS A 1 376 ? -25.644 -19.289 -5.579 1.00 65.81 376 LYS A N 1
ATOM 2953 C CA . LYS A 1 376 ? -25.087 -17.989 -5.149 1.00 65.81 376 LYS A CA 1
ATOM 2954 C C . LYS A 1 376 ? -26.010 -16.820 -5.489 1.00 65.81 376 LYS A C 1
ATOM 2956 O O . LYS A 1 376 ? -26.604 -16.789 -6.556 1.00 65.81 376 LYS A O 1
ATOM 2961 N N . THR A 1 377 ? -26.064 -15.832 -4.591 1.00 67.62 377 THR A N 1
ATOM 2962 C CA . THR A 1 377 ? -26.653 -14.506 -4.852 1.00 67.62 377 THR A CA 1
ATOM 2963 C C . THR A 1 377 ? -25.539 -13.562 -5.310 1.00 67.62 377 THR A C 1
ATOM 2965 O O . THR A 1 377 ? -24.782 -13.036 -4.491 1.00 67.62 377 THR A O 1
ATOM 2968 N N . LEU A 1 378 ? -25.379 -13.402 -6.618 1.00 66.94 378 LEU A N 1
ATOM 2969 C CA . LEU A 1 378 ? -24.262 -12.689 -7.240 1.00 66.94 378 LEU A CA 1
ATOM 2970 C C . LEU A 1 378 ? -24.308 -11.179 -6.965 1.00 66.94 378 LEU A C 1
ATOM 2972 O O . LEU A 1 378 ? -23.290 -10.591 -6.609 1.00 66.94 378 LEU A O 1
ATOM 2976 N N . ALA A 1 379 ? -25.491 -10.572 -7.002 1.00 63.72 379 ALA A N 1
ATOM 2977 C CA . ALA A 1 379 ? -25.741 -9.165 -6.714 1.00 63.72 379 ALA A CA 1
ATOM 2978 C C . ALA A 1 379 ? -25.247 -8.781 -5.313 1.00 63.72 379 ALA A C 1
ATOM 2980 O O . ALA A 1 379 ? -24.609 -7.743 -5.132 1.00 63.72 379 ALA A O 1
ATOM 2981 N N . LYS A 1 380 ? -25.439 -9.670 -4.330 1.00 63.34 380 LYS A N 1
ATOM 2982 C CA . LYS A 1 380 ? -24.955 -9.465 -2.960 1.00 63.34 380 LYS A CA 1
ATOM 2983 C C . LYS A 1 380 ? -23.425 -9.459 -2.885 1.00 63.34 380 LYS A C 1
ATOM 2985 O O . LYS A 1 380 ? -22.864 -8.678 -2.120 1.00 63.34 380 LYS A O 1
ATOM 2990 N N . ASN A 1 381 ? -22.751 -10.295 -3.677 1.00 63.31 381 ASN A N 1
ATOM 2991 C CA . ASN A 1 381 ? -21.286 -10.328 -3.736 1.00 63.31 381 ASN A CA 1
ATOM 2992 C C . ASN A 1 381 ? -20.704 -9.067 -4.394 1.00 63.31 381 ASN A C 1
ATOM 2994 O O . ASN A 1 381 ? -19.595 -8.669 -4.057 1.00 63.31 381 ASN A O 1
ATOM 2998 N N . CYS A 1 382 ? -21.470 -8.403 -5.262 1.00 58.56 382 CYS A N 1
ATOM 2999 C CA . CYS A 1 382 ? -21.135 -7.099 -5.839 1.00 58.56 382 CYS A CA 1
ATOM 3000 C C . CYS A 1 382 ? -21.513 -5.912 -4.930 1.00 58.56 382 CYS A C 1
ATOM 3002 O O . CYS A 1 382 ? -21.478 -4.766 -5.369 1.00 58.56 382 CYS A O 1
ATOM 3004 N N . GLY A 1 383 ? -21.918 -6.161 -3.678 1.00 57.03 383 GLY A N 1
ATOM 3005 C CA . GLY A 1 383 ? -22.314 -5.111 -2.733 1.00 57.03 383 GLY A CA 1
ATOM 3006 C C . GLY A 1 383 ? -23.674 -4.467 -3.028 1.00 57.03 383 GLY A C 1
ATOM 3007 O O . GLY A 1 383 ? -24.079 -3.545 -2.319 1.00 57.03 383 GLY A O 1
ATOM 3008 N N . LEU A 1 384 ? -24.414 -4.962 -4.025 1.00 66.81 384 LEU A N 1
ATOM 3009 C CA . LEU A 1 384 ? -25.763 -4.498 -4.323 1.00 66.81 384 LEU A CA 1
ATOM 3010 C C . LEU A 1 384 ? -26.721 -5.116 -3.306 1.00 66.81 384 LEU A C 1
ATOM 3012 O O . LEU A 1 384 ? -27.011 -6.313 -3.324 1.00 66.81 384 LEU A O 1
ATOM 3016 N N . THR A 1 385 ? -27.191 -4.292 -2.375 1.00 67.94 385 THR A N 1
ATOM 3017 C CA . THR A 1 385 ? -28.115 -4.707 -1.319 1.00 67.94 385 THR A CA 1
ATOM 3018 C C . THR A 1 385 ? -29.370 -3.851 -1.345 1.00 67.94 385 THR A C 1
ATOM 3020 O O . THR A 1 385 ? -29.366 -2.707 -1.801 1.00 67.94 385 THR A O 1
ATOM 3023 N N . GLN A 1 386 ? -30.477 -4.429 -0.882 1.00 66.44 386 GLN A N 1
ATOM 3024 C CA . GLN A 1 386 ? -31.718 -3.681 -0.729 1.00 66.44 386 GLN A CA 1
ATOM 3025 C C . GLN A 1 386 ? -31.537 -2.567 0.322 1.00 66.44 386 GLN A C 1
ATOM 3027 O O . GLN A 1 386 ? -30.788 -2.758 1.284 1.00 66.44 386 GLN A O 1
ATOM 3032 N N . PRO A 1 387 ? -32.234 -1.423 0.180 1.00 65.12 387 PRO A N 1
ATOM 3033 C CA . PRO A 1 387 ? -32.208 -0.348 1.169 1.00 65.12 387 PRO A CA 1
ATOM 3034 C C . PRO A 1 387 ? -32.589 -0.857 2.567 1.00 65.12 387 PRO A C 1
ATOM 3036 O O . PRO A 1 387 ? -33.516 -1.657 2.699 1.00 65.12 387 PRO A O 1
ATOM 3039 N N . ASP A 1 388 ? -31.895 -0.379 3.605 1.00 65.31 388 ASP A N 1
ATOM 3040 C CA . ASP A 1 388 ? -32.029 -0.868 4.984 1.00 65.31 388 ASP A CA 1
ATOM 3041 C C . ASP A 1 388 ? -33.476 -0.791 5.515 1.00 65.31 388 ASP A C 1
ATOM 3043 O O . ASP A 1 388 ? -34.065 0.286 5.664 1.00 65.31 388 ASP A O 1
ATOM 3047 N N . PHE A 1 389 ? -34.017 -1.961 5.872 1.00 60.91 389 PHE A N 1
ATOM 3048 C CA . PHE A 1 389 ? -35.367 -2.165 6.398 1.00 60.91 389 PHE A CA 1
ATOM 3049 C C . PHE A 1 389 ? -35.684 -1.339 7.656 1.00 60.91 389 PHE A C 1
ATOM 3051 O O . PHE A 1 389 ? -36.856 -1.030 7.896 1.00 60.91 389 PHE A O 1
ATOM 3058 N N . ARG A 1 390 ? -34.677 -0.943 8.451 1.00 62.47 390 ARG A N 1
ATOM 3059 C CA . ARG A 1 390 ? -34.882 -0.171 9.695 1.00 62.47 390 ARG A CA 1
ATOM 3060 C C . ARG A 1 390 ? -35.493 1.207 9.437 1.00 62.47 390 ARG A C 1
ATOM 3062 O O . ARG A 1 390 ? -36.362 1.648 10.188 1.00 62.47 390 ARG A O 1
ATOM 3069 N N . HIS A 1 391 ? -35.102 1.854 8.342 1.00 68.88 391 HIS A N 1
ATOM 3070 C CA . HIS A 1 391 ? -35.587 3.188 7.984 1.00 68.88 391 HIS A CA 1
ATOM 3071 C C . HIS A 1 391 ? -37.034 3.147 7.475 1.00 68.88 391 HIS A C 1
ATOM 3073 O O . HIS A 1 391 ? -37.817 4.051 7.763 1.00 68.88 391 HIS A O 1
ATOM 3079 N N . LEU A 1 392 ? -37.427 2.065 6.791 1.00 71.00 392 LEU A N 1
ATOM 3080 C CA . LEU A 1 392 ? -38.805 1.861 6.340 1.00 71.00 392 LEU A CA 1
ATOM 3081 C C . LEU A 1 392 ? -39.750 1.558 7.512 1.00 71.00 392 LEU A C 1
ATOM 3083 O O . LEU A 1 392 ? -40.873 2.058 7.535 1.00 71.00 392 LEU A O 1
ATOM 3087 N N . GLN A 1 393 ? -39.310 0.766 8.497 1.00 73.75 393 GLN A N 1
ATOM 3088 C CA . GLN A 1 393 ? -40.098 0.504 9.708 1.00 73.75 393 GLN A CA 1
ATOM 3089 C C . GLN A 1 393 ? -40.292 1.766 10.551 1.00 73.75 393 GLN A C 1
ATOM 3091 O O . GLN A 1 393 ? -41.406 2.030 10.998 1.00 73.75 393 GLN A O 1
ATOM 3096 N N . TRP A 1 394 ? -39.238 2.570 10.716 1.00 83.25 394 TRP A N 1
ATOM 3097 C CA . TRP A 1 394 ? -39.344 3.874 11.365 1.00 83.25 394 TRP A CA 1
ATOM 3098 C C . TRP A 1 394 ? -40.323 4.792 10.621 1.00 83.25 394 TRP A C 1
ATOM 3100 O O . TRP A 1 394 ? -41.235 5.341 11.232 1.00 83.25 394 TRP A O 1
ATOM 3110 N N . MET A 1 395 ? -40.216 4.882 9.290 1.00 75.44 395 MET A N 1
ATOM 3111 C CA . MET A 1 395 ? -41.081 5.742 8.477 1.00 75.44 395 MET A CA 1
ATOM 3112 C C . MET A 1 395 ? -42.553 5.305 8.500 1.00 75.44 395 MET A C 1
ATOM 3114 O O . MET A 1 395 ? -43.437 6.153 8.468 1.00 75.44 395 MET A O 1
ATOM 3118 N N . LYS A 1 396 ? -42.832 3.999 8.609 1.00 79.25 396 LYS A N 1
ATOM 3119 C CA . LYS A 1 396 ? -44.195 3.473 8.806 1.00 79.25 396 LYS A CA 1
ATOM 3120 C C . LYS A 1 396 ? -44.780 3.815 10.179 1.00 79.25 396 LYS A C 1
ATOM 3122 O O . LYS A 1 396 ? -45.998 3.846 10.309 1.00 79.25 396 LYS A O 1
ATOM 3127 N N . LYS A 1 397 ? -43.931 4.022 11.189 1.00 81.19 397 LYS A N 1
ATOM 3128 C CA . LYS A 1 397 ? -44.343 4.282 12.572 1.00 81.19 397 LYS A CA 1
ATOM 3129 C C . LYS A 1 397 ? -44.483 5.775 12.878 1.00 81.19 397 LYS A C 1
ATOM 3131 O O . LYS A 1 397 ? -45.438 6.165 13.535 1.00 81.19 397 LYS A O 1
ATOM 3136 N N . GLU A 1 398 ? -43.540 6.583 12.404 1.00 82.62 398 GLU A N 1
ATOM 3137 C CA . GLU A 1 398 ? -43.406 8.002 12.769 1.00 82.62 398 GLU A CA 1
ATOM 3138 C C . GLU A 1 398 ? -43.682 8.957 11.588 1.00 82.62 398 GLU A C 1
ATOM 3140 O O . GLU A 1 398 ? -43.820 10.164 11.778 1.00 82.62 398 GLU A O 1
ATOM 3145 N N . GLY A 1 399 ? -43.734 8.447 10.352 1.00 79.12 399 GLY A N 1
ATOM 3146 C CA . GLY A 1 399 ? -43.960 9.242 9.142 1.00 79.12 399 GLY A CA 1
ATOM 3147 C C . GLY A 1 399 ? -45.436 9.379 8.759 1.00 79.12 399 GLY A C 1
ATOM 3148 O O . GLY A 1 399 ? -46.309 8.680 9.271 1.00 79.12 399 GLY A O 1
ATOM 3149 N N . SER A 1 400 ? -45.727 10.267 7.803 1.00 85.56 400 SER A N 1
ATOM 3150 C CA . SER A 1 400 ? -47.069 10.347 7.217 1.00 85.56 400 SER A CA 1
ATOM 3151 C C . SER A 1 400 ? -47.358 9.125 6.338 1.00 85.56 400 SER A C 1
ATOM 3153 O O . SER A 1 400 ? -46.463 8.591 5.676 1.00 85.56 400 SER A O 1
ATOM 3155 N N . SER A 1 401 ? -48.626 8.704 6.299 1.00 85.06 401 SER A N 1
ATOM 3156 C CA . SER A 1 401 ? -49.069 7.537 5.520 1.00 85.06 401 SER A CA 1
ATOM 3157 C C . SER A 1 401 ? -48.665 7.633 4.041 1.00 85.06 401 SER A C 1
ATOM 3159 O O . SER A 1 401 ? -48.144 6.669 3.478 1.00 85.06 401 SER A O 1
ATOM 3161 N N . ASP A 1 402 ? -48.780 8.824 3.446 1.00 85.81 402 ASP A N 1
ATOM 3162 C CA . ASP A 1 402 ? -48.401 9.074 2.051 1.00 85.81 402 ASP A CA 1
ATOM 3163 C C . ASP A 1 402 ? -46.898 8.890 1.797 1.00 85.81 402 ASP A C 1
ATOM 3165 O O . ASP A 1 402 ? -46.495 8.317 0.780 1.00 85.81 402 ASP A O 1
ATOM 3169 N N . LEU A 1 403 ? -46.042 9.361 2.713 1.00 80.69 403 LEU A N 1
ATOM 3170 C CA . LEU A 1 403 ? -44.589 9.216 2.587 1.00 80.69 403 LEU A CA 1
ATOM 3171 C C . LEU A 1 403 ? -44.154 7.766 2.812 1.00 80.69 403 LEU A C 1
ATOM 3173 O O . LEU A 1 403 ? -43.329 7.256 2.053 1.00 80.69 403 LEU A O 1
ATOM 3177 N N . ALA A 1 404 ? -44.761 7.078 3.781 1.00 83.00 404 ALA A N 1
ATOM 3178 C CA . ALA A 1 404 ? -44.533 5.656 4.009 1.00 83.00 404 ALA A CA 1
ATOM 3179 C C . ALA A 1 404 ? -44.948 4.810 2.789 1.00 83.00 404 ALA A C 1
ATOM 3181 O O . ALA A 1 404 ? -44.221 3.894 2.398 1.00 83.00 404 ALA A O 1
ATOM 3182 N N . GLY A 1 405 ? -46.070 5.148 2.144 1.00 83.75 405 GLY A N 1
ATOM 3183 C CA . GLY A 1 405 ? -46.520 4.518 0.901 1.00 83.75 405 GLY A CA 1
ATOM 3184 C C . GLY A 1 405 ? -45.533 4.719 -0.252 1.00 83.75 405 GLY A C 1
ATOM 3185 O O . GLY A 1 405 ? -45.140 3.752 -0.910 1.00 83.75 405 GLY A O 1
ATOM 3186 N N . LYS A 1 406 ? -45.052 5.953 -0.459 1.00 85.38 406 LYS A N 1
ATOM 3187 C CA . LYS A 1 406 ? -44.034 6.261 -1.482 1.00 85.38 406 LYS A CA 1
ATOM 3188 C C . LYS A 1 406 ? -42.724 5.509 -1.242 1.00 85.38 406 LYS A C 1
ATOM 3190 O O . LYS A 1 406 ? -42.201 4.895 -2.171 1.00 85.38 406 LYS A O 1
ATOM 3195 N N . ALA A 1 407 ? -42.217 5.507 -0.011 1.00 80.88 407 ALA A N 1
ATOM 3196 C CA . ALA A 1 407 ? -40.991 4.792 0.334 1.00 80.88 407 ALA A CA 1
ATOM 3197 C C . ALA A 1 407 ? -41.127 3.275 0.141 1.00 80.88 407 ALA A C 1
ATOM 3199 O O . ALA A 1 407 ? -40.208 2.634 -0.365 1.00 80.88 407 ALA A O 1
ATOM 3200 N N . ASN A 1 408 ? -42.290 2.703 0.468 1.00 83.56 408 ASN A N 1
ATOM 3201 C CA . ASN A 1 408 ? -42.570 1.288 0.236 1.00 83.56 408 ASN A CA 1
ATOM 3202 C C . ASN A 1 408 ? -42.585 0.944 -1.266 1.00 83.56 408 ASN A C 1
ATOM 3204 O O . ASN A 1 408 ? -42.015 -0.069 -1.660 1.00 83.56 408 ASN A O 1
ATOM 3208 N N . ASN A 1 409 ? -43.162 1.801 -2.114 1.00 86.75 409 ASN A N 1
ATOM 3209 C CA . ASN A 1 409 ? -43.154 1.604 -3.570 1.00 86.75 409 ASN A CA 1
ATOM 3210 C C . ASN A 1 409 ? -41.741 1.679 -4.166 1.00 86.75 409 ASN A C 1
ATOM 3212 O O . ASN A 1 409 ? -41.392 0.868 -5.026 1.00 86.75 409 ASN A O 1
ATOM 3216 N N . ILE A 1 410 ? -40.909 2.612 -3.690 1.00 83.50 410 ILE A N 1
ATOM 3217 C CA . ILE A 1 410 ? -39.499 2.707 -4.097 1.00 83.50 410 ILE A CA 1
ATOM 3218 C C . ILE A 1 410 ? -38.742 1.452 -3.660 1.00 83.50 410 ILE A C 1
ATOM 3220 O O . ILE A 1 410 ? -38.041 0.853 -4.469 1.00 83.50 410 ILE A O 1
ATOM 3224 N N . HIS A 1 411 ? -38.929 1.008 -2.415 1.00 82.44 411 HIS A N 1
ATOM 3225 C CA . HIS A 1 411 ? -38.308 -0.212 -1.904 1.00 82.44 411 HIS A CA 1
ATOM 3226 C C . HIS A 1 411 ? -38.665 -1.442 -2.752 1.00 82.44 411 HIS A C 1
ATOM 3228 O O . HIS A 1 411 ? -37.769 -2.169 -3.172 1.00 82.44 411 HIS A O 1
ATOM 3234 N N . LEU A 1 412 ? -39.950 -1.638 -3.073 1.00 85.25 412 LEU A N 1
ATOM 3235 C CA . LEU A 1 412 ? -40.399 -2.728 -3.948 1.00 85.25 412 LEU A CA 1
ATOM 3236 C C . LEU A 1 412 ? -39.803 -2.628 -5.358 1.00 85.25 412 LEU A C 1
ATOM 3238 O O . LEU A 1 412 ? -39.425 -3.644 -5.939 1.00 85.25 412 LEU A O 1
ATOM 3242 N N . SER A 1 413 ? -39.685 -1.413 -5.898 1.00 85.38 413 SER A N 1
ATOM 3243 C CA . SER A 1 413 ? -39.086 -1.183 -7.219 1.00 85.38 413 SER A CA 1
ATOM 3244 C C . SER A 1 413 ? -37.599 -1.541 -7.233 1.00 85.38 413 SER A C 1
ATOM 3246 O O . SER A 1 413 ? -37.140 -2.214 -8.151 1.00 85.38 413 SER A O 1
ATOM 3248 N N . VAL A 1 414 ? -36.856 -1.153 -6.190 1.00 80.44 414 VAL A N 1
ATOM 3249 C CA . VAL A 1 414 ? -35.437 -1.506 -6.036 1.00 80.44 414 VAL A CA 1
ATOM 3250 C C . VAL A 1 414 ? -35.264 -3.011 -5.837 1.00 80.44 414 VAL A C 1
ATOM 3252 O O . VAL A 1 414 ? -34.396 -3.603 -6.467 1.00 80.44 414 VAL A O 1
ATOM 3255 N N . ALA A 1 415 ? -36.103 -3.651 -5.016 1.00 81.31 415 ALA A N 1
ATOM 3256 C CA . ALA A 1 415 ? -36.070 -5.101 -4.828 1.00 81.31 415 ALA A CA 1
ATOM 3257 C C . ALA A 1 415 ? -36.286 -5.847 -6.154 1.00 81.31 415 ALA A C 1
ATOM 3259 O O . ALA A 1 415 ? -35.486 -6.707 -6.512 1.00 81.31 415 ALA A O 1
ATOM 3260 N N . LYS A 1 416 ? -37.303 -5.446 -6.928 1.00 85.69 416 LYS A N 1
ATOM 3261 C CA . LYS A 1 416 ? -37.574 -6.010 -8.254 1.00 85.69 416 LYS A CA 1
ATOM 3262 C C . LYS A 1 416 ? -36.397 -5.814 -9.215 1.00 85.69 416 LYS A C 1
ATOM 3264 O O . LYS A 1 416 ? -36.031 -6.754 -9.914 1.00 85.69 416 LYS A O 1
ATOM 3269 N N . PHE A 1 417 ? -35.800 -4.623 -9.231 1.00 83.56 417 PHE A N 1
ATOM 3270 C CA . PHE A 1 417 ? -34.640 -4.327 -10.072 1.00 83.56 417 PHE A CA 1
ATOM 3271 C C . PHE A 1 417 ? -33.436 -5.211 -9.723 1.00 83.56 417 PHE A C 1
ATOM 3273 O O . PHE A 1 417 ? -32.790 -5.748 -10.617 1.00 83.56 417 PHE A O 1
ATOM 3280 N N . LEU A 1 418 ? -33.157 -5.405 -8.431 1.00 82.06 418 LEU A N 1
ATOM 3281 C CA . LEU A 1 418 ? -32.073 -6.277 -7.978 1.00 82.06 418 LEU A CA 1
ATOM 3282 C C . LEU A 1 418 ? -32.320 -7.742 -8.354 1.00 82.06 418 LEU A C 1
ATOM 3284 O O . LEU A 1 418 ? -31.396 -8.406 -8.814 1.00 82.06 418 LEU A O 1
ATOM 3288 N N . ASP A 1 419 ? -33.555 -8.230 -8.228 1.00 83.06 419 ASP A N 1
ATOM 3289 C CA . ASP A 1 419 ? -33.908 -9.597 -8.627 1.00 83.06 419 ASP A CA 1
ATOM 3290 C C . ASP A 1 419 ? -33.795 -9.808 -10.147 1.00 83.06 419 ASP A C 1
ATOM 3292 O O . ASP A 1 419 ? -33.384 -10.874 -10.607 1.00 83.06 419 ASP A O 1
ATOM 3296 N N . GLU A 1 420 ? -34.177 -8.810 -10.948 1.00 86.38 420 GLU A N 1
ATOM 3297 C CA . GLU A 1 420 ? -34.028 -8.844 -12.408 1.00 86.38 420 GLU A CA 1
ATOM 3298 C C . GLU A 1 420 ? -32.557 -8.786 -12.828 1.00 86.38 420 GLU A C 1
ATOM 3300 O O . GLU A 1 420 ? -32.142 -9.555 -13.698 1.00 86.38 420 GLU A O 1
ATOM 3305 N N . ALA A 1 421 ? -31.757 -7.938 -12.177 1.00 79.56 421 ALA A N 1
ATOM 3306 C CA . ALA A 1 421 ? -30.318 -7.859 -12.395 1.00 79.56 421 ALA A CA 1
ATOM 3307 C C . ALA A 1 421 ? -29.618 -9.174 -12.022 1.00 79.56 421 ALA A C 1
ATOM 3309 O O . ALA A 1 421 ? -28.793 -9.655 -12.793 1.00 79.56 421 ALA A O 1
ATOM 3310 N N . GLU A 1 422 ? -29.989 -9.797 -10.897 1.00 83.44 422 GLU A N 1
ATOM 3311 C CA . GLU A 1 422 ? -29.485 -11.113 -10.489 1.00 83.44 422 GLU A CA 1
ATOM 3312 C C . GLU A 1 422 ? -29.794 -12.175 -11.546 1.00 83.44 422 GLU A C 1
ATOM 3314 O O . GLU A 1 422 ? -28.896 -12.891 -11.986 1.00 83.44 422 GLU A O 1
ATOM 3319 N N . ARG A 1 423 ? -31.054 -12.261 -11.994 1.00 83.88 423 ARG A N 1
ATOM 3320 C CA . ARG A 1 423 ? -31.463 -13.227 -13.024 1.00 83.88 423 ARG A CA 1
ATOM 3321 C C . ARG A 1 423 ? -30.712 -13.011 -14.334 1.00 83.88 423 ARG A C 1
ATOM 3323 O O . ARG A 1 423 ? -30.231 -13.979 -14.917 1.00 83.88 423 ARG A O 1
ATOM 3330 N N . SER A 1 424 ? -30.594 -11.759 -14.771 1.00 83.94 424 SER A N 1
ATOM 3331 C CA . SER A 1 424 ? -29.864 -11.393 -15.986 1.00 83.94 424 SER A CA 1
ATOM 3332 C C . SER A 1 424 ? -28.381 -11.757 -15.881 1.00 83.94 424 SER A C 1
ATOM 3334 O O . SER A 1 424 ? -27.834 -12.415 -16.764 1.00 83.94 424 SER A O 1
ATOM 3336 N N . LEU A 1 425 ? -27.737 -11.418 -14.762 1.00 80.31 425 LEU A N 1
ATOM 3337 C CA . LEU A 1 425 ? -26.332 -11.731 -14.521 1.00 80.31 425 LEU A CA 1
ATOM 3338 C C . LEU A 1 425 ? -26.091 -13.245 -14.487 1.00 80.31 425 LEU A C 1
ATOM 3340 O O . LEU A 1 425 ? -25.177 -13.728 -15.149 1.00 80.31 425 LEU A O 1
ATOM 3344 N N . GLN A 1 426 ? -26.937 -14.005 -13.784 1.00 81.75 426 GLN A N 1
ATOM 3345 C CA . GLN A 1 426 ? -26.871 -15.468 -13.782 1.00 81.75 426 GLN A CA 1
ATOM 3346 C C . GLN A 1 426 ? -27.026 -16.044 -15.192 1.00 81.75 426 GLN A C 1
ATOM 3348 O O . GLN A 1 426 ? -26.275 -16.943 -15.568 1.00 81.75 426 GLN A O 1
ATOM 3353 N N . GLN A 1 427 ? -27.973 -15.529 -15.979 1.00 86.50 427 GLN A N 1
ATOM 3354 C CA . GLN A 1 427 ? -28.188 -15.963 -17.357 1.00 86.50 427 GLN A CA 1
ATOM 3355 C C . GLN A 1 427 ? -26.952 -15.701 -18.228 1.00 86.50 427 GLN A C 1
ATOM 3357 O O . GLN A 1 427 ? -26.508 -16.601 -18.936 1.00 86.50 427 GLN A O 1
ATOM 3362 N N . HIS A 1 428 ? -26.368 -14.504 -18.152 1.00 82.12 428 HIS A N 1
ATOM 3363 C CA . HIS A 1 428 ? -25.180 -14.155 -18.930 1.00 82.12 428 HIS A CA 1
ATOM 3364 C C . HIS A 1 428 ? -23.934 -14.933 -18.498 1.00 82.12 428 HIS A C 1
ATOM 3366 O O . HIS A 1 428 ? -23.172 -15.372 -19.356 1.00 82.12 428 HIS A O 1
ATOM 3372 N N . MET A 1 429 ? -23.736 -15.155 -17.195 1.00 80.88 429 MET A N 1
ATOM 3373 C CA . MET A 1 429 ? -22.620 -15.969 -16.703 1.00 80.88 429 MET A CA 1
ATOM 3374 C C . MET A 1 429 ? -22.753 -17.435 -17.122 1.00 80.88 429 MET A C 1
ATOM 3376 O O . MET A 1 429 ? -21.760 -18.029 -17.532 1.00 80.88 429 MET A O 1
ATOM 3380 N N . ARG A 1 430 ? -23.965 -18.009 -17.080 1.00 84.94 430 ARG A N 1
ATOM 3381 C CA . ARG A 1 430 ? -24.211 -19.358 -17.618 1.00 84.94 430 ARG A CA 1
ATOM 3382 C C . ARG A 1 430 ? -23.906 -19.419 -19.107 1.00 84.94 430 ARG A C 1
ATOM 3384 O O . ARG A 1 430 ? -23.104 -20.249 -19.507 1.00 84.94 430 ARG A O 1
ATOM 3391 N N . ALA A 1 431 ? -24.446 -18.488 -19.894 1.00 84.94 431 ALA A N 1
ATOM 3392 C CA . ALA A 1 431 ? -24.200 -18.439 -21.333 1.00 84.94 431 ALA A CA 1
ATOM 3393 C C . ALA A 1 431 ? -22.702 -18.312 -21.668 1.00 84.94 431 ALA A C 1
ATOM 3395 O O . ALA A 1 431 ? -22.219 -18.954 -22.601 1.00 84.94 431 ALA A O 1
ATOM 3396 N N . TYR A 1 432 ? -21.951 -17.513 -20.901 1.00 85.81 432 TYR A N 1
ATOM 3397 C CA . TYR A 1 432 ? -20.498 -17.407 -21.041 1.00 85.81 432 TYR A CA 1
ATOM 3398 C C . TYR A 1 432 ? -19.812 -18.753 -20.792 1.00 85.81 432 TYR A C 1
ATOM 3400 O O . TYR A 1 432 ? -19.076 -19.228 -21.654 1.00 85.81 432 TYR A O 1
ATOM 3408 N N . TYR A 1 433 ? -20.068 -19.384 -19.646 1.00 84.81 433 TYR A N 1
ATOM 3409 C CA . TYR A 1 433 ? -19.411 -20.640 -19.299 1.00 84.81 433 TYR A CA 1
ATOM 3410 C C . TYR A 1 433 ? -19.825 -21.791 -20.227 1.00 84.81 433 TYR A C 1
ATOM 3412 O O . TYR A 1 433 ? -18.959 -22.554 -20.636 1.00 84.81 433 TYR A O 1
ATOM 3420 N N . GLU A 1 434 ? -21.085 -21.876 -20.654 1.00 86.06 434 GLU A N 1
ATOM 3421 C CA . GLU A 1 434 ? -21.537 -22.832 -21.681 1.00 86.06 434 GLU A CA 1
ATOM 3422 C C . GLU A 1 434 ? -20.808 -22.614 -23.021 1.00 86.06 434 GLU A C 1
ATOM 3424 O O . GLU A 1 434 ? -20.419 -23.567 -23.695 1.00 86.06 434 GLU A O 1
ATOM 3429 N N . THR A 1 435 ? -20.565 -21.354 -23.403 1.00 85.00 435 THR A N 1
ATOM 3430 C CA . THR A 1 435 ? -19.799 -21.026 -24.618 1.00 85.00 435 THR A CA 1
ATOM 3431 C C . THR A 1 435 ? -18.338 -21.460 -24.493 1.00 85.00 435 THR A C 1
ATOM 3433 O O . THR A 1 435 ? -17.778 -22.007 -25.442 1.00 85.00 435 THR A O 1
ATOM 3436 N N . VAL A 1 436 ? -17.722 -21.239 -23.326 1.00 80.94 436 VAL A N 1
ATOM 3437 C CA . VAL A 1 436 ? -16.349 -21.682 -23.039 1.00 80.94 436 VAL A CA 1
ATOM 3438 C C . VAL A 1 436 ? -16.251 -23.207 -23.066 1.00 80.94 436 VAL A C 1
ATOM 3440 O O . VAL A 1 436 ? -15.320 -23.729 -23.671 1.00 80.94 436 VAL A O 1
ATOM 3443 N N . GLU A 1 437 ? -17.211 -23.919 -22.470 1.00 85.69 437 GLU A N 1
ATOM 3444 C CA . GLU A 1 437 ? -17.266 -25.387 -22.479 1.00 85.69 437 GLU A CA 1
ATOM 3445 C C . GLU A 1 437 ? -17.333 -25.922 -23.907 1.00 85.69 437 GLU A C 1
ATOM 3447 O O . GLU A 1 437 ? -16.502 -26.737 -24.300 1.00 85.69 437 GLU A O 1
ATOM 3452 N N . LYS A 1 438 ? -18.232 -25.370 -24.727 1.00 88.62 438 LYS A N 1
ATOM 3453 C CA . LYS A 1 438 ? -18.349 -25.751 -26.134 1.00 88.62 438 LYS A CA 1
ATOM 3454 C C . LYS A 1 438 ? -17.055 -25.504 -26.919 1.00 88.62 438 LYS A C 1
ATOM 3456 O O . LYS A 1 438 ? -16.619 -26.369 -27.673 1.00 88.62 438 LYS A O 1
ATOM 3461 N N . ALA A 1 439 ? -16.418 -24.345 -26.739 1.00 83.69 439 ALA A N 1
ATOM 3462 C CA . ALA A 1 439 ? -15.151 -24.035 -27.405 1.00 83.69 439 ALA A CA 1
ATOM 3463 C C . ALA A 1 439 ? -14.019 -24.979 -26.958 1.00 83.69 439 ALA A C 1
ATOM 3465 O O . ALA A 1 439 ? -13.177 -25.379 -27.765 1.00 83.69 439 ALA A O 1
ATOM 3466 N N . ALA A 1 440 ? -14.007 -25.361 -25.680 1.00 85.31 440 ALA A N 1
ATOM 3467 C CA . ALA A 1 440 ? -13.057 -26.318 -25.131 1.00 85.31 440 ALA A CA 1
ATOM 3468 C C . ALA A 1 440 ? -13.272 -27.722 -25.708 1.00 85.31 440 ALA A C 1
ATOM 3470 O O . ALA A 1 440 ? -12.308 -28.362 -26.116 1.00 85.31 440 ALA A O 1
ATOM 3471 N N . GLU A 1 441 ? -14.522 -28.181 -25.803 1.00 89.25 441 GLU A N 1
ATOM 3472 C CA . GLU A 1 441 ? -14.884 -29.455 -26.431 1.00 89.25 441 GLU A CA 1
ATOM 3473 C C . GLU A 1 441 ? -14.483 -29.497 -27.908 1.00 89.25 441 GLU A C 1
ATOM 3475 O O . GLU A 1 441 ? -13.867 -30.466 -28.354 1.00 89.25 441 GLU A O 1
ATOM 3480 N N . GLU A 1 442 ? -14.767 -28.434 -28.664 1.00 89.69 442 GLU A N 1
ATOM 3481 C CA . GLU A 1 442 ? -14.328 -28.296 -30.057 1.00 89.69 442 GLU A CA 1
ATOM 3482 C C . GLU A 1 442 ? -12.800 -28.389 -30.162 1.00 89.69 442 GLU A C 1
ATOM 3484 O O . GLU A 1 442 ? -12.278 -29.121 -31.009 1.00 89.69 442 GLU A O 1
ATOM 3489 N N . LYS A 1 443 ? -12.069 -27.727 -29.253 1.00 88.56 443 LYS A N 1
ATOM 3490 C CA . LYS A 1 443 ? -10.605 -27.778 -29.238 1.00 88.56 443 LYS A CA 1
ATOM 3491 C C . LYS A 1 443 ? -10.060 -29.147 -28.842 1.00 88.56 443 LYS A C 1
ATOM 3493 O O . LYS A 1 443 ? -9.083 -29.604 -29.431 1.00 88.56 443 LYS A O 1
ATOM 3498 N N . ILE A 1 444 ? -10.679 -29.817 -27.871 1.00 91.38 444 ILE A N 1
ATOM 3499 C CA . ILE A 1 444 ? -10.339 -31.191 -27.486 1.00 91.38 444 ILE A CA 1
ATOM 3500 C C . ILE A 1 444 ? -10.518 -32.111 -28.690 1.00 91.38 444 ILE A C 1
ATOM 3502 O O . ILE A 1 444 ? -9.601 -32.863 -29.006 1.00 91.38 444 ILE A O 1
ATOM 3506 N N . ASN A 1 445 ? -11.642 -32.014 -29.402 1.00 92.38 445 ASN A N 1
ATOM 3507 C CA . ASN A 1 445 ? -11.894 -32.820 -30.594 1.00 92.38 445 ASN A CA 1
ATOM 3508 C C . ASN A 1 445 ? -10.827 -32.583 -31.673 1.00 92.38 445 ASN A C 1
ATOM 3510 O O . ASN A 1 445 ? -10.258 -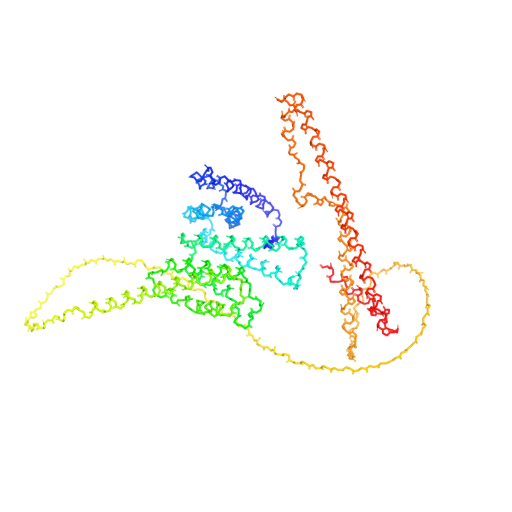33.549 -32.177 1.00 92.38 445 ASN A O 1
ATOM 3514 N N . GLU A 1 446 ? -10.468 -31.325 -31.953 1.00 91.88 446 GLU A N 1
ATOM 3515 C CA . GLU A 1 446 ? -9.381 -30.977 -32.884 1.00 91.88 446 GLU A CA 1
ATOM 3516 C C . GLU A 1 446 ? -8.038 -31.602 -32.457 1.00 91.88 446 GLU A C 1
ATOM 3518 O O . GLU A 1 446 ? -7.332 -32.219 -33.261 1.00 91.88 446 GLU A O 1
ATOM 3523 N N . LEU A 1 447 ? -7.684 -31.482 -31.173 1.00 91.00 447 LEU A N 1
ATOM 3524 C CA . LEU A 1 447 ? -6.442 -32.029 -30.626 1.00 91.00 447 LEU A CA 1
ATOM 3525 C C . LEU A 1 447 ? -6.432 -33.561 -30.679 1.00 91.00 447 LEU A C 1
ATOM 3527 O O . LEU A 1 447 ? -5.422 -34.147 -31.071 1.00 91.00 447 LEU A O 1
ATOM 3531 N N . VAL A 1 448 ? -7.544 -34.220 -30.353 1.00 93.25 448 VAL A N 1
ATOM 3532 C CA . VAL A 1 448 ? -7.687 -35.678 -30.450 1.00 93.25 448 VAL A CA 1
ATOM 3533 C C . VAL A 1 448 ? -7.598 -36.140 -31.904 1.00 93.25 448 VAL A C 1
ATOM 3535 O O . VAL A 1 448 ? -6.928 -37.131 -32.193 1.00 93.25 448 VAL A O 1
ATOM 3538 N N . GLU A 1 449 ? -8.215 -35.425 -32.843 1.00 93.69 449 GLU A N 1
ATOM 3539 C CA . GLU A 1 449 ? -8.126 -35.730 -34.272 1.00 93.69 449 GLU A CA 1
ATOM 3540 C C . GLU A 1 449 ? -6.709 -35.541 -34.828 1.00 93.69 449 GLU A C 1
ATOM 3542 O O . GLU A 1 449 ? -6.296 -36.289 -35.720 1.00 93.69 449 GLU A O 1
ATOM 3547 N N . SER A 1 450 ? -5.925 -34.619 -34.263 1.00 91.19 450 SER A N 1
ATOM 3548 C CA . SER A 1 450 ? -4.521 -34.417 -34.641 1.00 91.19 450 SER A CA 1
ATOM 3549 C C . SER A 1 450 ? -3.597 -35.578 -34.237 1.00 91.19 450 SER A C 1
ATOM 3551 O O . SER A 1 450 ? -2.509 -35.732 -34.800 1.00 91.19 450 SER A O 1
ATOM 3553 N N . LEU A 1 451 ? -4.022 -36.424 -33.290 1.00 91.50 451 LEU A N 1
ATOM 3554 C CA . LEU A 1 451 ? -3.256 -37.584 -32.839 1.00 91.50 451 LEU A CA 1
ATOM 3555 C C . LEU A 1 451 ? -3.382 -38.771 -33.819 1.00 91.50 451 LEU A C 1
ATOM 3557 O O . LEU A 1 451 ? -4.428 -38.949 -34.459 1.00 91.50 451 LEU A O 1
ATOM 3561 N N . PRO A 1 452 ? -2.362 -39.650 -33.905 1.00 91.38 452 PRO A N 1
ATOM 3562 C CA . PRO A 1 452 ? -2.435 -40.884 -34.687 1.00 91.38 452 PRO A CA 1
ATOM 3563 C C . PRO A 1 452 ? -3.622 -41.757 -34.265 1.00 91.38 452 PRO A C 1
ATOM 3565 O O . PRO A 1 452 ? -3.809 -42.001 -33.070 1.00 91.38 452 PRO A O 1
ATOM 3568 N N . ALA A 1 453 ? -4.396 -42.260 -35.235 1.00 92.00 453 ALA A N 1
ATOM 3569 C CA . ALA A 1 453 ? -5.661 -42.974 -35.010 1.00 92.00 453 ALA A CA 1
ATOM 3570 C C . ALA A 1 453 ? -5.558 -44.116 -33.981 1.00 92.00 453 ALA A C 1
ATOM 3572 O O . ALA A 1 453 ? -6.422 -44.254 -33.120 1.00 92.00 453 ALA A O 1
ATOM 3573 N N . ASN A 1 454 ? -4.462 -44.877 -34.015 1.00 90.94 454 ASN A N 1
ATOM 3574 C CA . ASN A 1 454 ? -4.178 -45.984 -33.096 1.00 90.94 454 ASN A CA 1
ATOM 3575 C C . ASN A 1 454 ? -3.869 -45.557 -31.648 1.00 90.94 454 ASN A C 1
ATOM 3577 O O . ASN A 1 454 ? -3.824 -46.408 -30.766 1.00 90.94 454 ASN A O 1
ATOM 3581 N N . SER A 1 455 ? -3.638 -44.267 -31.399 1.00 89.38 455 SER A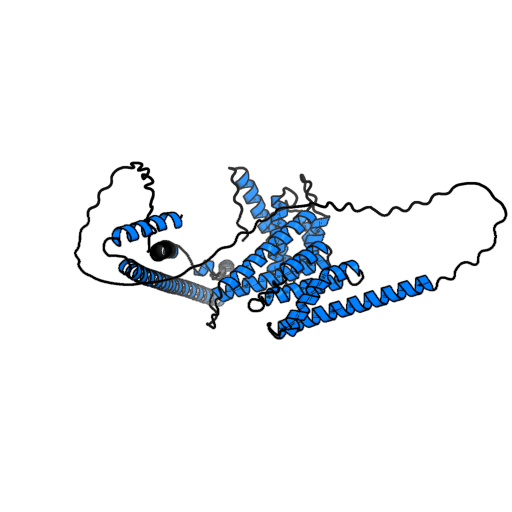 N 1
ATOM 3582 C CA . SER A 1 455 ? -3.260 -43.721 -30.088 1.00 89.38 455 SER A CA 1
ATOM 3583 C C . SER A 1 455 ? -4.287 -42.752 -29.494 1.00 89.38 455 SER A C 1
ATOM 3585 O O . SER A 1 455 ? -4.228 -42.478 -28.297 1.00 89.38 455 SER A O 1
ATOM 3587 N N . ARG A 1 456 ? -5.254 -42.272 -30.295 1.00 92.56 456 ARG A N 1
ATOM 3588 C CA . ARG A 1 456 ? -6.263 -41.275 -29.885 1.00 92.56 456 ARG A CA 1
ATOM 3589 C C . ARG A 1 456 ? -6.962 -41.649 -28.583 1.00 92.56 456 ARG A C 1
ATOM 3591 O O . ARG A 1 456 ? -6.968 -40.856 -27.652 1.00 92.56 456 ARG A O 1
ATOM 3598 N N . ALA A 1 457 ? -7.512 -42.861 -28.505 1.00 91.31 457 ALA A N 1
ATOM 3599 C CA . ALA A 1 457 ? -8.299 -43.295 -27.352 1.00 91.31 457 ALA A CA 1
ATOM 3600 C C . ALA A 1 457 ? -7.469 -43.367 -26.057 1.00 91.31 457 ALA A C 1
ATOM 3602 O O . ALA A 1 457 ? -7.921 -42.893 -25.017 1.00 91.31 457 ALA A O 1
ATOM 3603 N N . ASP A 1 458 ? -6.252 -43.920 -26.119 1.00 90.81 458 ASP A N 1
ATOM 3604 C CA . ASP A 1 458 ? -5.368 -44.057 -24.951 1.00 90.81 458 ASP A CA 1
ATOM 3605 C C . ASP A 1 458 ? -4.848 -42.693 -24.479 1.00 90.81 458 ASP A C 1
ATOM 3607 O O . ASP A 1 458 ? -4.945 -42.373 -23.297 1.00 90.81 458 ASP A O 1
ATOM 3611 N N . ILE A 1 459 ? -4.367 -41.851 -25.400 1.00 90.50 459 ILE A N 1
ATOM 3612 C CA . ILE A 1 459 ? -3.851 -40.516 -25.066 1.00 90.50 459 ILE A CA 1
ATOM 3613 C C . ILE A 1 459 ? -4.974 -39.627 -24.521 1.00 90.50 459 ILE A C 1
ATOM 3615 O O . ILE A 1 459 ? -4.773 -38.967 -23.503 1.00 90.50 459 ILE A O 1
ATOM 3619 N N . ASN A 1 460 ? -6.159 -39.648 -25.141 1.00 92.44 460 ASN A N 1
ATOM 3620 C CA . ASN A 1 460 ? -7.300 -38.855 -24.691 1.00 92.44 460 ASN A CA 1
ATOM 3621 C C . ASN A 1 460 ? -7.757 -39.262 -23.283 1.00 92.44 460 ASN A C 1
ATOM 3623 O O . ASN A 1 460 ? -7.924 -38.418 -22.405 1.00 92.44 460 ASN A O 1
ATOM 3627 N N . LYS A 1 461 ? -7.874 -40.575 -23.040 1.00 92.81 461 LYS A N 1
ATOM 3628 C CA . LYS A 1 461 ? -8.229 -41.111 -21.723 1.00 92.81 461 LYS A CA 1
ATOM 3629 C C . LYS A 1 461 ? -7.200 -40.723 -20.659 1.00 92.81 461 LYS A C 1
ATOM 3631 O O . LYS A 1 461 ? -7.586 -40.248 -19.597 1.00 92.81 461 LYS A O 1
ATOM 3636 N N . ARG A 1 462 ? -5.902 -40.868 -20.944 1.00 92.25 462 ARG A N 1
ATOM 3637 C CA . ARG A 1 462 ? -4.836 -40.478 -20.005 1.00 92.25 462 ARG A CA 1
ATOM 3638 C C . ARG A 1 462 ? -4.820 -38.979 -19.732 1.00 92.25 462 ARG A C 1
ATOM 3640 O O . ARG A 1 462 ? -4.580 -38.586 -18.596 1.00 92.25 462 ARG A O 1
ATOM 3647 N N . ALA A 1 463 ? -5.083 -38.152 -20.744 1.00 90.31 463 ALA A N 1
ATOM 3648 C CA . ALA A 1 463 ? -5.140 -36.704 -20.578 1.00 90.31 463 ALA A CA 1
ATOM 3649 C C . ALA A 1 463 ? -6.304 -36.298 -19.661 1.00 90.31 463 ALA A C 1
ATOM 3651 O O . ALA A 1 463 ? -6.113 -35.511 -18.733 1.00 90.31 463 ALA A O 1
ATOM 3652 N N . TYR A 1 464 ? -7.477 -36.906 -19.860 1.00 92.25 464 TYR A N 1
ATOM 3653 C CA . TYR A 1 464 ? -8.620 -36.741 -18.965 1.00 92.25 464 TYR A CA 1
ATOM 3654 C C . TYR A 1 464 ? -8.296 -37.213 -17.538 1.00 92.25 464 TYR A C 1
ATOM 3656 O O . TYR A 1 464 ? -8.469 -36.457 -16.586 1.00 92.25 464 TYR A O 1
ATOM 3664 N N . GLU A 1 465 ? -7.742 -38.415 -17.362 1.00 91.62 465 GLU A N 1
ATOM 3665 C CA . GLU A 1 465 ? -7.361 -38.928 -16.037 1.00 91.62 465 GLU A CA 1
ATOM 3666 C C . GLU A 1 465 ? -6.340 -38.017 -15.338 1.00 91.62 465 GLU A C 1
ATOM 3668 O O . GLU A 1 465 ? -6.493 -37.703 -14.160 1.00 91.62 465 GLU A O 1
ATOM 3673 N N . ALA A 1 466 ? -5.333 -37.527 -16.065 1.00 89.19 466 ALA A N 1
ATOM 3674 C CA . ALA A 1 466 ? -4.349 -36.584 -15.546 1.00 89.19 466 ALA A CA 1
ATOM 3675 C C . ALA A 1 466 ? -4.971 -35.240 -15.138 1.00 89.19 466 ALA A C 1
ATOM 3677 O O . ALA A 1 466 ? -4.503 -34.619 -14.180 1.00 89.19 466 ALA A O 1
ATOM 3678 N N . SER A 1 467 ? -6.026 -34.793 -15.826 1.00 89.69 467 SER A N 1
ATOM 3679 C CA . SER A 1 467 ? -6.732 -33.559 -15.472 1.00 89.69 467 SER A CA 1
ATOM 3680 C C . SER A 1 467 ? -7.432 -33.651 -14.111 1.00 89.69 467 SER A C 1
ATOM 3682 O O . SER A 1 467 ? -7.364 -32.697 -13.335 1.00 89.69 467 SER A O 1
ATOM 3684 N N . LEU A 1 468 ? -7.982 -34.823 -13.760 1.00 87.00 468 LEU A N 1
ATOM 3685 C CA . LEU A 1 468 ? -8.649 -35.056 -12.472 1.00 87.00 468 LEU A CA 1
ATOM 3686 C C . LEU A 1 468 ? -7.689 -34.884 -11.283 1.00 87.00 468 LEU A C 1
ATOM 3688 O O . LEU A 1 468 ? -8.071 -34.359 -10.239 1.00 87.00 468 LEU A O 1
ATOM 3692 N N . PHE A 1 469 ? -6.420 -35.273 -11.444 1.00 83.19 469 PHE A N 1
ATOM 3693 C CA . PHE A 1 469 ? -5.396 -35.094 -10.407 1.00 83.19 469 PHE A CA 1
ATOM 3694 C C . PHE A 1 469 ? -4.922 -33.644 -10.259 1.00 83.19 469 PHE A C 1
ATOM 3696 O O . PHE A 1 469 ? -4.416 -33.287 -9.200 1.00 83.19 469 PHE A O 1
ATOM 3703 N N . LYS A 1 470 ? -5.059 -32.815 -11.303 1.00 74.75 470 LYS A N 1
ATOM 3704 C CA . LYS A 1 470 ? -4.688 -31.389 -11.275 1.00 74.75 470 LYS A CA 1
ATOM 3705 C C . LYS A 1 470 ? -5.820 -30.480 -10.787 1.00 74.75 470 LYS A C 1
ATOM 3707 O O . LYS A 1 470 ? -5.554 -29.335 -10.437 1.00 74.75 470 LYS A O 1
ATOM 3712 N N . SER A 1 471 ? -7.063 -30.962 -10.786 1.00 58.16 471 SER A N 1
ATOM 3713 C CA . SER A 1 471 ? -8.239 -30.213 -10.319 1.00 58.16 471 SER A CA 1
ATOM 3714 C C . SER A 1 471 ? -8.497 -30.294 -8.804 1.00 58.16 471 SER A C 1
ATOM 3716 O O . SER A 1 471 ? -9.456 -29.688 -8.328 1.00 58.16 471 SER A O 1
ATOM 3718 N N . HIS A 1 472 ? -7.670 -31.033 -8.056 1.00 49.66 472 HIS A N 1
ATOM 3719 C CA . HIS A 1 472 ? -7.680 -31.124 -6.589 1.00 49.66 472 HIS A CA 1
ATOM 3720 C C . HIS A 1 472 ? -6.502 -30.358 -5.990 1.00 49.66 472 HIS A C 1
ATOM 3722 O O . HIS A 1 472 ? -6.699 -29.753 -4.909 1.00 49.66 472 HIS A O 1
#

InterPro domains:
  IPR003890 MIF4G-like, type 3 [PF02854] (37-197)
  IPR016024 Armadillo-type fold [SSF48371] (36-197)

Sequence (472 aa):
MPARRRNRKTQGSLAVQKEIEKLQDGVWMWANTIEASFATLPAELMKLPIAESYDHLVATINELIEAALCNPQHHAKYVKLLLALSTKVKPKNQNITFHSLLVQQVQEYLDYVKAECESAYEQRGDDKGPVTPLDEDAYSKKERFLAFTQLVVNLYDFNIVSYSFMTKSCKELLPEANNVRLVDQVKLECLCMLLTSYTDGNKKSLTHINAVGPYITQLRKFCEKKVTSARVRTTMWNTVAKYDQVMSTLHSAAAAAEKKKQAVPKPQKAQPANQPSVLPVQSHSDPLTVRAITIDFTRGARIREEPTGLRSSSSCGSFHSATDSLHSQDSTLKSWALPILPSTSKQPHTATYDQLVEMYVMCLQNHQLLEGLSGKTLAKNCGLTQPDFRHLQWMKKEGSSDLAGKANNIHLSVAKFLDEAERSLQQHMRAYYETVEKAAEEKINELVESLPANSRADINKRAYEASLFKSH

Secondary structure (DSSP, 8-state):
---------TTHHHHHHHHHHHHHHHHHHHHHTHHHHTTTHHHHHTTSSTTS-HHHHHHHHHHHHHHHHH-GGGHHHHHHHHHHHHHH---TT-S--HHHHHHHHHHHHHHHHHHHHHHHHHT--S------HHHHHHHHHHHHHHHHHHHHHHHHHTTSS-HHHHHHHHHHHSPPTT-GGG--HHHHHHHHHHHHHHHHHTTT-HHHHHHHHHHHHHHHHHHHHT-S-HHHHHHHHHHHHHHHHHHHHHHHHHHHHHHHHHTSPPPP-PPP------------------------------------------------------------------------S--TTHHHHHHHHHHHHHHHHHHHHHHHHTT--HHHHTT--PPPHHHHHHHHHHS-HHHHHHHHHHHHHHHHHHHHHHHHHHHHHHHHHHHHHHHHHHHHHHHHHHS-TTTHHHHHHHHHHHHHHH--

Radius of gyration: 33.61 Å; chains: 1; bounding box: 109×86×85 Å

Organism: Ramazzottius varieornatus (NCBI:txid947166)

Foldseek 3Di:
DPDPPDDDDPDVVVVVVVLLVVLLVQLLVLLVCCVPQLVCSLVSNVVRCCQEDPSSLLSNLVSLLVSCLVPLVCLLSSLVSLVSCQVPRDRPDDPDGSLNSNQVVLVVVLVVLVVQLVVLVVPDDPDPDPQDVSNVSNVSSLSSNLSSLSSVLSNVVVVSDDLVSLLVLLVVLQDDLPCLLPNDLSSLLSSLSSLQSQCVVCLQPLVSLVSCVVVLVSLVVNLVVVSDDPVSSVSSVVSSVSSVVSNVVNVVVVVVVVVVVVPPDDPDDDDDDDDDDDDDDDDDDDDDDDDDDDDDDDDDDDDDDDDDDDDDDDDDDDDDDDDDDDDDDDDDDDDDPDPPDPPPDPPPCPVLLVLLLVLLLLLVVLVVVLVVLVPDQVCVVVVNDQPDPVVLVCCVVPNDPVVSVVVVVVSVVSVVVSVVVSVVVSVVSNVVSVVSNVVSVVVSVVSLVPDDPVCSVVSNVVSNVSSVVVND